Protein AF-0000000072886012 (afdb_homodimer)

Sequence (606 aa):
MGNLKLMLSQSFFQVDLLTILRQNGITTFVDLIVKAGLEETFSENRPLIVLAPTNEAFAAIDPAILATITNDVDLLRDILTYHLVLFRQPFSIVSAILHELVLPTAQRGLVRFNVYRQKGSSFATKEIATANGALLLKAIPAGEKIVYVIDRVLNPKALLPNNDLINFLKNNKDFSIFLRIYETLNITQNPLSVFPKTIFAPTNAAFKALPPGVLDSLFANPRELVVLLNTHISSGTFYAAGLTDGPLTVFSGATVDVDVSPSGITVGKAKIIRSDITVFEGVIHVVASLVQAGPTYIKRQFYMGNLKLMLSQSFFQVDLLTILRQNGITTFVDLIVKAGLEETFSENRPLIVLAPTNEAFAAIDPAILATITNDVDLLRDILTYHLVLFRQPFSIVSAILHELVLPTAQRGLVRFNVYRQKGSSFATKEIATANGALLLKAIPAGEKIVYVIDRVLNPKALLPNNDLINFLKNNKDFSIFLRIYETLNITQNPLSVFPKTIFAPTNAAFKALPPGVLDSLFANPRELVVLLNTHISSGTFYAAGLTDGPLTVFSGATVDVDVSPSGITVGKAKIIRSDITVFEGVIHVVASLVQAGPTYIKRQFY

Foldseek 3Di:
DDPPPPPPPPPVPLPFPLNVCVVVQLPVLSVLCVLLVCSCVRRDQAEKEAAGEHPQQLVPDDPVVSVVCSVDSVSSVLQRQQRIWPDQDQDDCQVVDAAFDWTATSSRAIKTKGWAFPDDPDNDTDIWMDILLWTQPDWDRRNSYIYGYTHHRDDSCQQPLCQFDLNVQVVDVQQVLVNVLCVLLVNSVCRSPAAQKEFAGETPQQLVPDPPPVSVVCSVDNVSSVLQRQLRMAHGAAFQRNFDADWGATRSRFTWGWDQDPVAIDTQNWGFPATSRGGNRHTYTYTHHRRHGDDRPPPPPPD/DDPPPPPPPPPVPLPFPLNVCVVVQLPVLSVLCVLLVCSCVRRDQAEKEAEGEHPQQLVPDDPVVSCVCSVDSVSSVLQRQQRIWPDQDQDDCQVVDAAFDWTATSSRAIKTKGWAFPDDPDNDTDIWMDILLWTQPDWDDRNSYIYGYTHHRDDSCQQPPCQFDLNVQVVDVQQVLVNVLCVLLVVSVQRVPAAQKEFAGETPQQLVPDPPPVSVVCSVDNVSSVLQRQLRMAHGAAFQRNFDADWGATRSRFTWGWDQDPVAIDTQNWGFPATSRRGNRHTYTYTHHRRHGDDRPPPPPPD

InterPro domains:
  IPR000782 FAS1 domain [PF02469] (25-156)
  IPR000782 FAS1 domain [PF02469] (174-290)
  IPR000782 FAS1 domain [PS50213] (13-154)
  IPR000782 FAS1 domain [PS50213] (162-291)
  IPR000782 FAS1 domain [SM00554] (50-157)
  IPR000782 FAS1 domain [SM00554] (198-294)
  IPR036378 FAS1 domain superfamily [G3DSA:2.30.180.10] (16-157)
  IPR036378 FAS1 domain superfamily [G3DSA:2.30.180.10] (159-292)
  IPR036378 FAS1 domain superfamily [SSF82153] (14-156)
  IPR036378 FAS1 domain superfamily [SSF82153] (160-290)
  IPR050904 Cell adhesion and biosynthesis-related protein [PTHR10900] (17-287)

Secondary structure (DSSP, 8-state):
----------------HHHHHHHTT-HHHHHHHHHTT-HHHHH-SS--EEEEE-HHHHHTS-HHHHHHHHH-HHHHHHHHHHTEE----SS-STTT--TTEEEEBTTS-EEEEEEEEEE-SSSSEEEEEEETTEEEEEEEEETTEEEEEESSPPPTTTT-TTSSHHHHHHT-GGGHHHHHHHHHTT-SSSGGGSBSEEEEEE-HHHHHTSPTTHHHHHHT-HHHHHHHHHHTEEES---GGG--SEEEE-TTS-EEEEEEETTEEEETTEEEEEEEEEETTEEEEEESS--------------/----------------HHHHHHHTT-HHHHHHHHHTT-HHHHH-SS--EEEEE-HHHHHTS-HHHHHHHHH-HHHHHHHHHHTEE----SS-STTT--TTEEEEBTTS-EEEEEEEEEE-SSSSEEEEEEETTEEEEEEEEETTEEEEEESSPPPTTTT-TTSSHHHHHHT-GGGHHHHHHHHHTT-SS-GGGSBSEEEEEE-HHHHHTSPTTHHHHHHT-HHHHHHHHHHTEEES---GGG--SEEEE-TTS-EEEEEEETTEEEETTEEEEEEEEEETTEEEEEESS--------------

Structure (mmCIF, N/CA/C/O backbone):
data_AF-0000000072886012-model_v1
#
loop_
_entity.id
_entity.type
_entity.pdbx_description
1 polymer 'FAS1 domain-containing protein'
#
loop_
_atom_site.group_PDB
_atom_site.id
_atom_site.type_symbol
_atom_site.label_atom_id
_atom_site.label_alt_id
_atom_site.label_comp_id
_atom_site.label_asym_id
_atom_site.label_entity_id
_atom_site.label_seq_id
_atom_site.pdbx_PDB_ins_code
_atom_site.Cartn_x
_atom_site.Cartn_y
_atom_site.Cartn_z
_atom_site.occupancy
_atom_site.B_iso_or_equiv
_atom_site.auth_seq_id
_atom_site.auth_comp_id
_atom_site.auth_asym_id
_atom_site.auth_atom_id
_atom_site.pdbx_PDB_model_num
ATOM 1 N N . MET A 1 1 ? 60.719 -27.594 -15.43 1 26.5 1 MET A N 1
ATOM 2 C CA . MET A 1 1 ? 59.531 -28.438 -15.328 1 26.5 1 MET A CA 1
ATOM 3 C C . MET A 1 1 ? 58.344 -27.609 -14.883 1 26.5 1 MET A C 1
ATOM 5 O O . MET A 1 1 ? 58.344 -27.031 -13.797 1 26.5 1 MET A O 1
ATOM 9 N N . GLY A 1 2 ? 57.688 -26.812 -15.805 1 28.94 2 GLY A N 1
ATOM 10 C CA . GLY A 1 2 ? 56.75 -25.703 -15.844 1 28.94 2 GLY A CA 1
ATOM 11 C C . GLY A 1 2 ? 55.375 -26.078 -15.305 1 28.94 2 GLY A C 1
ATOM 12 O O . GLY A 1 2 ? 54.781 -27.062 -15.734 1 28.94 2 GLY A O 1
ATOM 13 N N . ASN A 1 3 ? 55.094 -25.922 -13.984 1 29.66 3 ASN A N 1
ATOM 14 C CA . ASN A 1 3 ? 53.875 -26.297 -13.281 1 29.66 3 ASN A CA 1
ATOM 15 C C . ASN A 1 3 ? 52.656 -25.719 -13.961 1 29.66 3 ASN A C 1
ATOM 17 O O . ASN A 1 3 ? 52.5 -24.5 -14.055 1 29.66 3 ASN A O 1
ATOM 21 N N . LEU A 1 4 ? 52.125 -26.391 -14.992 1 23.86 4 LEU A N 1
ATOM 22 C CA . LEU A 1 4 ? 50.875 -26.109 -15.688 1 23.86 4 LEU A CA 1
ATOM 23 C C . LEU A 1 4 ? 49.719 -25.969 -14.703 1 23.86 4 LEU A C 1
ATOM 25 O O . LEU A 1 4 ? 49.312 -26.938 -14.062 1 23.86 4 LEU A O 1
ATOM 29 N N . LYS A 1 5 ? 49.688 -24.859 -13.984 1 30.31 5 LYS A N 1
ATOM 30 C CA . LYS A 1 5 ? 48.5 -24.516 -13.234 1 30.31 5 LYS A CA 1
ATOM 31 C C . LYS A 1 5 ? 47.25 -24.797 -14.062 1 30.31 5 LYS A C 1
ATOM 33 O O . LYS A 1 5 ? 47 -24.109 -15.055 1 30.31 5 LYS A O 1
ATOM 38 N N . LEU A 1 6 ? 46.875 -26.109 -14.242 1 27.48 6 LEU A N 1
ATOM 39 C CA . LEU A 1 6 ? 45.562 -26.469 -14.797 1 27.48 6 LEU A CA 1
ATOM 40 C C . LEU A 1 6 ? 44.469 -25.609 -14.203 1 27.48 6 LEU A C 1
ATOM 42 O O . LEU A 1 6 ? 44.25 -25.594 -12.984 1 27.48 6 LEU A O 1
ATOM 46 N N . MET A 1 7 ? 44.312 -24.438 -14.664 1 32.56 7 MET A N 1
ATOM 47 C CA . MET A 1 7 ? 43.156 -23.594 -14.383 1 32.56 7 MET A CA 1
ATOM 48 C C . MET A 1 7 ? 41.844 -24.375 -14.57 1 32.56 7 MET A C 1
ATOM 50 O O . MET A 1 7 ? 41.5 -24.75 -15.695 1 32.56 7 MET A O 1
ATOM 54 N N . LEU A 1 8 ? 41.625 -25.469 -13.781 1 30.23 8 LEU A N 1
ATOM 55 C CA . LEU A 1 8 ? 40.281 -26.062 -13.797 1 30.23 8 LEU A CA 1
ATOM 56 C C . LEU A 1 8 ? 39.219 -24.969 -13.828 1 30.23 8 LEU A C 1
ATOM 58 O O . LEU A 1 8 ? 39.125 -24.141 -12.914 1 30.23 8 LEU A O 1
ATOM 62 N N . SER A 1 9 ? 39 -24.422 -14.961 1 34.12 9 SER A N 1
ATOM 63 C CA . SER A 1 9 ? 37.75 -23.703 -15.211 1 34.12 9 SER A CA 1
ATOM 64 C C . SER A 1 9 ? 36.562 -24.438 -14.586 1 34.12 9 SER A C 1
ATOM 66 O O . SER A 1 9 ? 36.188 -25.516 -15.039 1 34.12 9 SER A O 1
ATOM 68 N N . GLN A 1 10 ? 36.531 -24.844 -13.359 1 32.16 10 GLN A N 1
ATOM 69 C CA . GLN A 1 10 ? 35.344 -25.359 -12.742 1 32.16 10 GLN A CA 1
ATOM 70 C C . GLN A 1 10 ? 34.094 -24.656 -13.289 1 32.16 10 GLN A C 1
ATOM 72 O O . GLN A 1 10 ? 33.906 -23.453 -13.078 1 32.16 10 GLN A O 1
ATOM 77 N N . SER A 1 11 ? 33.75 -24.781 -14.516 1 36.09 11 SER A N 1
ATOM 78 C CA . SER A 1 11 ? 32.406 -24.516 -14.984 1 36.09 11 SER A CA 1
ATOM 79 C C . SER A 1 11 ? 31.359 -24.906 -13.93 1 36.09 11 SER A C 1
ATOM 81 O O . SER A 1 11 ? 31.125 -26.109 -13.703 1 36.09 11 SER A O 1
ATOM 83 N N . PHE A 1 12 ? 31.312 -24.469 -12.75 1 37.88 12 PHE A N 1
ATOM 84 C CA . PHE A 1 12 ? 30.125 -24.656 -11.93 1 37.88 12 PHE A CA 1
ATOM 85 C C . PHE A 1 12 ? 28.875 -24.75 -12.797 1 37.88 12 PHE A C 1
ATOM 87 O O . PHE A 1 12 ? 28.578 -23.828 -13.57 1 37.88 12 PHE A O 1
ATOM 94 N N . PHE A 1 13 ? 28.562 -25.828 -13.398 1 41.16 13 PHE A N 1
ATOM 95 C CA . PHE A 1 13 ? 27.328 -26.219 -14.07 1 41.16 13 PHE A CA 1
ATOM 96 C C . PHE A 1 13 ? 26.125 -25.562 -13.422 1 41.16 13 PHE A C 1
ATOM 98 O O . PHE A 1 13 ? 25.672 -26 -12.367 1 41.16 13 PHE A O 1
ATOM 105 N N . GLN A 1 14 ? 26 -24.25 -13.266 1 53.72 14 GLN A N 1
ATOM 106 C CA . GLN A 1 14 ? 24.781 -23.578 -12.828 1 53.72 14 GLN A CA 1
ATOM 107 C C . GLN A 1 14 ? 23.531 -24.25 -13.406 1 53.72 14 GLN A C 1
ATOM 109 O O . GLN A 1 14 ? 23.391 -24.375 -14.625 1 53.72 14 GLN A O 1
ATOM 114 N N . VAL A 1 15 ? 23.016 -25.359 -12.766 1 62.97 15 VAL A N 1
ATOM 115 C CA . VAL A 1 15 ? 21.766 -26.016 -13.148 1 62.97 15 VAL A CA 1
ATOM 116 C C . VAL A 1 15 ? 20.766 -24.984 -13.664 1 62.97 15 VAL A C 1
ATOM 118 O O . VAL A 1 15 ? 20.484 -23.984 -12.984 1 62.97 15 VAL A O 1
ATOM 121 N N . ASP A 1 16 ? 20.391 -25.141 -14.953 1 86.75 16 ASP A N 1
ATOM 122 C CA . ASP A 1 16 ? 19.438 -24.344 -15.711 1 86.75 16 ASP A CA 1
ATOM 123 C C . ASP A 1 16 ? 18.094 -24.266 -14.984 1 86.75 16 ASP A C 1
ATOM 125 O O . ASP A 1 16 ? 17.688 -25.219 -14.32 1 86.75 16 ASP A O 1
ATOM 129 N N . LEU A 1 17 ? 17.578 -23.125 -14.828 1 92.69 17 LEU A N 1
ATOM 130 C CA . LEU A 1 17 ? 16.312 -22.859 -14.172 1 92.69 17 LEU A CA 1
ATOM 131 C C . LEU A 1 17 ? 15.266 -23.891 -14.578 1 92.69 17 LEU A C 1
ATOM 133 O O . LEU A 1 17 ? 14.547 -24.422 -13.727 1 92.69 17 LEU A O 1
ATOM 137 N N . LEU A 1 18 ? 15.188 -24.234 -15.805 1 95.38 18 LEU A N 1
ATOM 138 C CA . LEU A 1 18 ? 14.148 -25.141 -16.297 1 95.38 18 LEU A CA 1
ATOM 139 C C . LEU A 1 18 ? 14.359 -26.547 -15.758 1 95.38 18 LEU A C 1
ATOM 141 O O . LEU A 1 18 ? 13.391 -27.25 -15.453 1 95.38 18 LEU A O 1
ATOM 145 N N . THR A 1 19 ? 15.617 -26.969 -15.672 1 95.06 19 THR A N 1
ATOM 146 C CA . THR A 1 19 ? 15.93 -28.266 -15.086 1 95.06 19 THR A CA 1
ATOM 147 C C . THR A 1 19 ? 15.516 -28.312 -13.617 1 95.06 19 THR A C 1
ATOM 149 O O . THR A 1 19 ? 14.906 -29.281 -13.164 1 95.06 19 THR A O 1
ATOM 152 N N . ILE A 1 20 ? 15.812 -27.234 -12.922 1 95.06 20 ILE A N 1
ATOM 153 C CA . ILE A 1 20 ? 15.445 -27.125 -11.516 1 95.06 20 ILE A CA 1
ATOM 154 C C . ILE A 1 20 ? 13.93 -27.219 -11.367 1 95.06 20 ILE A C 1
ATOM 156 O O . ILE A 1 20 ? 13.422 -27.938 -10.5 1 95.06 20 ILE A O 1
ATOM 160 N N . LEU A 1 21 ? 13.188 -26.531 -12.18 1 96.88 21 LEU A N 1
ATOM 161 C CA . LEU A 1 21 ? 11.727 -26.531 -12.141 1 96.88 21 LEU A CA 1
ATOM 162 C C . LEU A 1 21 ? 11.18 -27.938 -12.414 1 96.88 21 LEU A C 1
ATOM 164 O O . LEU A 1 21 ? 10.289 -28.406 -11.703 1 96.88 21 LEU A O 1
ATOM 168 N N . ARG A 1 22 ? 11.766 -28.625 -13.391 1 96.69 22 ARG A N 1
ATOM 169 C CA . ARG A 1 22 ? 11.312 -29.969 -13.734 1 96.69 22 ARG A CA 1
ATOM 170 C C . ARG A 1 22 ? 11.562 -30.938 -12.586 1 96.69 22 ARG A C 1
ATOM 172 O O . ARG A 1 22 ? 10.703 -31.766 -12.266 1 96.69 22 ARG A O 1
ATOM 179 N N . GLN A 1 23 ? 12.703 -30.797 -11.984 1 96.19 23 GLN A N 1
ATOM 180 C CA . GLN A 1 23 ? 13.078 -31.672 -10.883 1 96.19 23 GLN A CA 1
ATOM 181 C C . GLN A 1 23 ? 12.164 -31.469 -9.672 1 96.19 23 GLN A C 1
ATOM 183 O O . GLN A 1 23 ? 12.047 -32.344 -8.82 1 96.19 23 GLN A O 1
ATOM 188 N N . ASN A 1 24 ? 11.57 -30.328 -9.68 1 96.94 24 ASN A N 1
ATOM 189 C CA . ASN A 1 24 ? 10.68 -30.031 -8.562 1 96.94 24 ASN A CA 1
ATOM 190 C C . ASN A 1 24 ? 9.219 -30.203 -8.953 1 96.94 24 ASN A C 1
ATOM 192 O O . ASN A 1 24 ? 8.328 -29.672 -8.281 1 96.94 24 ASN A O 1
ATOM 196 N N . GLY A 1 25 ? 8.945 -30.844 -10.047 1 97.38 25 GLY A N 1
ATOM 197 C CA . GLY A 1 25 ? 7.598 -31.234 -10.438 1 97.38 25 GLY A CA 1
ATOM 198 C C . GLY A 1 25 ? 6.84 -30.141 -11.156 1 97.38 25 GLY A C 1
ATOM 199 O O . GLY A 1 25 ? 5.633 -30.25 -11.367 1 97.38 25 GLY A O 1
ATOM 200 N N . ILE A 1 26 ? 7.453 -29.047 -11.43 1 98.12 26 ILE A N 1
ATOM 201 C CA . ILE A 1 26 ? 6.832 -27.922 -12.125 1 98.12 26 ILE A CA 1
ATOM 202 C C . ILE A 1 26 ? 6.957 -28.125 -13.633 1 98.12 26 ILE A C 1
ATOM 204 O O . ILE A 1 26 ? 7.613 -27.328 -14.32 1 98.12 26 ILE A O 1
ATOM 208 N N . THR A 1 27 ? 6.293 -29.109 -14.188 1 98.38 27 THR A N 1
ATOM 209 C CA . THR A 1 27 ? 6.543 -29.562 -15.562 1 98.38 27 THR A CA 1
ATOM 210 C C . THR A 1 27 ? 5.645 -28.812 -16.547 1 98.38 27 THR A C 1
ATOM 212 O O . THR A 1 27 ? 6.09 -28.406 -17.609 1 98.38 27 THR A O 1
ATOM 215 N N . THR A 1 28 ? 4.352 -28.609 -16.188 1 98.12 28 THR A N 1
ATOM 216 C CA . THR A 1 28 ? 3.445 -27.906 -17.078 1 98.12 28 THR A CA 1
ATOM 217 C C . THR A 1 28 ? 3.961 -26.5 -17.375 1 98.12 28 THR A C 1
ATOM 219 O O . THR A 1 28 ? 3.969 -26.062 -18.516 1 98.12 28 THR A O 1
ATOM 222 N N . PHE A 1 29 ? 4.371 -25.812 -16.359 1 98.5 29 PHE A N 1
ATOM 223 C CA . PHE A 1 29 ? 4.926 -24.484 -16.5 1 98.5 29 PHE A CA 1
ATOM 224 C C . PHE A 1 29 ? 6.113 -24.484 -17.453 1 98.5 29 PHE A C 1
ATOM 226 O O . PHE A 1 29 ? 6.188 -23.656 -18.359 1 98.5 29 PHE A O 1
ATOM 233 N N . VAL A 1 30 ? 7.039 -25.406 -17.281 1 97.94 30 VAL A N 1
ATOM 234 C CA . VAL A 1 30 ? 8.227 -25.516 -18.125 1 97.94 30 VAL A CA 1
ATOM 235 C C . VAL A 1 30 ? 7.82 -25.812 -19.562 1 97.94 30 VAL A C 1
ATOM 237 O O . VAL A 1 30 ? 8.344 -25.203 -20.5 1 97.94 30 VAL A O 1
ATOM 240 N N . ASP A 1 31 ? 6.918 -26.75 -19.734 1 97.81 31 ASP A N 1
ATOM 241 C CA . ASP A 1 31 ? 6.465 -27.094 -21.078 1 97.81 31 ASP A CA 1
ATOM 242 C C . ASP A 1 31 ? 5.898 -25.875 -21.797 1 97.81 31 ASP A C 1
ATOM 244 O O . ASP A 1 31 ? 6.129 -25.688 -23 1 97.81 31 ASP A O 1
ATOM 248 N N . LEU A 1 32 ? 5.188 -25.047 -21.078 1 97.94 32 LEU A N 1
ATOM 249 C CA . LEU A 1 32 ? 4.582 -23.859 -21.656 1 97.94 32 LEU A CA 1
ATOM 250 C C . LEU A 1 32 ? 5.645 -22.812 -21.969 1 97.94 32 LEU A C 1
ATOM 252 O O . LEU A 1 32 ? 5.523 -22.062 -22.938 1 97.94 32 LEU A O 1
ATOM 256 N N . ILE A 1 33 ? 6.648 -22.688 -21.125 1 97.75 33 ILE A N 1
ATOM 257 C CA . ILE A 1 33 ? 7.766 -21.781 -21.391 1 97.75 33 ILE A CA 1
ATOM 258 C C . ILE A 1 33 ? 8.438 -22.156 -22.703 1 97.75 33 ILE A C 1
ATOM 260 O O . ILE A 1 33 ? 8.711 -21.297 -23.547 1 97.75 33 ILE A O 1
ATOM 264 N N . VAL A 1 34 ? 8.656 -23.453 -22.891 1 96.88 34 VAL A N 1
ATOM 265 C CA . VAL A 1 34 ? 9.281 -23.953 -24.094 1 96.88 34 VAL A CA 1
ATOM 266 C C . VAL A 1 34 ? 8.367 -23.703 -25.297 1 96.88 34 VAL A C 1
ATOM 268 O O . VAL A 1 34 ? 8.82 -23.203 -26.328 1 96.88 34 VAL A O 1
ATOM 271 N N . LYS A 1 35 ? 7.121 -24 -25.141 1 97.06 35 LYS A N 1
ATOM 272 C CA . LYS A 1 35 ? 6.152 -23.781 -26.203 1 97.06 35 LYS A CA 1
ATOM 273 C C . LYS A 1 35 ? 6.145 -22.328 -26.641 1 97.06 35 LYS A C 1
ATOM 275 O O . LYS A 1 35 ? 6 -22.031 -27.844 1 97.06 35 LYS A O 1
ATOM 280 N N . ALA A 1 36 ? 6.297 -21.438 -25.703 1 97.38 36 ALA A N 1
ATOM 281 C CA . ALA A 1 36 ? 6.215 -20 -25.969 1 97.38 36 ALA A CA 1
ATOM 282 C C . ALA A 1 36 ? 7.555 -19.453 -26.469 1 97.38 36 ALA A C 1
ATOM 284 O O . ALA A 1 36 ? 7.664 -18.281 -26.828 1 97.38 36 ALA A O 1
ATOM 285 N N . GLY A 1 37 ? 8.602 -20.25 -26.453 1 96.38 37 GLY A N 1
ATOM 286 C CA . GLY A 1 37 ? 9.914 -19.812 -26.891 1 96.38 37 GLY A CA 1
ATOM 287 C C . GLY A 1 37 ? 10.594 -18.891 -25.906 1 96.38 37 GLY A C 1
ATOM 288 O O . GLY A 1 37 ? 11.305 -17.969 -26.312 1 96.38 37 GLY A O 1
ATOM 289 N N . LEU A 1 38 ? 10.312 -19.047 -24.641 1 96.44 38 LEU A N 1
ATOM 290 C CA . LEU A 1 38 ? 10.812 -18.125 -23.641 1 96.44 38 LEU A CA 1
ATOM 291 C C . LEU A 1 38 ? 11.969 -18.734 -22.844 1 96.44 38 LEU A C 1
ATOM 293 O O . LEU A 1 38 ? 12.312 -18.266 -21.766 1 96.44 38 LEU A O 1
ATOM 297 N N . GLU A 1 39 ? 12.633 -19.781 -23.297 1 94.69 39 GLU A N 1
ATOM 298 C CA . GLU A 1 39 ? 13.703 -20.469 -22.578 1 94.69 39 GLU A CA 1
ATOM 299 C C . GLU A 1 39 ? 14.844 -19.5 -22.234 1 94.69 39 GLU A C 1
ATOM 301 O O . GLU A 1 39 ? 15.344 -19.5 -21.109 1 94.69 39 GLU A O 1
ATOM 306 N N . GLU A 1 40 ? 15.227 -18.688 -23.156 1 91.88 40 GLU A N 1
ATOM 307 C CA . GLU A 1 40 ? 16.328 -17.75 -22.938 1 91.88 40 GLU A CA 1
ATOM 308 C C . GLU A 1 40 ? 15.93 -16.672 -21.922 1 91.88 40 GLU A C 1
ATOM 310 O O . GLU A 1 40 ? 16.719 -16.297 -21.062 1 91.88 40 GLU A O 1
ATOM 315 N N . THR A 1 41 ? 14.68 -16.203 -22.094 1 91.88 41 THR A N 1
ATOM 316 C CA . THR A 1 41 ? 14.18 -15.172 -21.203 1 91.88 41 THR A CA 1
ATOM 317 C C . THR A 1 41 ? 14.242 -15.641 -19.75 1 91.88 41 THR A C 1
ATOM 319 O O . THR A 1 41 ? 14.695 -14.906 -18.875 1 91.88 41 THR A O 1
ATOM 322 N N . PHE A 1 42 ? 13.844 -16.828 -19.516 1 92.94 42 PHE A N 1
ATOM 323 C CA . PHE A 1 42 ? 13.789 -17.375 -18.156 1 92.94 42 PHE A CA 1
ATOM 324 C C . PHE A 1 42 ? 15.18 -17.812 -17.703 1 92.94 42 PHE A C 1
ATOM 326 O O . PHE A 1 42 ? 15.414 -17.969 -16.5 1 92.94 42 PHE A O 1
ATOM 333 N N . SER A 1 43 ? 16.125 -18 -18.531 1 86.69 43 SER A N 1
ATOM 334 C CA . SER A 1 43 ? 17.453 -18.516 -18.156 1 86.69 43 SER A CA 1
ATOM 335 C C . SER A 1 43 ? 18.484 -17.391 -18.094 1 86.69 43 SER A C 1
ATOM 337 O O . SER A 1 43 ? 19.656 -17.656 -17.859 1 86.69 43 SER A O 1
ATOM 339 N N . GLU A 1 44 ? 18.016 -16.156 -18.328 1 83.25 44 GLU A N 1
ATOM 340 C CA . GLU A 1 44 ? 18.953 -15.047 -18.188 1 83.25 44 GLU A CA 1
ATOM 341 C C . GLU A 1 44 ? 19.578 -15.016 -16.797 1 83.25 44 GLU A C 1
ATOM 343 O O . GLU A 1 44 ? 18.891 -15.273 -15.805 1 83.25 44 GLU A O 1
ATOM 348 N N . ASN A 1 45 ? 20.891 -14.719 -16.781 1 78.19 45 ASN A N 1
ATOM 349 C CA . ASN A 1 45 ? 21.609 -14.703 -15.516 1 78.19 45 ASN A CA 1
ATOM 350 C C . ASN A 1 45 ? 21.453 -13.359 -14.805 1 78.19 45 ASN A C 1
ATOM 352 O O . ASN A 1 45 ? 22.391 -12.562 -14.781 1 78.19 45 ASN A O 1
ATOM 356 N N . ARG A 1 46 ? 20.422 -13.102 -14.305 1 77.19 46 ARG A N 1
ATOM 357 C CA . ARG A 1 46 ? 20.141 -11.922 -13.5 1 77.19 46 ARG A CA 1
ATOM 358 C C . ARG A 1 46 ? 19.219 -12.25 -12.328 1 77.19 46 ARG A C 1
ATOM 360 O O . ARG A 1 46 ? 18.453 -13.211 -12.398 1 77.19 46 ARG A O 1
ATOM 367 N N . PRO A 1 47 ? 19.406 -11.539 -11.289 1 79.44 47 PRO A N 1
ATOM 368 C CA . PRO A 1 47 ? 18.547 -11.789 -10.117 1 79.44 47 PRO A CA 1
ATOM 369 C C . PRO A 1 47 ? 17.078 -11.5 -10.391 1 79.44 47 PRO A C 1
ATOM 371 O O . PRO A 1 47 ? 16.734 -10.391 -10.812 1 79.44 47 PRO A O 1
ATOM 374 N N . LEU A 1 48 ? 16.281 -12.594 -10.25 1 85.62 48 LEU A N 1
ATOM 375 C CA . LEU A 1 48 ? 14.844 -12.484 -10.438 1 85.62 48 LEU A CA 1
ATOM 376 C C . LEU A 1 48 ? 14.094 -13.391 -9.469 1 85.62 48 LEU A C 1
ATOM 378 O O . LEU A 1 48 ? 14.68 -14.312 -8.898 1 85.62 48 LEU A O 1
ATOM 382 N N . ILE A 1 49 ? 12.883 -13.031 -9.273 1 90.56 49 ILE A N 1
ATOM 383 C CA . ILE A 1 49 ? 11.945 -13.938 -8.617 1 90.56 49 ILE A CA 1
ATOM 384 C C . ILE A 1 49 ? 11.07 -14.617 -9.656 1 90.56 49 ILE A C 1
ATOM 386 O O . ILE A 1 49 ? 10.5 -13.961 -10.531 1 90.56 49 ILE A O 1
ATOM 390 N N . VAL A 1 50 ? 11.047 -15.891 -9.578 1 94.19 50 VAL A N 1
ATOM 391 C CA . VAL A 1 50 ? 10.172 -16.656 -10.453 1 94.19 50 VAL A CA 1
ATOM 392 C C . VAL A 1 50 ? 8.977 -17.172 -9.664 1 94.19 50 VAL A C 1
ATOM 394 O O . VAL A 1 50 ? 9.141 -17.891 -8.664 1 94.19 50 VAL A O 1
ATOM 397 N N . LEU A 1 51 ? 7.809 -16.781 -10.047 1 96.56 51 LEU A N 1
ATOM 398 C CA . LEU A 1 51 ? 6.586 -17.359 -9.5 1 96.56 51 LEU A CA 1
ATOM 399 C C . LEU A 1 51 ? 6.098 -18.516 -10.352 1 96.56 51 LEU A C 1
ATOM 401 O O . LEU A 1 51 ? 5.508 -18.297 -11.414 1 96.56 51 LEU A O 1
ATOM 405 N N . ALA A 1 52 ? 6.305 -19.703 -9.836 1 98.38 52 ALA A N 1
ATOM 406 C CA . ALA A 1 52 ? 6.082 -20.891 -10.656 1 98.38 52 ALA A CA 1
ATOM 407 C C . ALA A 1 52 ? 4.82 -21.641 -10.211 1 98.38 52 ALA A C 1
ATOM 409 O O . ALA A 1 52 ? 4.805 -22.281 -9.164 1 98.38 52 ALA A O 1
ATOM 410 N N . PRO A 1 53 ? 3.785 -21.625 -11.078 1 98.75 53 PRO A N 1
ATOM 411 C CA . PRO A 1 53 ? 2.564 -22.344 -10.703 1 98.75 53 PRO A CA 1
ATOM 412 C C . PRO A 1 53 ? 2.725 -23.859 -10.766 1 98.75 53 PRO A C 1
ATOM 414 O O . PRO A 1 53 ? 3.43 -24.359 -11.641 1 98.75 53 PRO A O 1
ATOM 417 N N . THR A 1 54 ? 2.082 -24.5 -9.898 1 98.62 54 THR A N 1
ATOM 418 C CA . THR A 1 54 ? 2.068 -25.953 -9.906 1 98.62 54 THR A CA 1
ATOM 419 C C . THR A 1 54 ? 1.277 -26.484 -11.094 1 98.62 54 THR A C 1
ATOM 421 O O . THR A 1 54 ? 0.539 -25.734 -11.742 1 98.62 54 THR A O 1
ATOM 424 N N . ASN A 1 55 ? 1.49 -27.828 -11.328 1 98.62 55 ASN A N 1
ATOM 425 C CA . ASN A 1 55 ? 0.667 -28.484 -12.344 1 98.62 55 ASN A CA 1
ATOM 426 C C . ASN A 1 55 ? -0.816 -28.406 -11.992 1 98.62 55 ASN A C 1
ATOM 428 O O . ASN A 1 55 ? -1.655 -28.188 -12.867 1 98.62 55 ASN A O 1
ATOM 432 N N . GLU A 1 56 ? -1.118 -28.547 -10.758 1 98.06 56 GLU A N 1
ATOM 433 C CA . GLU A 1 56 ? -2.496 -28.484 -10.273 1 98.06 56 GLU A CA 1
ATOM 434 C C . GLU A 1 56 ? -3.094 -27.094 -10.531 1 98.06 56 GLU A C 1
ATOM 436 O O . GLU A 1 56 ? -4.293 -26.969 -10.789 1 98.06 56 GLU A O 1
ATOM 441 N N . ALA A 1 57 ? -2.287 -26.062 -10.422 1 98.31 57 ALA A N 1
ATOM 442 C CA . ALA A 1 57 ? -2.748 -24.703 -10.68 1 98.31 57 ALA A CA 1
ATOM 443 C C . ALA A 1 57 ? -3.24 -24.562 -12.117 1 98.31 57 ALA A C 1
ATOM 445 O O . ALA A 1 57 ? -4.277 -23.938 -12.367 1 98.31 57 ALA A O 1
ATOM 446 N N . PHE A 1 58 ? -2.523 -25.109 -13.055 1 97.88 58 PHE A N 1
ATOM 447 C CA . PHE A 1 58 ? -2.928 -25.062 -14.461 1 97.88 58 PHE A CA 1
ATOM 448 C C . PHE A 1 58 ? -4.176 -25.891 -14.688 1 97.88 58 PHE A C 1
ATOM 450 O O . PHE A 1 58 ? -5.078 -25.484 -15.43 1 97.88 58 PHE A O 1
ATOM 457 N N . ALA A 1 59 ? -4.207 -27.047 -14.023 1 97.06 59 ALA A N 1
ATOM 458 C CA . ALA A 1 59 ? -5.332 -27.969 -14.195 1 97.06 59 ALA A CA 1
ATOM 459 C C . ALA A 1 59 ? -6.621 -27.375 -13.641 1 97.06 59 ALA A C 1
ATOM 461 O O . ALA A 1 59 ? -7.719 -27.781 -14.023 1 97.06 59 ALA A O 1
ATOM 462 N N . ALA A 1 60 ? -6.465 -26.438 -12.719 1 96.06 60 ALA A N 1
ATOM 463 C CA . ALA A 1 60 ? -7.625 -25.812 -12.078 1 96.06 60 ALA A CA 1
ATOM 464 C C . ALA A 1 60 ? -8.266 -24.781 -12.992 1 96.06 60 ALA A C 1
ATOM 466 O O . ALA A 1 60 ? -9.398 -24.344 -12.75 1 96.06 60 ALA A O 1
ATOM 467 N N . ILE A 1 61 ? -7.582 -24.328 -13.977 1 96.25 61 ILE A N 1
ATOM 468 C CA . ILE A 1 61 ? -8.117 -23.359 -14.93 1 96.25 61 ILE A CA 1
ATOM 469 C C . ILE A 1 61 ? -9.148 -24.047 -15.828 1 96.25 61 ILE A C 1
ATOM 471 O O . ILE A 1 61 ? -8.961 -25.203 -16.234 1 96.25 61 ILE A O 1
ATOM 475 N N . ASP A 1 62 ? -10.227 -23.344 -16.141 1 95.38 62 ASP A N 1
ATOM 476 C CA . ASP A 1 62 ? -11.188 -23.844 -17.125 1 95.38 62 ASP A CA 1
ATOM 477 C C . ASP A 1 62 ? -10.492 -24.312 -18.391 1 95.38 62 ASP A C 1
ATOM 479 O O . ASP A 1 62 ? -9.695 -23.562 -18.984 1 95.38 62 ASP A O 1
ATOM 483 N N . PRO A 1 63 ? -10.805 -25.5 -18.797 1 95.81 63 PRO A N 1
ATOM 484 C CA . PRO A 1 63 ? -10.086 -26.047 -19.953 1 95.81 63 PRO A CA 1
ATOM 485 C C . PRO A 1 63 ? -10.211 -25.172 -21.203 1 95.81 63 PRO A C 1
ATOM 487 O O . PRO A 1 63 ? -9.25 -25.047 -21.969 1 95.81 63 PRO A O 1
ATOM 490 N N . ALA A 1 64 ? -11.352 -24.578 -21.422 1 95.94 64 ALA A N 1
ATOM 491 C CA . ALA A 1 64 ? -11.547 -23.703 -22.594 1 95.94 64 ALA A CA 1
ATOM 492 C C . ALA A 1 64 ? -10.656 -22.469 -22.5 1 95.94 64 ALA A C 1
ATOM 494 O O . ALA A 1 64 ? -10.086 -22.031 -23.5 1 95.94 64 ALA A O 1
ATOM 495 N N . ILE A 1 65 ? -10.539 -21.984 -21.297 1 94.44 65 ILE A N 1
ATOM 496 C CA . ILE A 1 65 ? -9.695 -20.812 -21.078 1 94.44 65 ILE A CA 1
ATOM 497 C C . ILE A 1 65 ? -8.227 -21.188 -21.266 1 94.44 65 ILE A C 1
ATOM 499 O O . ILE A 1 65 ? -7.484 -20.469 -21.938 1 94.44 65 ILE A O 1
ATOM 503 N N . LEU A 1 66 ? -7.844 -22.281 -20.688 1 95.19 66 LEU A N 1
ATOM 504 C CA . LEU A 1 66 ? -6.461 -22.734 -20.828 1 95.19 66 LEU A CA 1
ATOM 505 C C . LEU A 1 66 ? -6.094 -22.953 -22.281 1 95.19 66 LEU A C 1
ATOM 507 O O . LEU A 1 66 ? -5.004 -22.578 -22.719 1 95.19 66 LEU A O 1
ATOM 511 N N . ALA A 1 67 ? -7.008 -23.531 -23.031 1 95.5 67 ALA A N 1
ATOM 512 C CA . ALA A 1 67 ? -6.785 -23.75 -24.453 1 95.5 67 ALA A CA 1
ATOM 513 C C . ALA A 1 67 ? -6.594 -22.422 -25.188 1 95.5 67 ALA A C 1
ATOM 515 O O . ALA A 1 67 ? -5.723 -22.297 -26.062 1 95.5 67 ALA A O 1
ATOM 516 N N . THR A 1 68 ? -7.41 -21.484 -24.844 1 95.81 68 THR A N 1
ATOM 517 C CA . THR A 1 68 ? -7.285 -20.172 -25.453 1 95.81 68 THR A CA 1
ATOM 518 C C . THR A 1 68 ? -5.914 -19.562 -25.156 1 95.81 68 THR A C 1
ATOM 520 O O . THR A 1 68 ? -5.262 -19.031 -26.062 1 95.81 68 THR A O 1
ATOM 523 N N . ILE A 1 69 ? -5.508 -19.672 -23.938 1 94.69 69 ILE A N 1
ATOM 524 C CA . ILE A 1 69 ? -4.227 -19.125 -23.5 1 94.69 69 ILE A CA 1
ATOM 525 C C . ILE A 1 69 ? -3.088 -19.828 -24.25 1 94.69 69 ILE A C 1
ATOM 527 O O . ILE A 1 69 ? -2.203 -19.172 -24.797 1 94.69 69 ILE A O 1
ATOM 531 N N . THR A 1 70 ? -3.139 -21.141 -24.328 1 95.31 70 THR A N 1
ATOM 532 C CA . THR A 1 70 ? -2.021 -21.922 -24.859 1 95.31 70 THR A CA 1
ATOM 533 C C . THR A 1 70 ? -1.964 -21.828 -26.375 1 95.31 70 THR A C 1
ATOM 535 O O . THR A 1 70 ? -0.91 -22.047 -26.969 1 95.31 70 THR A O 1
ATOM 538 N N . ASN A 1 71 ? -3.105 -21.469 -26.969 1 95.75 71 ASN A N 1
ATOM 539 C CA . ASN A 1 71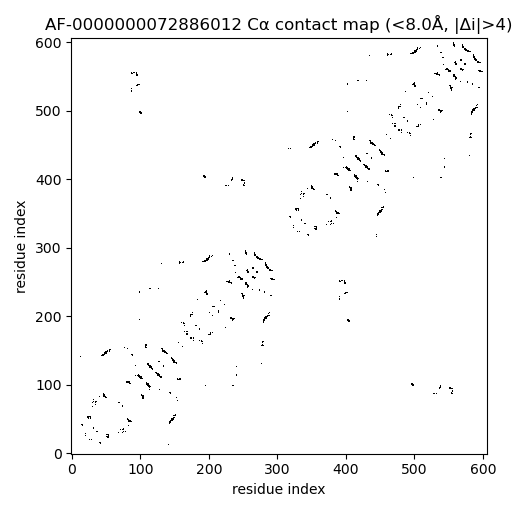 ? -3.141 -21.391 -28.422 1 95.75 71 ASN A CA 1
ATOM 540 C C . ASN A 1 71 ? -2.863 -19.969 -28.906 1 95.75 71 ASN A C 1
ATOM 542 O O . ASN A 1 71 ? -2.717 -19.734 -30.109 1 95.75 71 ASN A O 1
ATOM 546 N N . ASP A 1 72 ? -2.812 -19.047 -28.062 1 96.75 72 ASP A N 1
ATOM 547 C CA . ASP A 1 72 ? -2.422 -17.672 -28.344 1 96.75 72 ASP A CA 1
ATOM 548 C C . ASP A 1 72 ? -1.022 -17.375 -27.812 1 96.75 72 ASP A C 1
ATOM 550 O O . ASP A 1 72 ? -0.861 -17.031 -26.641 1 96.75 72 ASP A O 1
ATOM 554 N N . VAL A 1 73 ? -0.111 -17.422 -28.719 1 95.56 73 VAL A N 1
ATOM 555 C CA . VAL A 1 73 ? 1.291 -17.375 -28.312 1 95.56 73 VAL A CA 1
ATOM 556 C C . VAL A 1 73 ? 1.575 -16.047 -27.594 1 95.56 73 VAL A C 1
ATOM 558 O O . VAL A 1 73 ? 2.309 -16.031 -26.594 1 95.56 73 VAL A O 1
ATOM 561 N N . ASP A 1 74 ? 1.008 -14.969 -28.094 1 96.69 74 ASP A N 1
ATOM 562 C CA . ASP A 1 74 ? 1.231 -13.664 -27.469 1 96.69 74 ASP A CA 1
ATOM 563 C C . ASP A 1 74 ? 0.647 -13.625 -26.062 1 96.69 74 ASP A C 1
ATOM 565 O O . ASP A 1 74 ? 1.288 -13.125 -25.125 1 96.69 74 ASP A O 1
ATOM 569 N N . LEU A 1 75 ? -0.566 -14.109 -25.953 1 96.5 75 LEU A N 1
ATOM 570 C CA . LEU A 1 75 ? -1.213 -14.172 -24.641 1 96.5 75 LEU A CA 1
ATOM 571 C C . LEU A 1 75 ? -0.432 -15.07 -23.703 1 96.5 75 LEU A C 1
ATOM 573 O O . LEU A 1 75 ? -0.252 -14.742 -22.516 1 96.5 75 LEU A O 1
ATOM 577 N N . LEU A 1 76 ? 0.008 -16.203 -24.188 1 97.62 76 LEU A N 1
ATOM 578 C CA . LEU A 1 76 ? 0.8 -17.125 -23.391 1 97.62 76 LEU A CA 1
ATOM 579 C C . LEU A 1 76 ? 2.086 -16.469 -22.906 1 97.62 76 LEU A C 1
ATOM 581 O O . LEU A 1 76 ? 2.436 -16.578 -21.719 1 97.62 76 LEU A O 1
ATOM 585 N N . ARG A 1 77 ? 2.766 -15.758 -23.781 1 97.75 77 ARG A N 1
ATOM 586 C CA . ARG A 1 77 ? 3.99 -15.055 -23.422 1 97.75 77 ARG A CA 1
ATOM 587 C C . ARG A 1 77 ? 3.721 -14 -22.344 1 97.75 77 ARG A C 1
ATOM 589 O O . ARG A 1 77 ? 4.516 -13.828 -21.422 1 97.75 77 ARG A O 1
ATOM 596 N N . ASP A 1 78 ? 2.619 -13.32 -22.5 1 97.44 78 ASP A N 1
ATOM 597 C CA . ASP A 1 78 ? 2.217 -12.297 -21.531 1 97.44 78 ASP A CA 1
ATOM 598 C C . ASP A 1 78 ? 2.029 -12.906 -20.141 1 97.44 78 ASP A C 1
ATOM 600 O O . ASP A 1 78 ? 2.557 -12.383 -19.156 1 97.44 78 ASP A O 1
ATOM 604 N N . ILE A 1 79 ? 1.349 -13.984 -20.109 1 98.06 79 ILE A N 1
ATOM 605 C CA . ILE A 1 79 ? 1.049 -14.641 -18.828 1 98.06 79 ILE A CA 1
ATOM 606 C C . ILE A 1 79 ? 2.336 -15.18 -18.219 1 98.06 79 ILE A C 1
ATOM 608 O O . ILE A 1 79 ? 2.592 -14.977 -17.031 1 98.06 79 ILE A O 1
ATOM 612 N N . LEU A 1 80 ? 3.168 -15.82 -18.984 1 98.31 80 LEU A N 1
ATOM 613 C CA . LEU A 1 80 ? 4.375 -16.453 -18.469 1 98.31 80 LEU A CA 1
ATOM 614 C C . LEU A 1 80 ? 5.375 -15.414 -18 1 98.31 80 LEU A C 1
ATOM 616 O O . LEU A 1 80 ? 5.977 -15.562 -16.922 1 98.31 80 LEU A O 1
ATOM 620 N N . THR A 1 81 ? 5.586 -14.289 -18.734 1 96.94 81 THR A N 1
ATOM 621 C CA . THR A 1 81 ? 6.543 -13.258 -18.344 1 96.94 81 THR A CA 1
ATOM 622 C C . THR A 1 81 ? 6.039 -12.484 -17.125 1 96.94 81 THR A C 1
ATOM 624 O O . THR A 1 81 ? 6.828 -11.875 -16.391 1 96.94 81 THR A O 1
ATOM 627 N N . TYR A 1 82 ? 4.707 -12.531 -16.891 1 97.19 82 TYR A N 1
ATOM 628 C CA . TYR A 1 82 ? 4.137 -11.938 -15.695 1 97.19 82 TYR A CA 1
ATOM 629 C C . TYR A 1 82 ? 4.57 -12.711 -14.453 1 97.19 82 TYR A C 1
ATOM 631 O O . TYR A 1 82 ? 4.555 -12.172 -13.344 1 97.19 82 TYR A O 1
ATOM 639 N N . HIS A 1 83 ? 5.008 -13.875 -14.633 1 97.81 83 HIS A N 1
ATOM 640 C CA . HIS A 1 83 ? 5.434 -14.711 -13.523 1 97.81 83 HIS A CA 1
ATOM 641 C C . HIS A 1 83 ? 6.926 -14.547 -13.242 1 97.81 83 HIS A C 1
ATOM 643 O O . HIS A 1 83 ? 7.492 -15.258 -12.414 1 97.81 83 HIS A O 1
ATOM 649 N N . LEU A 1 84 ? 7.543 -13.609 -13.953 1 94.25 84 LEU A N 1
ATOM 650 C CA . LEU A 1 84 ? 8.914 -13.18 -13.695 1 94.25 84 LEU A CA 1
ATOM 651 C C . LEU A 1 84 ? 8.93 -11.805 -13.031 1 94.25 84 LEU A C 1
ATOM 653 O O . LEU A 1 84 ? 8.664 -10.797 -13.688 1 94.25 84 LEU A O 1
ATOM 657 N N . VAL A 1 85 ? 9.25 -11.789 -11.75 1 91.06 85 VAL A N 1
ATOM 658 C CA . VAL A 1 85 ? 9.227 -10.547 -10.984 1 91.06 85 VAL A CA 1
ATOM 659 C C . VAL A 1 85 ? 10.625 -9.922 -10.969 1 91.06 85 VAL A C 1
ATOM 661 O O . VAL A 1 85 ? 11.609 -10.602 -10.672 1 91.06 85 VAL A O 1
ATOM 664 N N . LEU A 1 86 ? 10.609 -8.625 -11.312 1 85.88 86 LEU A N 1
ATOM 665 C CA . LEU A 1 86 ? 11.867 -7.895 -11.406 1 85.88 86 LEU A CA 1
ATOM 666 C C . LEU A 1 86 ? 12.281 -7.344 -10.047 1 85.88 86 LEU A C 1
ATOM 668 O O . LEU A 1 86 ? 12.023 -6.176 -9.742 1 85.88 86 LEU A O 1
ATOM 672 N N . PHE A 1 87 ? 12.797 -8.109 -9.242 1 78.88 87 PHE A N 1
ATOM 673 C CA . PHE A 1 87 ? 13.344 -7.715 -7.949 1 78.88 87 PHE A CA 1
ATOM 674 C C . PHE A 1 87 ? 14.727 -8.336 -7.738 1 78.88 87 PHE A C 1
ATOM 676 O O . PHE A 1 87 ? 14.867 -9.555 -7.758 1 78.88 87 PHE A O 1
ATOM 683 N N . ARG A 1 88 ? 15.656 -7.496 -7.691 1 67.56 88 ARG A N 1
ATOM 684 C CA . ARG A 1 88 ? 17.047 -7.934 -7.66 1 67.56 88 ARG A CA 1
ATOM 685 C C . ARG A 1 88 ? 17.484 -8.273 -6.238 1 67.56 88 ARG A C 1
ATOM 687 O O . ARG A 1 88 ? 18.031 -7.426 -5.531 1 67.56 88 ARG A O 1
ATOM 694 N N . GLN A 1 89 ? 17 -9.492 -5.68 1 66.62 89 GLN A N 1
ATOM 695 C CA . GLN A 1 89 ? 17.531 -9.859 -4.371 1 66.62 89 GLN A CA 1
ATOM 696 C C . GLN A 1 89 ? 17.906 -11.344 -4.332 1 66.62 89 GLN A C 1
ATOM 698 O O . GLN A 1 89 ? 17.188 -12.188 -4.871 1 66.62 89 GLN A O 1
ATOM 703 N N . PRO A 1 90 ? 19.062 -11.469 -3.77 1 55.84 90 PRO A N 1
ATOM 704 C CA . PRO A 1 90 ? 19.562 -12.844 -3.748 1 55.84 90 PRO A CA 1
ATOM 705 C C . PRO A 1 90 ? 18.859 -13.719 -2.721 1 55.84 90 PRO A C 1
ATOM 707 O O . PRO A 1 90 ? 19.203 -14.898 -2.568 1 55.84 90 PRO A O 1
ATOM 710 N N . PHE A 1 91 ? 17.891 -13.18 -1.892 1 59.88 91 PHE A N 1
ATOM 711 C CA . PHE A 1 91 ? 17.344 -14.016 -0.832 1 59.88 91 PHE A CA 1
ATOM 712 C C . PHE A 1 91 ? 15.82 -13.938 -0.821 1 59.88 91 PHE A C 1
ATOM 714 O O . PHE A 1 91 ? 15.219 -13.234 -1.64 1 59.88 91 PHE A O 1
ATOM 721 N N . SER A 1 92 ? 15.344 -14.797 0.134 1 63.78 92 SER A N 1
ATOM 722 C CA . SER A 1 92 ? 13.898 -14.844 0.313 1 63.78 92 SER A CA 1
ATOM 723 C C . SER A 1 92 ? 13.344 -13.469 0.693 1 63.78 92 SER A C 1
ATOM 725 O O . SER A 1 92 ? 13.758 -12.883 1.693 1 63.78 92 SER A O 1
ATOM 727 N N . ILE A 1 93 ? 12.586 -12.945 -0.186 1 64.75 93 ILE A N 1
ATOM 728 C CA . ILE A 1 93 ? 11.969 -11.633 -0.048 1 64.75 93 ILE A CA 1
ATOM 729 C C . ILE A 1 93 ? 10.961 -11.656 1.104 1 64.75 93 ILE A C 1
ATOM 731 O O . ILE A 1 93 ? 10.695 -10.617 1.718 1 64.75 93 ILE A O 1
ATOM 735 N N . VAL A 1 94 ? 10.477 -12.844 1.435 1 70.62 94 VAL A N 1
ATOM 736 C CA . VAL A 1 94 ? 9.367 -12.961 2.371 1 70.62 94 VAL A CA 1
ATOM 737 C C . VAL A 1 94 ? 9.781 -12.422 3.738 1 70.62 94 VAL A C 1
ATOM 739 O O . VAL A 1 94 ? 9.008 -11.742 4.41 1 70.62 94 VAL A O 1
ATOM 742 N N . SER A 1 95 ? 11 -12.703 4.023 1 66.25 95 SER A N 1
ATOM 743 C CA . SER A 1 95 ? 11.461 -12.242 5.328 1 66.25 95 SER A CA 1
ATOM 744 C C . SER A 1 95 ? 11.727 -10.742 5.324 1 66.25 95 SER A C 1
ATOM 746 O O . SER A 1 95 ? 11.727 -10.102 6.379 1 66.25 95 SER A O 1
ATOM 748 N N . ALA A 1 96 ? 11.875 -10.242 4.109 1 65.69 96 ALA A N 1
ATOM 749 C CA . ALA A 1 96 ? 12.297 -8.844 4.023 1 65.69 96 ALA A CA 1
ATOM 750 C C . ALA A 1 96 ? 11.109 -7.93 3.75 1 65.69 96 ALA A C 1
ATOM 752 O O . ALA A 1 96 ? 11.242 -6.703 3.785 1 65.69 96 ALA A O 1
ATOM 753 N N . ILE A 1 97 ? 10.023 -8.523 3.484 1 70.12 97 ILE A N 1
ATOM 754 C CA . ILE A 1 97 ? 8.945 -7.652 3.025 1 70.12 97 ILE A CA 1
ATOM 755 C C . ILE A 1 97 ? 7.855 -7.574 4.094 1 70.12 97 ILE A C 1
ATOM 757 O O . ILE A 1 97 ? 7.629 -8.539 4.828 1 70.12 97 ILE A O 1
ATOM 761 N N . LEU A 1 98 ? 7.461 -6.273 4.191 1 67.94 98 LEU A N 1
ATOM 762 C CA . LEU A 1 98 ? 6.246 -6.059 4.977 1 67.94 98 LEU A CA 1
ATOM 763 C C . LEU A 1 98 ? 5.004 -6.324 4.133 1 67.94 98 LEU A C 1
ATOM 765 O O . LEU A 1 98 ? 5.109 -6.648 2.947 1 67.94 98 LEU A O 1
ATOM 769 N N . HIS A 1 99 ? 3.92 -6.219 4.719 1 77.31 99 HIS A N 1
ATOM 770 C CA . HIS A 1 99 ? 2.609 -6.367 4.098 1 77.31 99 HIS A CA 1
ATOM 771 C C . HIS A 1 99 ? 2.389 -5.309 3.021 1 77.31 99 HIS A C 1
ATOM 773 O O . HIS A 1 99 ? 2.885 -4.188 3.137 1 77.31 99 HIS A O 1
ATOM 779 N N . GLU A 1 100 ? 1.883 -5.785 1.722 1 88.5 100 GLU A N 1
ATOM 780 C CA . GLU A 1 100 ? 1.379 -4.895 0.683 1 88.5 100 GLU A CA 1
ATOM 781 C C . GLU A 1 100 ? 2.494 -4.465 -0.267 1 88.5 100 GLU A C 1
ATOM 783 O O . GLU A 1 100 ? 2.414 -3.406 -0.891 1 88.5 100 GLU A O 1
ATOM 788 N N . LEU A 1 101 ? 3.59 -5.246 -0.361 1 89.81 101 LEU A N 1
ATOM 789 C CA . LEU A 1 101 ? 4.648 -4.855 -1.285 1 89.81 101 LEU A CA 1
ATOM 790 C C . LEU A 1 101 ? 4.227 -5.102 -2.73 1 89.81 101 LEU A C 1
ATOM 792 O O . LEU A 1 101 ? 3.732 -6.18 -3.062 1 89.81 101 LEU A O 1
ATOM 796 N N . VAL A 1 102 ? 4.355 -4.145 -3.561 1 91 102 VAL A N 1
ATOM 797 C CA . VAL A 1 102 ? 4.039 -4.242 -4.98 1 91 102 VAL A CA 1
ATOM 798 C C . VAL A 1 102 ? 5.324 -4.172 -5.805 1 91 102 VAL A C 1
ATOM 800 O O . VAL A 1 102 ? 6.156 -3.287 -5.594 1 91 102 VAL A O 1
ATOM 803 N N . LEU A 1 103 ? 5.535 -5.152 -6.691 1 90.5 103 LEU A N 1
ATOM 804 C CA . LEU A 1 103 ? 6.738 -5.27 -7.512 1 90.5 103 LEU A CA 1
ATOM 805 C C . LEU A 1 103 ? 6.379 -5.336 -8.992 1 90.5 103 LEU A C 1
ATOM 807 O O . LEU A 1 103 ? 5.348 -5.898 -9.359 1 90.5 103 LEU A O 1
ATOM 811 N N . PRO A 1 104 ? 7.301 -4.836 -9.812 1 89.31 104 PRO A N 1
ATOM 812 C CA . PRO A 1 104 ? 7.086 -4.973 -11.258 1 89.31 104 PRO A CA 1
ATOM 813 C C . PRO A 1 104 ? 7.523 -6.336 -11.789 1 89.31 104 PRO A C 1
ATOM 815 O O . PRO A 1 104 ? 8.367 -7 -11.188 1 89.31 104 PRO A O 1
ATOM 818 N N . THR A 1 105 ? 6.914 -6.738 -12.906 1 91.88 105 THR A N 1
ATOM 819 C CA . THR A 1 105 ? 7.277 -7.984 -13.57 1 91.88 105 THR A CA 1
ATOM 820 C C . THR A 1 105 ? 7.941 -7.707 -14.914 1 91.88 105 THR A C 1
ATOM 822 O O . THR A 1 105 ? 8 -6.559 -15.359 1 91.88 105 THR A O 1
ATOM 825 N N . ALA A 1 106 ? 8.422 -8.742 -15.461 1 90.06 106 ALA A N 1
ATOM 826 C CA . ALA A 1 106 ? 9.023 -8.648 -16.781 1 90.06 106 ALA A CA 1
ATOM 827 C C . ALA A 1 106 ? 7.98 -8.281 -17.844 1 90.06 106 ALA A C 1
ATOM 829 O O . ALA A 1 106 ? 8.312 -7.723 -18.891 1 90.06 106 ALA A O 1
ATOM 830 N N . GLN A 1 107 ? 6.715 -8.68 -17.609 1 89.88 107 GLN A N 1
ATOM 831 C CA . GLN A 1 107 ? 5.602 -8.297 -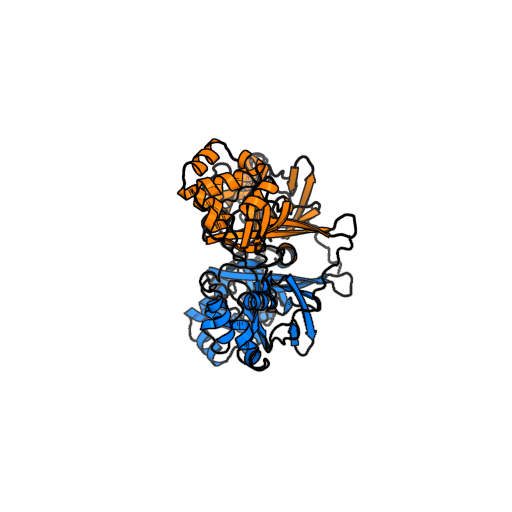18.469 1 89.88 107 GLN A CA 1
ATOM 832 C C . GLN A 1 107 ? 5.246 -6.82 -18.297 1 89.88 107 GLN A C 1
ATOM 834 O O . GLN A 1 107 ? 4.582 -6.23 -19.141 1 89.88 107 GLN A O 1
ATOM 839 N N . ARG A 1 108 ? 5.707 -6.129 -17.234 1 87.94 108 ARG A N 1
ATOM 840 C CA . ARG A 1 108 ? 5.512 -4.723 -16.891 1 87.94 108 ARG A CA 1
ATOM 841 C C . ARG A 1 108 ? 4.312 -4.543 -15.969 1 87.94 108 ARG A C 1
ATOM 843 O O . ARG A 1 108 ? 4.137 -3.482 -15.367 1 87.94 108 ARG A O 1
ATOM 850 N N . GLY A 1 109 ? 3.508 -5.562 -15.898 1 91.69 109 GLY A N 1
ATOM 851 C CA . GLY A 1 109 ? 2.461 -5.523 -14.883 1 91.69 109 GLY A CA 1
ATOM 852 C C . GLY A 1 109 ? 2.994 -5.609 -13.469 1 91.69 109 GLY A C 1
ATOM 853 O O . GLY A 1 109 ? 4.164 -5.938 -13.258 1 91.69 109 GLY A O 1
ATOM 854 N N . LEU A 1 110 ? 2.125 -5.312 -12.469 1 92.94 110 LEU A N 1
ATOM 855 C CA . LEU A 1 110 ? 2.516 -5.297 -11.062 1 92.94 110 LEU A CA 1
ATOM 856 C C . LEU A 1 110 ? 1.973 -6.523 -10.336 1 92.94 110 LEU A C 1
ATOM 858 O O . LEU A 1 110 ? 0.941 -7.074 -10.727 1 92.94 110 LEU A O 1
ATOM 862 N N . VAL A 1 111 ? 2.723 -6.973 -9.352 1 93.81 111 VAL A N 1
ATOM 863 C CA . VAL A 1 111 ? 2.299 -8.055 -8.469 1 93.81 111 VAL A CA 1
ATOM 864 C C . VAL A 1 111 ? 2.398 -7.605 -7.016 1 93.81 111 VAL A C 1
ATOM 866 O O . VAL A 1 111 ? 3.375 -6.957 -6.625 1 93.81 111 VAL A O 1
ATOM 869 N N . ARG A 1 112 ? 1.351 -7.875 -6.285 1 94.31 112 ARG A N 1
ATOM 870 C CA . ARG A 1 112 ? 1.314 -7.52 -4.871 1 94.31 112 ARG A CA 1
ATOM 871 C C . ARG A 1 112 ? 1.684 -8.711 -3.994 1 94.31 112 ARG A C 1
ATOM 873 O O . ARG A 1 112 ? 1.097 -9.789 -4.125 1 94.31 112 ARG A O 1
ATOM 880 N N . PHE A 1 113 ? 2.654 -8.492 -3.146 1 92.75 113 PHE A N 1
ATOM 881 C CA . PHE A 1 113 ? 3.047 -9.5 -2.166 1 92.75 113 PHE A CA 1
ATOM 882 C C . PHE A 1 113 ? 2.479 -9.164 -0.791 1 92.75 113 PHE A C 1
ATOM 884 O O . PHE A 1 113 ? 2.504 -8.008 -0.367 1 92.75 113 PHE A O 1
ATOM 891 N N . ASN A 1 114 ? 1.885 -10.086 -0.171 1 92.5 114 ASN A N 1
ATOM 892 C CA . ASN A 1 114 ? 1.379 -9.961 1.191 1 92.5 114 ASN A CA 1
ATOM 893 C C . ASN A 1 114 ? 1.967 -11.031 2.107 1 92.5 114 ASN A C 1
ATOM 895 O O . ASN A 1 114 ? 2.113 -12.188 1.706 1 92.5 114 ASN A O 1
ATOM 899 N N . VAL A 1 115 ? 2.352 -10.664 3.273 1 90.12 115 VAL A N 1
ATOM 900 C CA . VAL A 1 115 ? 2.855 -11.57 4.293 1 90.12 115 VAL A CA 1
ATOM 901 C C . VAL A 1 115 ? 2.02 -11.438 5.566 1 90.12 115 VAL A C 1
ATOM 903 O O . VAL A 1 115 ? 1.853 -10.336 6.09 1 90.12 115 VAL A O 1
ATOM 906 N N . TYR A 1 116 ? 1.42 -12.516 5.957 1 86.94 116 TYR A N 1
ATOM 907 C CA . TYR A 1 116 ? 0.603 -12.586 7.164 1 86.94 116 TYR A CA 1
ATOM 908 C C . TYR A 1 116 ? 1.318 -13.359 8.266 1 86.94 116 TYR A C 1
ATOM 910 O O . TYR A 1 116 ? 1.803 -14.477 8.039 1 86.94 116 TYR A O 1
ATOM 918 N N . ARG A 1 117 ? 1.55 -12.711 9.359 1 77.94 117 ARG A N 1
ATOM 919 C CA . ARG A 1 117 ? 2.227 -13.359 10.484 1 77.94 117 ARG A CA 1
ATOM 920 C C . ARG A 1 117 ? 1.237 -13.727 11.578 1 77.94 117 ARG A C 1
ATOM 922 O O . ARG A 1 117 ? 0.481 -12.875 12.055 1 77.94 117 ARG A O 1
ATOM 929 N N . GLN A 1 118 ? 0.87 -14.992 11.68 1 68.5 118 GLN A N 1
ATOM 930 C CA . GLN A 1 118 ? -0.107 -15.516 12.625 1 68.5 118 GLN A CA 1
ATOM 931 C C . GLN A 1 118 ? 0.58 -16.094 13.859 1 68.5 118 GLN A C 1
ATOM 933 O O . GLN A 1 118 ? 1.654 -16.688 13.758 1 68.5 118 GLN A O 1
ATOM 938 N N . LYS A 1 119 ? 0.186 -15.531 15 1 58.91 119 LYS A N 1
ATOM 939 C CA . LYS A 1 119 ? 0.719 -16.094 16.234 1 58.91 119 LYS A CA 1
ATOM 940 C C . LYS A 1 119 ? 0.345 -17.562 16.375 1 58.91 119 LYS A C 1
ATOM 942 O O . LYS A 1 119 ? -0.828 -17.922 16.266 1 58.91 119 LYS A O 1
ATOM 947 N N . GLY A 1 120 ? 1.114 -18.5 16.062 1 48.38 120 GLY A N 1
ATOM 948 C CA . GLY A 1 120 ? 0.826 -19.906 16.297 1 48.38 120 GLY A CA 1
ATOM 949 C C . GLY A 1 120 ? 0.816 -20.266 17.766 1 48.38 120 GLY A C 1
ATOM 950 O O . GLY A 1 120 ? 1.081 -19.422 18.625 1 48.38 120 GLY A O 1
ATOM 951 N N . SER A 1 121 ? -0.037 -21.312 18.125 1 46.62 121 SER A N 1
ATOM 952 C CA . SER A 1 121 ? -0.053 -21.875 19.469 1 46.62 121 SER A CA 1
ATOM 953 C C . SER A 1 121 ? 1.354 -21.938 20.062 1 46.62 121 SER A C 1
ATOM 955 O O . SER A 1 121 ? 1.524 -21.922 21.281 1 46.62 121 SER A O 1
ATOM 957 N N . SER A 1 122 ? 2.352 -22.391 19.312 1 45.06 122 SER A N 1
ATOM 958 C CA . SER A 1 122 ? 3.738 -22.438 19.766 1 45.06 122 SER A CA 1
ATOM 959 C C . SER A 1 122 ? 4.477 -21.156 19.422 1 45.06 122 SER A C 1
ATOM 961 O O . SER A 1 122 ? 4.02 -20.359 18.594 1 45.06 122 SER A O 1
ATOM 963 N N . PHE A 1 123 ? 5.512 -20.672 20.188 1 47.5 123 PHE A N 1
ATOM 964 C CA . PHE A 1 123 ? 6.355 -19.484 20.203 1 47.5 123 PHE A CA 1
ATOM 965 C C . PHE A 1 123 ? 6.777 -19.109 18.781 1 47.5 123 PHE A C 1
ATOM 967 O O . PHE A 1 123 ? 7.48 -18.125 18.578 1 47.5 123 PHE A O 1
ATOM 974 N N . ALA A 1 124 ? 6.395 -19.953 17.844 1 49.16 124 ALA A N 1
ATOM 975 C CA . ALA A 1 124 ? 6.918 -19.594 16.516 1 49.16 124 ALA A CA 1
ATOM 976 C C . ALA A 1 124 ? 5.852 -18.906 15.672 1 49.16 124 ALA A C 1
ATOM 978 O O . ALA A 1 124 ? 4.707 -19.359 15.617 1 49.16 124 ALA A O 1
ATOM 979 N N . THR A 1 125 ? 5.98 -17.672 15.25 1 62 125 THR A N 1
ATOM 980 C CA . THR A 1 125 ? 5.113 -16.922 14.344 1 62 125 THR A CA 1
ATOM 981 C C . THR A 1 125 ? 5.094 -17.578 12.961 1 62 125 THR A C 1
ATOM 983 O O . THR A 1 125 ? 6.145 -17.828 12.375 1 62 125 THR A O 1
ATOM 986 N N . LYS A 1 126 ? 3.932 -18.328 12.578 1 74.19 126 LYS A N 1
ATOM 987 C CA . LYS A 1 126 ? 3.766 -18.859 11.227 1 74.19 126 LYS A CA 1
ATOM 988 C C . LYS A 1 126 ? 3.545 -17.734 10.219 1 74.19 126 LYS A C 1
ATOM 990 O O . LYS A 1 126 ? 2.711 -16.859 10.43 1 74.19 126 LYS A O 1
ATOM 995 N N . GLU A 1 127 ? 4.5 -17.719 9.211 1 83.88 127 GLU A N 1
ATOM 996 C CA . GLU A 1 127 ? 4.418 -16.719 8.148 1 83.88 127 GLU A CA 1
ATOM 997 C C . GLU A 1 127 ? 3.744 -17.297 6.906 1 83.88 127 GLU A C 1
ATOM 999 O O . GLU A 1 127 ? 4.121 -18.375 6.43 1 83.88 127 GLU A O 1
ATOM 1004 N N . ILE A 1 128 ? 2.635 -16.734 6.523 1 90.12 128 ILE A N 1
ATOM 1005 C CA . ILE A 1 128 ? 1.965 -17.078 5.27 1 90.12 128 ILE A CA 1
ATOM 1006 C C . ILE A 1 128 ? 2.125 -15.93 4.273 1 90.12 128 ILE A C 1
ATOM 1008 O O . ILE A 1 128 ? 1.845 -14.773 4.598 1 90.12 128 ILE A O 1
ATOM 1012 N N . ALA A 1 129 ? 2.664 -16.266 3.129 1 92.31 129 ALA A N 1
ATOM 1013 C CA . ALA A 1 129 ? 2.9 -15.227 2.125 1 92.31 129 ALA A CA 1
ATOM 1014 C C . ALA A 1 129 ? 2.137 -15.523 0.837 1 92.31 129 ALA A C 1
ATOM 1016 O O . ALA A 1 129 ? 1.918 -16.688 0.495 1 92.31 129 ALA A O 1
ATOM 1017 N N . THR A 1 130 ? 1.677 -14.516 0.164 1 94.94 130 THR A N 1
ATOM 1018 C CA . THR A 1 130 ? 0.961 -14.656 -1.1 1 94.94 130 THR A CA 1
ATOM 1019 C C . THR A 1 130 ? 1.488 -13.664 -2.133 1 94.94 130 THR A C 1
ATOM 1021 O O . THR A 1 130 ? 2.105 -12.664 -1.777 1 94.94 130 THR A O 1
ATOM 1024 N N . ALA A 1 131 ? 1.368 -13.984 -3.395 1 95.38 131 ALA A N 1
ATOM 1025 C CA . ALA A 1 131 ? 1.512 -13.086 -4.539 1 95.38 131 ALA A CA 1
ATOM 1026 C C . ALA A 1 131 ? 0.198 -12.961 -5.305 1 95.38 131 ALA A C 1
ATOM 1028 O O . ALA A 1 131 ? -0.237 -13.906 -5.969 1 95.38 131 ALA A O 1
ATOM 1029 N N . ASN A 1 132 ? -0.411 -11.797 -5.219 1 97 132 ASN A N 1
ATOM 1030 C CA . ASN A 1 132 ? -1.758 -11.609 -5.75 1 97 132 ASN A CA 1
ATOM 1031 C C . ASN A 1 132 ? -2.713 -12.688 -5.238 1 97 132 ASN A C 1
ATOM 1033 O O . ASN A 1 132 ? -3.48 -13.258 -6.012 1 97 132 ASN A O 1
ATOM 1037 N N . GLY A 1 133 ? -2.537 -13.031 -4.004 1 96.62 133 GLY A N 1
ATOM 1038 C CA . GLY A 1 133 ? -3.432 -14 -3.381 1 96.62 133 GLY A CA 1
ATOM 1039 C C . GLY A 1 133 ? -2.986 -15.438 -3.572 1 96.62 133 GLY A C 1
ATOM 1040 O O . GLY A 1 133 ? -3.471 -16.344 -2.887 1 96.62 133 GLY A O 1
ATOM 1041 N N . ALA A 1 134 ? -2.107 -15.742 -4.551 1 97.56 134 ALA A N 1
ATOM 1042 C CA . ALA A 1 134 ? -1.566 -17.094 -4.715 1 97.56 134 ALA A CA 1
ATOM 1043 C C . ALA A 1 134 ? -0.619 -17.438 -3.57 1 97.56 134 ALA A C 1
ATOM 1045 O O . ALA A 1 134 ? 0.307 -16.688 -3.27 1 97.56 134 ALA A O 1
ATOM 1046 N N . LEU A 1 135 ? -0.827 -18.531 -2.967 1 96 135 LEU A N 1
ATOM 1047 C CA . LEU A 1 135 ? 0.006 -18.969 -1.852 1 96 135 LEU A CA 1
ATOM 1048 C C . LEU A 1 135 ? 1.422 -19.281 -2.322 1 96 135 LEU A C 1
ATOM 1050 O O . LEU A 1 135 ? 1.608 -19.938 -3.355 1 96 135 LEU A O 1
ATOM 1054 N N . LEU A 1 136 ? 2.432 -18.719 -1.619 1 94.62 136 LEU A N 1
ATOM 1055 C CA . LEU A 1 136 ? 3.807 -19.156 -1.812 1 94.62 136 LEU A CA 1
ATOM 1056 C C . LEU A 1 136 ? 4.066 -20.453 -1.053 1 94.62 136 LEU A C 1
ATOM 1058 O O . LEU A 1 136 ? 4.254 -20.438 0.166 1 94.62 136 LEU A O 1
ATOM 1062 N N . LEU A 1 137 ? 4.137 -21.562 -1.755 1 95.06 137 LEU A N 1
ATOM 1063 C CA . LEU A 1 137 ? 4.148 -22.891 -1.146 1 95.06 137 LEU A CA 1
ATOM 1064 C C . LEU A 1 137 ? 5.551 -23.266 -0.696 1 95.06 137 LEU A C 1
ATOM 1066 O O . LEU A 1 137 ? 5.723 -23.906 0.348 1 95.06 137 LEU A O 1
ATOM 1070 N N . LYS A 1 138 ? 6.504 -22.922 -1.426 1 92.31 138 LYS A N 1
ATOM 1071 C CA . LYS A 1 138 ? 7.898 -23.234 -1.121 1 92.31 138 LYS A CA 1
ATOM 1072 C C . LYS A 1 138 ? 8.844 -22.344 -1.91 1 92.31 138 LYS A C 1
ATOM 1074 O O . LYS A 1 138 ? 8.492 -21.844 -2.982 1 92.31 138 LYS A O 1
ATOM 1079 N N . ALA A 1 139 ? 9.984 -22.125 -1.354 1 90.62 139 ALA A N 1
ATOM 1080 C CA . ALA A 1 139 ? 11.055 -21.375 -1.999 1 90.62 139 ALA A CA 1
ATOM 1081 C C . ALA A 1 139 ? 12.188 -22.297 -2.449 1 90.62 139 ALA A C 1
ATOM 1083 O O . ALA A 1 139 ? 12.609 -23.188 -1.702 1 90.62 139 ALA A O 1
ATOM 1084 N N . ILE A 1 140 ? 12.617 -22.125 -3.699 1 90.56 140 ILE A N 1
ATOM 1085 C CA . ILE A 1 140 ? 13.703 -22.906 -4.277 1 90.56 140 ILE A CA 1
ATOM 1086 C C . ILE A 1 140 ? 14.789 -21.984 -4.809 1 90.56 140 ILE A C 1
ATOM 1088 O O . ILE A 1 140 ? 14.57 -21.25 -5.781 1 90.56 140 ILE A O 1
ATOM 1092 N N . PRO A 1 141 ? 15.93 -22.031 -4.172 1 87.56 141 PRO A N 1
ATOM 1093 C CA . PRO A 1 141 ? 17.031 -21.266 -4.762 1 87.56 141 PRO A CA 1
ATOM 1094 C C . PRO A 1 141 ? 17.438 -21.781 -6.141 1 87.56 141 PRO A C 1
ATOM 1096 O O . PRO A 1 141 ? 17.484 -22.984 -6.363 1 87.56 141 PRO A O 1
ATOM 1099 N N . ALA A 1 142 ? 17.609 -20.906 -7.07 1 88.38 142 ALA A N 1
ATOM 1100 C CA . ALA A 1 142 ? 18.031 -21.25 -8.43 1 88.38 142 ALA A CA 1
ATOM 1101 C C . ALA A 1 142 ? 19.062 -20.25 -8.945 1 88.38 142 ALA A C 1
ATOM 1103 O O . ALA A 1 142 ? 18.75 -19.391 -9.773 1 88.38 142 ALA A O 1
ATOM 1104 N N . GLY A 1 143 ? 20.375 -20.5 -8.586 1 81.75 143 GLY A N 1
ATOM 1105 C CA . GLY A 1 143 ? 21.406 -19.531 -8.961 1 81.75 143 GLY A CA 1
ATOM 1106 C C . GLY A 1 143 ? 21.188 -18.156 -8.359 1 81.75 143 GLY A C 1
ATOM 1107 O O . GLY A 1 143 ? 21.125 -18.016 -7.137 1 81.75 143 GLY A O 1
ATOM 1108 N N . GLU A 1 144 ? 21.031 -17.172 -9.312 1 79.31 144 GLU A N 1
ATOM 1109 C CA . GLU A 1 144 ? 20.797 -15.805 -8.867 1 79.31 144 GLU A CA 1
ATOM 1110 C C . GLU A 1 144 ? 19.312 -15.539 -8.656 1 79.31 144 GLU A C 1
ATOM 1112 O O . GLU A 1 144 ? 18.922 -14.438 -8.258 1 79.31 144 GLU A O 1
ATOM 1117 N N . LYS A 1 145 ? 18.578 -16.578 -8.914 1 86.69 145 LYS A N 1
ATOM 1118 C CA . LYS A 1 145 ? 17.125 -16.438 -8.828 1 86.69 145 LYS A CA 1
ATOM 1119 C C . LYS A 1 145 ? 16.562 -17.172 -7.617 1 86.69 145 LYS A C 1
ATOM 1121 O O . LYS A 1 145 ? 17.25 -18.016 -7.031 1 86.69 145 LYS A O 1
ATOM 1126 N N . ILE A 1 146 ? 15.43 -16.734 -7.25 1 89.5 146 ILE A N 1
ATOM 1127 C CA . ILE A 1 146 ? 14.625 -17.484 -6.301 1 89.5 146 ILE A CA 1
ATOM 1128 C C . ILE A 1 146 ? 13.281 -17.859 -6.938 1 89.5 146 ILE A C 1
ATOM 1130 O O . ILE A 1 146 ? 12.633 -17.016 -7.566 1 89.5 146 ILE A O 1
ATOM 1134 N N . VAL A 1 147 ? 12.945 -19.125 -6.82 1 93 147 VAL A N 1
ATOM 1135 C CA . VAL A 1 147 ? 11.664 -19.625 -7.316 1 93 147 VAL A CA 1
ATOM 1136 C C . VAL A 1 147 ? 10.688 -19.781 -6.152 1 93 147 VAL A C 1
ATOM 1138 O O . VAL A 1 147 ? 11.008 -20.453 -5.16 1 93 147 VAL A O 1
ATOM 1141 N N . TYR A 1 148 ? 9.617 -19.125 -6.262 1 94.12 148 TYR A N 1
ATOM 1142 C CA . TYR A 1 148 ? 8.5 -19.453 -5.383 1 94.12 148 TYR A CA 1
ATOM 1143 C C . TYR A 1 148 ? 7.461 -20.297 -6.117 1 94.12 148 TYR A C 1
ATOM 1145 O O . TYR A 1 148 ? 6.922 -19.875 -7.141 1 94.12 148 TYR A O 1
ATOM 1153 N N . VAL A 1 149 ? 7.262 -21.484 -5.602 1 96.88 149 VAL A N 1
ATOM 1154 C CA . VAL A 1 149 ? 6.176 -22.297 -6.121 1 96.88 149 VAL A CA 1
ATOM 1155 C C . VAL A 1 149 ? 4.836 -21.781 -5.617 1 96.88 149 VAL A C 1
ATOM 1157 O O . VAL A 1 149 ? 4.668 -21.531 -4.422 1 96.88 149 VAL A O 1
ATOM 1160 N N . ILE A 1 150 ? 3.85 -21.594 -6.609 1 97.75 150 ILE A N 1
ATOM 1161 C CA . ILE A 1 150 ? 2.584 -20.984 -6.219 1 97.75 150 ILE A CA 1
ATOM 1162 C C . ILE A 1 150 ? 1.426 -21.891 -6.645 1 97.75 150 ILE A C 1
ATOM 1164 O O . ILE A 1 150 ? 1.586 -22.75 -7.516 1 97.75 150 ILE A O 1
ATOM 1168 N N . ASP A 1 151 ? 0.258 -21.672 -6.043 1 98.19 151 ASP A N 1
ATOM 1169 C CA . ASP A 1 151 ? -0.84 -22.625 -6.203 1 98.19 151 ASP A CA 1
ATOM 1170 C C . ASP A 1 151 ? -1.861 -22.109 -7.219 1 98.19 151 ASP A C 1
ATOM 1172 O O . ASP A 1 151 ? -2.945 -22.688 -7.359 1 98.19 151 ASP A O 1
ATOM 1176 N N . ARG A 1 152 ? -1.58 -21.016 -7.883 1 97.69 152 ARG A N 1
ATOM 1177 C CA . ARG A 1 152 ? -2.477 -20.438 -8.883 1 97.69 152 ARG A CA 1
ATOM 1178 C C . ARG A 1 152 ? -1.691 -19.766 -10.008 1 97.69 152 ARG A C 1
ATOM 1180 O O . ARG A 1 152 ? -0.588 -19.266 -9.789 1 97.69 152 ARG A O 1
ATOM 1187 N N . VAL A 1 153 ? -2.268 -19.828 -11.195 1 98.19 153 VAL A N 1
ATOM 1188 C CA . VAL A 1 153 ? -1.717 -19.031 -12.289 1 98.19 153 VAL A CA 1
ATOM 1189 C C . VAL A 1 153 ? -2.133 -17.578 -12.133 1 98.19 153 VAL A C 1
ATOM 1191 O O . VAL A 1 153 ? -3.295 -17.281 -11.844 1 98.19 153 VAL A O 1
ATOM 1194 N N . LEU A 1 154 ? -1.183 -16.703 -12.32 1 98.25 154 LEU A N 1
ATOM 1195 C CA . LEU A 1 154 ? -1.454 -15.281 -12.086 1 98.25 154 LEU A CA 1
ATOM 1196 C C . LEU A 1 154 ? -1.973 -14.609 -13.359 1 98.25 154 LEU A C 1
ATOM 1198 O O . LEU A 1 154 ? -1.564 -14.969 -14.461 1 98.25 154 LEU A O 1
ATOM 1202 N N . ASN A 1 155 ? -2.832 -13.656 -13.148 1 96.12 155 ASN A N 1
ATOM 1203 C CA . ASN A 1 155 ? -3.422 -12.859 -14.211 1 96.12 155 ASN A CA 1
ATOM 1204 C C . ASN A 1 155 ? -2.727 -11.508 -14.352 1 96.12 155 ASN A C 1
ATOM 1206 O O . ASN A 1 155 ? -2.811 -10.664 -13.453 1 96.12 155 ASN A O 1
ATOM 1210 N N . PRO A 1 156 ? -2.105 -11.234 -15.508 1 96.06 156 PRO A N 1
ATOM 1211 C CA . PRO A 1 156 ? -1.333 -10 -15.68 1 96.06 156 PRO A CA 1
ATOM 1212 C C . PRO A 1 156 ? -2.195 -8.742 -15.578 1 96.06 156 PRO A C 1
ATOM 1214 O O . PRO A 1 156 ? -1.668 -7.637 -15.453 1 96.06 156 PRO A O 1
ATOM 1217 N N . LYS A 1 157 ? -3.457 -8.852 -15.586 1 94.44 157 LYS A N 1
ATOM 1218 C CA . LYS A 1 157 ? -4.336 -7.688 -15.57 1 94.44 157 LYS A CA 1
ATOM 1219 C C . LYS A 1 157 ? -4.812 -7.367 -14.156 1 94.44 157 LYS A C 1
ATOM 1221 O O . LYS A 1 157 ? -5.559 -6.406 -13.953 1 94.44 157 LYS A O 1
ATOM 1226 N N . ALA A 1 158 ? -4.348 -8.117 -13.219 1 94.81 158 ALA A N 1
ATOM 1227 C CA . ALA A 1 158 ? -4.914 -8.094 -11.867 1 94.81 158 ALA A CA 1
ATOM 1228 C C . ALA A 1 158 ? -4.77 -6.707 -11.242 1 94.81 158 ALA A C 1
ATOM 1230 O O . ALA A 1 158 ? -5.695 -6.215 -10.594 1 94.81 158 ALA A O 1
ATOM 1231 N N . LEU A 1 159 ? -3.645 -6.039 -11.461 1 93.5 159 LEU A N 1
ATOM 1232 C CA . LEU A 1 159 ? -3.393 -4.789 -10.742 1 93.5 159 LEU A CA 1
ATOM 1233 C C . LEU A 1 159 ? -3.412 -3.604 -11.703 1 93.5 159 LEU A C 1
ATOM 1235 O O . LEU A 1 159 ? -2.854 -2.547 -11.398 1 93.5 159 LEU A O 1
ATOM 1239 N N . LEU A 1 160 ? -4.035 -3.779 -12.883 1 92.88 160 LEU A N 1
ATOM 1240 C CA . LEU A 1 160 ? -4.242 -2.641 -13.766 1 92.88 160 LEU A CA 1
ATOM 1241 C C . LEU A 1 160 ? -5.227 -1.647 -13.156 1 92.88 160 LEU A C 1
ATOM 1243 O O . LEU A 1 160 ? -6.184 -2.047 -12.492 1 92.88 160 LEU A O 1
ATOM 1247 N N . PRO A 1 161 ? -5.023 -0.373 -13.438 1 87.56 161 PRO A N 1
ATOM 1248 C CA . PRO A 1 161 ? -5.906 0.643 -12.867 1 87.56 161 PRO A CA 1
ATOM 1249 C C . PRO A 1 161 ? -7.371 0.435 -13.25 1 87.56 161 PRO A C 1
ATOM 1251 O O . PRO A 1 161 ? -8.273 0.789 -12.484 1 87.56 161 PRO A O 1
ATOM 1254 N N . ASN A 1 162 ? -7.648 -0.107 -14.359 1 90.38 162 ASN A N 1
ATOM 1255 C CA . ASN A 1 162 ? -9.023 -0.287 -14.805 1 90.38 162 ASN A CA 1
ATOM 1256 C C . ASN A 1 162 ? -9.633 -1.572 -14.242 1 90.38 162 ASN A C 1
ATOM 1258 O O . ASN A 1 162 ? -10.82 -1.834 -14.422 1 90.38 162 ASN A O 1
ATOM 1262 N N . ASN A 1 163 ? -8.812 -2.482 -13.656 1 93.81 163 ASN A N 1
ATOM 1263 C CA . ASN A 1 163 ? -9.328 -3.613 -12.891 1 93.81 163 ASN A CA 1
ATOM 1264 C C . ASN A 1 163 ? -9.586 -3.232 -11.438 1 93.81 163 ASN A C 1
ATOM 1266 O O . ASN A 1 163 ? -8.82 -3.6 -10.547 1 93.81 163 ASN A O 1
ATOM 1270 N N . ASP A 1 164 ? -10.672 -2.471 -11.273 1 92.62 164 ASP A N 1
ATOM 1271 C CA . ASP A 1 164 ? -11.023 -1.938 -9.961 1 92.62 164 ASP A CA 1
ATOM 1272 C C . ASP A 1 164 ? -12.406 -2.434 -9.523 1 92.62 164 ASP A C 1
ATOM 1274 O O . ASP A 1 164 ? -13.062 -3.182 -10.25 1 92.62 164 ASP A O 1
ATOM 1278 N N . LEU A 1 165 ? -12.812 -2.068 -8.305 1 94 165 LEU A N 1
ATOM 1279 C CA . LEU A 1 165 ? -14.062 -2.539 -7.719 1 94 165 LEU A CA 1
ATOM 1280 C C . LEU A 1 165 ? -15.25 -2.162 -8.602 1 94 165 LEU A C 1
ATOM 1282 O O . LEU A 1 165 ? -16.094 -3.006 -8.898 1 94 165 LEU A O 1
ATOM 1286 N N . ILE A 1 166 ? -15.352 -0.878 -9.039 1 93.94 166 ILE A N 1
ATOM 1287 C CA . ILE A 1 166 ? -16.516 -0.374 -9.766 1 93.94 166 ILE A CA 1
ATOM 1288 C C . ILE A 1 166 ? -16.641 -1.102 -11.102 1 93.94 166 ILE A C 1
ATOM 1290 O O . ILE A 1 166 ? -17.734 -1.538 -11.469 1 93.94 166 ILE A O 1
ATOM 1294 N N . ASN A 1 167 ? -15.516 -1.278 -11.789 1 93.62 167 ASN A N 1
ATOM 1295 C CA . ASN A 1 167 ? -15.555 -2.025 -13.039 1 93.62 167 ASN A CA 1
ATOM 1296 C C . ASN A 1 167 ? -15.906 -3.492 -12.812 1 93.62 167 ASN A C 1
ATOM 1298 O O . ASN A 1 167 ? -16.625 -4.094 -13.609 1 93.62 167 ASN A O 1
ATOM 1302 N N . PHE A 1 168 ? -15.398 -4.074 -11.75 1 95.81 168 PHE A N 1
ATOM 1303 C CA . PHE A 1 168 ? -15.781 -5.438 -11.398 1 95.81 168 PHE A CA 1
ATOM 1304 C C . PHE A 1 168 ? -17.297 -5.547 -11.219 1 95.81 168 PHE A C 1
ATOM 1306 O O . PHE A 1 168 ? -17.922 -6.461 -11.758 1 95.81 168 PHE A O 1
ATOM 1313 N N . LEU A 1 169 ? -17.859 -4.629 -10.469 1 96.25 169 LEU A N 1
ATOM 1314 C CA . LEU A 1 169 ? -19.297 -4.645 -10.211 1 96.25 169 LEU A CA 1
ATOM 1315 C C . LEU A 1 169 ? -20.078 -4.441 -11.508 1 96.25 169 LEU A C 1
ATOM 1317 O O . LEU A 1 169 ? -21.062 -5.141 -11.75 1 96.25 169 LEU A O 1
ATOM 1321 N N . LYS A 1 170 ? -19.672 -3.549 -12.336 1 95.5 170 LYS A N 1
ATOM 1322 C CA . LYS A 1 170 ? -20.359 -3.24 -13.586 1 95.5 170 LYS A CA 1
ATOM 1323 C C . LYS A 1 170 ? -20.344 -4.438 -14.531 1 95.5 170 LYS A C 1
ATOM 1325 O O . LYS A 1 170 ? -21.297 -4.656 -15.281 1 95.5 170 LYS A O 1
ATOM 1330 N N . ASN A 1 171 ? -19.297 -5.207 -14.43 1 96.5 171 ASN A N 1
ATOM 1331 C CA . ASN A 1 171 ? -19.125 -6.312 -15.359 1 96.5 171 ASN A CA 1
ATOM 1332 C C . ASN A 1 171 ? -19.75 -7.602 -14.828 1 96.5 171 ASN A C 1
ATOM 1334 O O . ASN A 1 171 ? -19.688 -8.641 -15.484 1 96.5 171 ASN A O 1
ATOM 1338 N N . ASN A 1 172 ? -20.312 -7.605 -13.656 1 97.25 172 ASN A N 1
ATOM 1339 C CA . ASN A 1 172 ? -20.969 -8.766 -13.055 1 97.25 172 ASN A CA 1
ATOM 1340 C C . ASN A 1 172 ? -22.391 -8.438 -12.602 1 97.25 172 ASN A C 1
ATOM 1342 O O . ASN A 1 172 ? -22.578 -7.797 -11.562 1 97.25 172 ASN A O 1
ATOM 1346 N N . LYS A 1 173 ? -23.359 -8.961 -13.289 1 97.12 173 LYS A N 1
ATOM 1347 C CA . LYS A 1 173 ? -24.75 -8.617 -13.086 1 97.12 173 LYS A CA 1
ATOM 1348 C C . LYS A 1 173 ? -25.234 -9.031 -11.703 1 97.12 173 LYS A C 1
ATOM 1350 O O . LYS A 1 173 ? -26.234 -8.508 -11.195 1 97.12 173 LYS A O 1
ATOM 1355 N N . ASP A 1 174 ? -24.531 -9.922 -11.07 1 97.88 174 ASP A N 1
ATOM 1356 C CA . ASP A 1 174 ? -24.922 -10.43 -9.758 1 97.88 174 ASP A CA 1
ATOM 1357 C C . ASP A 1 174 ? -24.656 -9.391 -8.672 1 97.88 174 ASP A C 1
ATOM 1359 O O . ASP A 1 174 ? -25 -9.602 -7.504 1 97.88 174 ASP A O 1
ATOM 1363 N N . PHE A 1 175 ? -24.125 -8.195 -9.078 1 98.38 175 PHE A N 1
ATOM 1364 C CA . PHE A 1 175 ? -23.75 -7.203 -8.07 1 98.38 175 PHE A CA 1
ATOM 1365 C C . PHE A 1 175 ? -24.406 -5.859 -8.359 1 98.38 175 PHE A C 1
ATOM 1367 O O . PHE A 1 175 ? -23.906 -4.816 -7.949 1 98.38 175 PHE A O 1
ATOM 1374 N N . SER A 1 176 ? -25.547 -5.848 -9.07 1 98 176 SER A N 1
ATOM 1375 C CA . SER A 1 176 ? -26.188 -4.605 -9.492 1 98 176 SER A CA 1
ATOM 1376 C C . SER A 1 176 ? -26.703 -3.82 -8.289 1 98 176 SER A C 1
ATOM 1378 O O . SER A 1 176 ? -26.688 -2.586 -8.297 1 98 176 SER A O 1
ATOM 1380 N N . ILE A 1 177 ? -27.188 -4.484 -7.219 1 97.81 177 ILE A N 1
ATOM 1381 C CA . ILE A 1 177 ? -27.672 -3.785 -6.035 1 97.81 177 ILE A CA 1
ATOM 1382 C C . ILE A 1 177 ? -26.5 -3.135 -5.301 1 97.81 177 ILE A C 1
ATOM 1384 O O . ILE A 1 177 ? -26.578 -1.971 -4.902 1 97.81 177 ILE A O 1
ATOM 1388 N N . PHE A 1 178 ? -25.406 -3.861 -5.133 1 97.12 178 PHE A N 1
ATOM 1389 C CA . PHE A 1 178 ? -24.219 -3.309 -4.496 1 97.12 178 PHE A CA 1
ATOM 1390 C C . PHE A 1 178 ? -23.688 -2.113 -5.277 1 97.12 178 PHE A C 1
ATOM 1392 O O . PHE A 1 178 ? -23.328 -1.092 -4.691 1 97.12 178 PHE A O 1
ATOM 1399 N N . LEU A 1 179 ? -23.625 -2.193 -6.605 1 96 179 LEU A N 1
ATOM 1400 C CA . LEU A 1 179 ? -23.219 -1.091 -7.469 1 96 179 LEU A CA 1
ATOM 1401 C C . LEU A 1 179 ? -24.125 0.121 -7.27 1 96 179 LEU A C 1
ATOM 1403 O O . LEU A 1 179 ? -23.641 1.257 -7.219 1 96 179 LEU A O 1
ATOM 1407 N N . ARG A 1 180 ? -25.422 -0.106 -7.137 1 95.81 180 ARG A N 1
ATOM 1408 C CA . ARG A 1 180 ? -26.391 0.971 -6.957 1 95.81 180 ARG A CA 1
ATOM 1409 C C . ARG A 1 180 ? -26.109 1.756 -5.68 1 95.81 180 ARG A C 1
ATOM 1411 O O . ARG A 1 180 ? -26.328 2.967 -5.629 1 95.81 180 ARG A O 1
ATOM 1418 N N . ILE A 1 181 ? -25.562 1.119 -4.648 1 93.44 181 ILE A N 1
ATOM 1419 C CA . ILE A 1 181 ? -25.188 1.807 -3.414 1 93.44 181 ILE A CA 1
ATOM 1420 C C . ILE A 1 181 ? -24.094 2.832 -3.699 1 93.44 181 ILE A C 1
ATOM 1422 O O . ILE A 1 181 ? -24.203 3.988 -3.287 1 93.44 181 ILE A O 1
ATOM 1426 N N . TYR A 1 182 ? -23.062 2.434 -4.418 1 90.88 182 TYR A N 1
ATOM 1427 C CA . TYR A 1 182 ? -21.969 3.34 -4.777 1 90.88 182 TYR A CA 1
ATOM 1428 C C . TYR A 1 182 ? -22.484 4.508 -5.609 1 90.88 182 TYR A C 1
ATOM 1430 O O . TYR A 1 182 ? -22.078 5.652 -5.414 1 90.88 182 TYR A O 1
ATOM 1438 N N . GLU A 1 183 ? -23.391 4.176 -6.48 1 90.25 183 GLU A N 1
ATOM 1439 C CA . GLU A 1 183 ? -23.953 5.207 -7.344 1 90.25 183 GLU A CA 1
ATOM 1440 C C . GLU A 1 183 ? -24.812 6.191 -6.543 1 90.25 183 GLU A C 1
ATOM 1442 O O . GLU A 1 183 ? -24.734 7.402 -6.766 1 90.25 183 GLU A O 1
ATOM 1447 N N . THR A 1 184 ? -25.609 5.633 -5.633 1 89.62 184 THR A N 1
ATOM 1448 C CA . THR A 1 184 ? -26.469 6.453 -4.797 1 89.62 184 THR A CA 1
ATOM 1449 C C . THR A 1 184 ? -25.641 7.402 -3.928 1 89.62 184 THR A C 1
ATOM 1451 O O . THR A 1 184 ? -26.031 8.547 -3.711 1 89.62 184 THR A O 1
ATOM 1454 N N . LEU A 1 185 ? -24.547 6.953 -3.449 1 84.5 185 LEU A N 1
ATOM 1455 C CA . LEU A 1 185 ? -23.688 7.746 -2.582 1 84.5 185 LEU A CA 1
ATOM 1456 C C . LEU A 1 185 ? -22.734 8.617 -3.404 1 84.5 185 LEU A C 1
ATOM 1458 O O . LEU A 1 185 ? -21.969 9.406 -2.846 1 84.5 185 LEU A O 1
ATOM 1462 N N . ASN A 1 186 ? -22.734 8.562 -4.711 1 79.94 186 ASN A N 1
ATOM 1463 C CA . ASN A 1 186 ? -21.938 9.344 -5.645 1 79.94 186 ASN A CA 1
ATOM 1464 C C . ASN A 1 186 ? -20.438 9.133 -5.418 1 79.94 186 ASN A C 1
ATOM 1466 O O . ASN A 1 186 ? -19.672 10.094 -5.371 1 79.94 186 ASN A O 1
ATOM 1470 N N . ILE A 1 187 ? -20.062 7.914 -5.129 1 75.31 187 ILE A N 1
ATOM 1471 C CA . ILE A 1 187 ? -18.641 7.637 -4.887 1 75.31 187 ILE A CA 1
ATOM 1472 C C . ILE A 1 187 ? -18.094 6.738 -5.996 1 75.31 187 ILE A C 1
ATOM 1474 O O . ILE A 1 187 ? -17.062 6.105 -5.828 1 75.31 187 ILE A O 1
ATOM 1478 N N . THR A 1 188 ? -18.75 6.676 -7.156 1 67.12 188 THR A N 1
ATOM 1479 C CA . THR A 1 188 ? -18.297 5.867 -8.273 1 67.12 188 THR A CA 1
ATOM 1480 C C . THR A 1 188 ? -17.141 6.555 -9.008 1 67.12 188 THR A C 1
ATOM 1482 O O . THR A 1 188 ? -16.359 5.898 -9.688 1 67.12 188 THR A O 1
ATOM 1485 N N . GLN A 1 189 ? -17.094 7.789 -9.016 1 59.12 189 GLN A N 1
ATOM 1486 C CA . GLN A 1 189 ? -16.109 8.523 -9.805 1 59.12 189 GLN A CA 1
ATOM 1487 C C . GLN A 1 189 ? -14.734 8.477 -9.141 1 59.12 189 GLN A C 1
ATOM 1489 O O . GLN A 1 189 ? -13.711 8.719 -9.789 1 59.12 189 GLN A O 1
ATOM 1494 N N . ASN A 1 190 ? -14.656 8.25 -7.828 1 53 190 ASN A N 1
ATOM 1495 C CA . ASN A 1 190 ? -13.352 8.242 -7.168 1 53 190 ASN A CA 1
ATOM 1496 C C . ASN A 1 190 ? -13.078 6.906 -6.484 1 53 190 ASN A C 1
ATOM 1498 O O . ASN A 1 190 ? -12.836 6.859 -5.277 1 53 190 ASN A O 1
ATOM 1502 N N . PRO A 1 191 ? -13.555 5.824 -7.145 1 49.84 191 PRO A N 1
ATOM 1503 C CA . PRO A 1 191 ? -13.391 4.531 -6.477 1 49.84 191 PRO A CA 1
ATOM 1504 C C . PRO A 1 191 ? -11.938 4.246 -6.086 1 49.84 191 PRO A C 1
ATOM 1506 O O . PRO A 1 191 ? -11.688 3.592 -5.074 1 49.84 191 PRO A O 1
ATOM 1509 N N . LEU A 1 192 ? -11.023 4.629 -7.168 1 51.66 192 LEU A N 1
ATOM 1510 C CA . LEU A 1 192 ? -9.594 4.32 -7.125 1 51.66 192 LEU A CA 1
ATOM 1511 C C . LEU A 1 192 ? -8.938 4.953 -5.902 1 51.66 192 LEU A C 1
ATOM 1513 O O . LEU A 1 192 ? -7.742 4.77 -5.672 1 51.66 192 LEU A O 1
ATOM 1517 N N . SER A 1 193 ? -9.875 5.336 -4.984 1 72.06 193 SER A N 1
ATOM 1518 C CA . SER A 1 193 ? -9.242 6.398 -4.211 1 72.06 193 SER A CA 1
ATOM 1519 C C . SER A 1 193 ? -8.875 5.922 -2.812 1 72.06 193 SER A C 1
ATOM 1521 O O . SER A 1 193 ? -7.941 6.445 -2.199 1 72.06 193 SER A O 1
ATOM 1523 N N . VAL A 1 194 ? -9.516 4.699 -2.492 1 80.19 194 VAL A N 1
ATOM 1524 C CA . VAL A 1 194 ? -9.148 4.207 -1.167 1 80.19 194 VAL A CA 1
ATOM 1525 C C . VAL A 1 194 ? -8.406 2.881 -1.294 1 80.19 194 VAL A C 1
ATOM 1527 O O . VAL A 1 194 ? -8.961 1.896 -1.789 1 80.19 194 VAL A O 1
ATOM 1530 N N . PHE A 1 195 ? -7.148 2.863 -0.943 1 86.62 195 PHE A N 1
ATOM 1531 C CA . PHE A 1 195 ? -6.383 1.626 -1.021 1 86.62 195 PHE A CA 1
ATOM 1532 C C . PHE A 1 195 ? -5.223 1.646 -0.033 1 86.62 195 PHE A C 1
ATOM 1534 O O . PHE A 1 195 ? -4.797 2.715 0.413 1 86.62 195 PHE A O 1
ATOM 1541 N N . PRO A 1 196 ? -4.801 0.417 0.285 1 91.56 196 PRO A N 1
ATOM 1542 C CA . PRO A 1 196 ? -5.324 -0.917 -0.015 1 91.56 196 PRO A CA 1
ATOM 1543 C C . PRO A 1 196 ? -6.527 -1.288 0.851 1 91.56 196 PRO A C 1
ATOM 1545 O O . PRO A 1 196 ? -6.668 -0.782 1.966 1 91.56 196 PRO A O 1
ATOM 1548 N N . LYS A 1 197 ? -7.379 -2.148 0.301 1 93.12 197 LYS A N 1
ATOM 1549 C CA . LYS A 1 197 ? -8.57 -2.504 1.07 1 93.12 197 LYS A CA 1
ATOM 1550 C C . LYS A 1 197 ? -9.055 -3.908 0.717 1 93.12 197 LYS A C 1
ATOM 1552 O O . LYS A 1 197 ? -8.68 -4.457 -0.322 1 93.12 197 LYS A O 1
ATOM 1557 N N . THR A 1 198 ? -9.766 -4.52 1.606 1 96.44 198 THR A N 1
ATOM 1558 C CA . THR A 1 198 ? -10.523 -5.754 1.412 1 96.44 198 THR A CA 1
ATOM 1559 C C . THR A 1 198 ? -12.016 -5.469 1.338 1 96.44 198 THR A C 1
ATOM 1561 O O . THR A 1 198 ? -12.57 -4.809 2.219 1 96.44 198 THR A O 1
ATOM 1564 N N . ILE A 1 199 ? -12.578 -5.918 0.293 1 97 199 ILE A N 1
ATOM 1565 C CA . ILE A 1 199 ? -14 -5.664 0.066 1 97 199 ILE A CA 1
ATOM 1566 C C . ILE A 1 199 ? -14.781 -6.973 0.164 1 97 199 ILE A C 1
ATOM 1568 O O . ILE A 1 199 ? -14.477 -7.938 -0.542 1 97 199 ILE A O 1
ATOM 1572 N N . PHE A 1 200 ? -15.68 -7.031 1.066 1 98.44 200 PHE A N 1
ATOM 1573 C CA . PHE A 1 200 ? -16.641 -8.125 1.128 1 98.44 200 PHE A CA 1
ATOM 1574 C C . PHE A 1 200 ? -17.906 -7.773 0.357 1 98.44 200 PHE A C 1
ATOM 1576 O O . PHE A 1 200 ? -18.812 -7.133 0.896 1 98.44 200 PHE A O 1
ATOM 1583 N N . ALA A 1 201 ? -17.984 -8.266 -0.872 1 98.56 201 ALA A N 1
ATOM 1584 C CA . ALA A 1 201 ? -19.031 -7.836 -1.801 1 98.56 201 ALA A CA 1
ATOM 1585 C C . ALA A 1 201 ? -20.234 -8.766 -1.739 1 98.56 201 ALA A C 1
ATOM 1587 O O . ALA A 1 201 ? -20.156 -9.922 -2.156 1 98.56 201 ALA A O 1
ATOM 1588 N N . PRO A 1 202 ? -21.359 -8.258 -1.312 1 98.75 202 PRO A N 1
ATOM 1589 C CA . PRO A 1 202 ? -22.547 -9.094 -1.296 1 98.75 202 PRO A CA 1
ATOM 1590 C C . PRO A 1 202 ? -23.188 -9.234 -2.674 1 98.75 202 PRO A C 1
ATOM 1592 O O . PRO A 1 202 ? -23.188 -8.289 -3.459 1 98.75 202 PRO A O 1
ATOM 1595 N N . THR A 1 203 ? -23.734 -10.367 -2.928 1 98.56 203 THR A N 1
ATOM 1596 C CA . THR A 1 203 ? -24.484 -10.602 -4.156 1 98.56 203 THR A CA 1
ATOM 1597 C C . THR A 1 203 ? -25.875 -9.984 -4.07 1 98.56 203 THR A C 1
ATOM 1599 O O . THR A 1 203 ? -26.312 -9.586 -2.99 1 98.56 203 THR A O 1
ATOM 1602 N N . ASN A 1 204 ? -26.547 -9.953 -5.32 1 98.56 204 ASN A N 1
ATOM 1603 C CA . ASN A 1 204 ? -27.938 -9.547 -5.332 1 98.56 204 ASN A CA 1
ATOM 1604 C C . ASN A 1 204 ? -28.797 -10.422 -4.422 1 98.56 204 ASN A C 1
ATOM 1606 O O . ASN A 1 204 ? -29.688 -9.93 -3.729 1 98.56 204 ASN A O 1
ATOM 1610 N N . ALA A 1 205 ? -28.531 -11.711 -4.406 1 98.12 205 ALA A N 1
ATOM 1611 C CA . ALA A 1 205 ? -29.266 -12.656 -3.572 1 98.12 205 ALA A CA 1
ATOM 1612 C C . ALA A 1 205 ? -29.141 -12.305 -2.094 1 98.12 205 ALA A C 1
ATOM 1614 O O . ALA A 1 205 ? -30.094 -12.445 -1.329 1 98.12 205 ALA A O 1
ATOM 1615 N N . ALA A 1 206 ? -27.969 -11.867 -1.669 1 97.94 206 ALA A N 1
ATOM 1616 C CA . ALA A 1 206 ? -27.734 -11.453 -0.285 1 97.94 206 ALA A CA 1
ATOM 1617 C C . ALA A 1 206 ? -28.672 -10.312 0.107 1 97.94 206 ALA A C 1
ATOM 1619 O O . ALA A 1 206 ? -29.234 -10.312 1.207 1 97.94 206 ALA A O 1
ATOM 1620 N N . PHE A 1 207 ? -28.875 -9.352 -0.75 1 97.56 207 PHE A N 1
ATOM 1621 C CA . PHE A 1 207 ? -29.75 -8.203 -0.494 1 97.56 207 PHE A CA 1
ATOM 1622 C C . PHE A 1 207 ? -31.219 -8.617 -0.523 1 97.56 207 PHE A C 1
ATOM 1624 O O . PHE A 1 207 ? -32 -8.141 0.287 1 97.56 207 PHE A O 1
ATOM 1631 N N . LYS A 1 208 ? -31.547 -9.469 -1.442 1 96.44 208 LYS A N 1
ATOM 1632 C CA . LYS A 1 208 ? -32.938 -9.898 -1.613 1 96.44 208 LYS A CA 1
ATOM 1633 C C . LYS A 1 208 ? -33.406 -10.766 -0.443 1 96.44 208 LYS A C 1
ATOM 1635 O O . LYS A 1 208 ? -34.594 -10.945 -0.226 1 96.44 208 LYS A O 1
ATOM 1640 N N . ALA A 1 209 ? -32.406 -11.297 0.248 1 95.88 209 ALA A N 1
ATOM 1641 C CA . ALA A 1 209 ? -32.719 -12.133 1.405 1 95.88 209 ALA A CA 1
ATOM 1642 C C . ALA A 1 209 ? -33.156 -11.273 2.598 1 95.88 209 ALA A C 1
ATOM 1644 O O . ALA A 1 209 ? -33.625 -11.797 3.604 1 95.88 209 ALA A O 1
ATOM 1645 N N . LEU A 1 210 ? -32.969 -10.008 2.518 1 95.38 210 LEU A N 1
ATOM 1646 C CA . LEU A 1 210 ? -33.406 -9.109 3.586 1 95.38 210 LEU A CA 1
ATOM 1647 C C . LEU A 1 210 ? -34.906 -9.094 3.717 1 95.38 210 LEU A C 1
ATOM 1649 O O . LEU A 1 210 ? -35.625 -9.336 2.74 1 95.38 210 LEU A O 1
ATOM 1653 N N . PRO A 1 211 ? -35.375 -8.781 4.969 1 94.31 211 PRO A N 1
ATOM 1654 C CA . PRO A 1 211 ? -36.812 -8.648 5.121 1 94.31 211 PRO A CA 1
ATOM 1655 C C . PRO A 1 211 ? -37.438 -7.602 4.18 1 94.31 211 PRO A C 1
ATOM 1657 O O . PRO A 1 211 ? -36.75 -6.645 3.805 1 94.31 211 PRO A O 1
ATOM 1660 N N . PRO A 1 212 ? -38.688 -7.863 3.84 1 93.56 212 PRO A N 1
ATOM 1661 C CA . PRO A 1 212 ? -39.344 -6.914 2.932 1 93.56 212 PRO A CA 1
ATOM 1662 C C . PRO A 1 212 ? -39.281 -5.477 3.439 1 93.56 212 PRO A C 1
ATOM 1664 O O . PRO A 1 212 ? -39.438 -5.23 4.637 1 93.56 212 PRO A O 1
ATOM 1667 N N . GLY A 1 213 ? -38.875 -4.57 2.582 1 94.31 213 GLY A N 1
ATOM 1668 C CA . GLY A 1 213 ? -38.875 -3.156 2.914 1 94.31 213 GLY A CA 1
ATOM 1669 C C . GLY A 1 213 ? -37.562 -2.656 3.422 1 94.31 213 GLY A C 1
ATOM 1670 O O . GLY A 1 213 ? -37.281 -1.453 3.404 1 94.31 213 GLY A O 1
ATOM 1671 N N . VAL A 1 214 ? -36.688 -3.555 3.928 1 93.38 214 VAL A N 1
ATOM 1672 C CA . VAL A 1 214 ? -35.438 -3.15 4.531 1 93.38 214 VAL A CA 1
ATOM 1673 C C . VAL A 1 214 ? -34.531 -2.523 3.473 1 93.38 214 VAL A C 1
ATOM 1675 O O . VAL A 1 214 ? -33.906 -1.484 3.713 1 93.38 214 VAL A O 1
ATOM 1678 N N . LEU A 1 215 ? -34.5 -3.148 2.318 1 94 215 LEU A N 1
ATOM 1679 C CA . LEU A 1 215 ? -33.656 -2.639 1.247 1 94 215 LEU A CA 1
ATOM 1680 C C . LEU A 1 215 ? -34.094 -1.241 0.822 1 94 215 LEU A C 1
ATOM 1682 O O . LEU A 1 215 ? -33.281 -0.344 0.664 1 94 215 LEU A O 1
ATOM 1686 N N . ASP A 1 216 ? -35.344 -1.036 0.706 1 94.56 216 ASP A N 1
ATOM 1687 C CA . ASP A 1 216 ? -35.875 0.271 0.346 1 94.56 216 ASP A CA 1
ATOM 1688 C C . ASP A 1 216 ? -35.562 1.312 1.416 1 94.56 216 ASP A C 1
ATOM 1690 O O . ASP A 1 216 ? -35.219 2.453 1.096 1 94.56 216 ASP A O 1
ATOM 1694 N N . SER A 1 217 ? -35.719 0.862 2.625 1 94.38 217 SER A N 1
ATOM 1695 C CA . SER A 1 217 ? -35.406 1.758 3.734 1 94.38 217 SER A CA 1
ATOM 1696 C C . SER A 1 217 ? -33.938 2.164 3.727 1 94.38 217 SER A C 1
ATOM 1698 O O . SER A 1 217 ? -33.594 3.314 4.016 1 94.38 217 SER A O 1
ATOM 1700 N N . LEU A 1 218 ? -33.094 1.226 3.438 1 92.94 218 LEU A N 1
ATOM 1701 C CA . LEU A 1 218 ? -31.672 1.5 3.361 1 92.94 218 LEU A CA 1
ATOM 1702 C C . LEU A 1 218 ? -31.375 2.539 2.285 1 92.94 218 LEU A C 1
ATOM 1704 O O . LEU A 1 218 ? -30.656 3.51 2.535 1 92.94 218 LEU A O 1
ATOM 1708 N N . PHE A 1 219 ? -31.984 2.467 1.128 1 94 219 PHE A N 1
ATOM 1709 C CA . PHE A 1 219 ? -31.719 3.373 0.016 1 94 219 PHE A CA 1
ATOM 1710 C C . PHE A 1 219 ? -32.344 4.746 0.279 1 94 219 PHE A C 1
ATOM 1712 O O . PHE A 1 219 ? -31.938 5.734 -0.338 1 94 219 PHE A O 1
ATOM 1719 N N . ALA A 1 220 ? -33.25 4.805 1.25 1 94.12 220 ALA A N 1
ATOM 1720 C CA . ALA A 1 220 ? -33.875 6.078 1.609 1 94.12 220 ALA A CA 1
ATOM 1721 C C . ALA A 1 220 ? -33.062 6.812 2.666 1 94.12 220 ALA A C 1
ATOM 1723 O O . ALA A 1 220 ? -33.344 7.969 2.988 1 94.12 220 ALA A O 1
ATOM 1724 N N . ASN A 1 221 ? -32.062 6.148 3.186 1 91.25 221 ASN A N 1
ATOM 1725 C CA . ASN A 1 221 ? -31.234 6.711 4.25 1 91.25 221 ASN A CA 1
ATOM 1726 C C . ASN A 1 221 ? -29.75 6.668 3.889 1 91.25 221 ASN A C 1
ATOM 1728 O O . ASN A 1 221 ? -29.062 5.699 4.211 1 91.25 221 ASN A O 1
ATOM 1732 N N . PRO A 1 222 ? -29.219 7.73 3.32 1 85.44 222 PRO A N 1
ATOM 1733 C CA . PRO A 1 222 ? -27.828 7.746 2.875 1 85.44 222 PRO A CA 1
ATOM 1734 C C . PRO A 1 222 ? -26.844 7.445 4.004 1 85.44 222 PRO A C 1
ATOM 1736 O O . PRO A 1 222 ? -25.812 6.812 3.775 1 85.44 222 PRO A O 1
ATOM 1739 N N . ARG A 1 223 ? -27.125 7.859 5.188 1 83.56 223 ARG A N 1
ATOM 1740 C CA . ARG A 1 223 ? -26.25 7.602 6.324 1 83.56 223 ARG A CA 1
ATOM 1741 C C . ARG A 1 223 ? -26.125 6.105 6.602 1 83.56 223 ARG A C 1
ATOM 1743 O O . ARG A 1 223 ? -25.031 5.594 6.836 1 83.56 223 ARG A O 1
ATOM 1750 N N . GLU A 1 224 ? -27.234 5.461 6.543 1 87.31 224 GLU A N 1
ATOM 1751 C CA . GLU A 1 224 ? -27.234 4.02 6.773 1 87.31 224 GLU A CA 1
ATOM 1752 C C . GLU A 1 224 ? -26.547 3.275 5.637 1 87.31 224 GLU A C 1
ATOM 1754 O O . GLU A 1 224 ? -25.906 2.248 5.859 1 87.31 224 GLU A O 1
ATOM 1759 N N . LEU A 1 225 ? -26.656 3.801 4.426 1 89.88 225 LEU A N 1
ATOM 1760 C CA . LEU A 1 225 ? -26 3.197 3.279 1 89.88 225 LEU A CA 1
ATOM 1761 C C . LEU A 1 225 ? -24.484 3.279 3.426 1 89.88 225 LEU A C 1
ATOM 1763 O O . LEU A 1 225 ? -23.766 2.32 3.113 1 89.88 225 LEU A O 1
ATOM 1767 N N . VAL A 1 226 ? -24.016 4.398 3.949 1 86.31 226 VAL A N 1
ATOM 1768 C CA . VAL A 1 226 ? -22.578 4.598 4.164 1 86.31 226 VAL A CA 1
ATOM 1769 C C . VAL A 1 226 ? -22.078 3.619 5.223 1 86.31 226 VAL A C 1
ATOM 1771 O O . VAL A 1 226 ? -21.016 3.012 5.062 1 86.31 226 VAL A O 1
ATOM 1774 N N . VAL A 1 227 ? -22.844 3.469 6.242 1 86.19 227 VAL A N 1
ATOM 1775 C CA . VAL A 1 227 ? -22.453 2.551 7.312 1 86.19 227 VAL A CA 1
ATOM 1776 C C . VAL A 1 227 ? -22.422 1.121 6.777 1 86.19 227 VAL A C 1
ATOM 1778 O O . VAL A 1 227 ? -21.484 0.366 7.07 1 86.19 227 VAL A O 1
ATOM 1781 N N . LEU A 1 228 ? -23.422 0.795 6.02 1 91.12 228 LEU A N 1
ATOM 1782 C CA . LEU A 1 228 ? -23.484 -0.538 5.43 1 91.12 228 LEU A CA 1
ATOM 1783 C C . LEU A 1 228 ? -22.266 -0.788 4.543 1 91.12 228 LEU A C 1
ATOM 1785 O O . LEU A 1 228 ? -21.594 -1.813 4.68 1 91.12 228 LEU A O 1
ATOM 1789 N N . LEU A 1 229 ? -22 0.149 3.672 1 91.06 229 LEU A N 1
ATOM 1790 C CA . LEU A 1 229 ? -20.875 0.034 2.76 1 91.06 229 LEU A CA 1
ATOM 1791 C C . LEU A 1 229 ? -19.562 -0.119 3.531 1 91.06 229 LEU A C 1
ATOM 1793 O O . LEU A 1 229 ? -18.797 -1.041 3.27 1 91.06 229 LEU A O 1
ATOM 1797 N N . ASN A 1 230 ? -19.328 0.709 4.5 1 88.62 230 ASN A N 1
ATOM 1798 C CA . ASN A 1 230 ? -18.078 0.744 5.262 1 88.62 230 ASN A CA 1
ATOM 1799 C C . ASN A 1 230 ? -17.953 -0.479 6.164 1 88.62 230 ASN A C 1
ATOM 1801 O O . ASN A 1 230 ? -16.844 -0.832 6.574 1 88.62 230 ASN A O 1
ATOM 1805 N N . THR A 1 231 ? -19.062 -1.12 6.473 1 91.38 231 THR A N 1
ATOM 1806 C CA . THR A 1 231 ? -19.031 -2.367 7.227 1 91.38 231 THR A CA 1
ATOM 1807 C C . THR A 1 231 ? -18.516 -3.512 6.352 1 91.38 231 THR A C 1
ATOM 1809 O O . THR A 1 231 ? -18.031 -4.523 6.863 1 91.38 231 THR A O 1
ATOM 1812 N N . HIS A 1 232 ? -18.547 -3.334 5.051 1 95.56 232 HIS A N 1
ATOM 1813 C CA . HIS A 1 232 ? -18.141 -4.383 4.121 1 95.56 232 HIS A CA 1
ATOM 1814 C C . HIS A 1 232 ? -16.734 -4.141 3.598 1 95.56 232 HIS A C 1
ATOM 1816 O O . HIS A 1 232 ? -16.312 -4.766 2.623 1 95.56 232 HIS A O 1
ATOM 1822 N N . ILE A 1 233 ? -16.062 -3.188 4.172 1 92.31 233 ILE A N 1
ATOM 1823 C CA . ILE A 1 233 ? -14.727 -2.859 3.695 1 92.31 233 ILE A CA 1
ATOM 1824 C C . ILE A 1 233 ? -13.766 -2.766 4.879 1 92.31 233 ILE A C 1
ATOM 1826 O O . ILE A 1 233 ? -14.102 -2.188 5.914 1 92.31 233 ILE A O 1
ATOM 1830 N N . SER A 1 234 ? -12.695 -3.436 4.777 1 92.06 234 SER A N 1
ATOM 1831 C CA . SER A 1 234 ? -11.625 -3.35 5.766 1 92.06 234 SER A CA 1
ATOM 1832 C C . SER A 1 234 ? -10.352 -2.771 5.156 1 92.06 234 SER A C 1
ATOM 1834 O O . SER A 1 234 ? -10.094 -2.951 3.965 1 92.06 234 SER A O 1
ATOM 1836 N N . SER A 1 235 ? -9.562 -2.061 6.016 1 89.38 235 SER A N 1
ATOM 1837 C CA . SER A 1 235 ? -8.273 -1.54 5.586 1 89.38 235 SER A CA 1
ATOM 1838 C C . SER A 1 235 ? -7.262 -2.664 5.371 1 89.38 235 SER A C 1
ATOM 1840 O O . SER A 1 235 ? -7.199 -3.607 6.16 1 89.38 235 SER A O 1
ATOM 1842 N N . GLY A 1 236 ? -6.449 -2.514 4.242 1 91.06 236 GLY A N 1
ATOM 1843 C CA . GLY A 1 236 ? -5.438 -3.514 3.938 1 91.06 236 GLY A CA 1
ATOM 1844 C C . GLY A 1 236 ? -5.941 -4.613 3.021 1 91.06 236 GLY A C 1
ATOM 1845 O O . GLY A 1 236 ? -7.148 -4.75 2.812 1 91.06 236 GLY A O 1
ATOM 1846 N N . THR A 1 237 ? -4.98 -5.328 2.502 1 94.38 237 THR A N 1
ATOM 1847 C CA . THR A 1 237 ? -5.328 -6.438 1.619 1 94.38 237 THR A CA 1
ATOM 1848 C C . THR A 1 237 ? -5.227 -7.77 2.357 1 94.38 237 THR A C 1
ATOM 1850 O O . THR A 1 237 ? -4.125 -8.266 2.604 1 94.38 237 THR A O 1
ATOM 1853 N N . PHE A 1 238 ? -6.359 -8.344 2.674 1 95.12 238 PHE A N 1
ATOM 1854 C CA . PHE A 1 238 ? -6.422 -9.648 3.311 1 95.12 238 PHE A CA 1
ATOM 1855 C C . PHE A 1 238 ? -7.031 -10.68 2.367 1 95.12 238 PHE A C 1
ATOM 1857 O O . PHE A 1 238 ? -8.258 -10.781 2.252 1 95.12 238 PHE A O 1
ATOM 1864 N N . TYR A 1 239 ? -6.113 -11.391 1.735 1 96.88 239 TYR A N 1
ATOM 1865 C CA . TYR A 1 239 ? -6.582 -12.555 0.996 1 96.88 239 TYR A CA 1
ATOM 1866 C C . TYR A 1 239 ? -7.082 -13.641 1.944 1 96.88 239 TYR A C 1
ATOM 1868 O O . TYR A 1 239 ? -6.926 -13.523 3.162 1 96.88 239 TYR A O 1
ATOM 1876 N N . ALA A 1 240 ? -7.758 -14.68 1.364 1 96.62 240 ALA A N 1
ATOM 1877 C CA . ALA A 1 240 ? -8.281 -15.758 2.201 1 96.62 240 ALA A CA 1
ATOM 1878 C C . ALA A 1 240 ? -7.215 -16.281 3.156 1 96.62 240 ALA A C 1
ATOM 1880 O O . ALA A 1 240 ? -7.492 -16.531 4.332 1 96.62 240 ALA A O 1
ATOM 1881 N N . ALA A 1 241 ? -6.004 -16.391 2.709 1 92.94 241 ALA A N 1
ATOM 1882 C CA . ALA A 1 241 ? -4.887 -16.922 3.482 1 92.94 241 ALA A CA 1
ATOM 1883 C C . ALA A 1 241 ? -4.559 -16.016 4.668 1 92.94 241 ALA A C 1
ATOM 1885 O O . ALA A 1 241 ? -3.938 -16.469 5.641 1 92.94 241 ALA A O 1
ATOM 1886 N N . GLY A 1 242 ? -4.922 -14.781 4.594 1 92.56 242 GLY A N 1
ATOM 1887 C CA . GLY A 1 242 ? -4.621 -13.82 5.645 1 92.56 242 GLY A CA 1
ATOM 1888 C C . GLY A 1 242 ? -5.777 -13.594 6.602 1 92.56 242 GLY A C 1
ATOM 1889 O O . GLY A 1 242 ? -5.637 -12.883 7.598 1 92.56 242 GLY A O 1
ATOM 1890 N N . LEU A 1 243 ? -6.922 -14.133 6.258 1 94.44 243 LEU A N 1
ATOM 1891 C CA . LEU A 1 243 ? -8.055 -14.062 7.172 1 94.44 243 LEU A CA 1
ATOM 1892 C C . LEU A 1 243 ? -7.953 -15.125 8.258 1 94.44 243 LEU A C 1
ATOM 1894 O O . LEU A 1 243 ? -7.859 -16.312 7.953 1 94.44 243 LEU A O 1
ATOM 1898 N N . THR A 1 244 ? -7.879 -14.695 9.5 1 91.81 244 THR A N 1
ATOM 1899 C CA . THR A 1 244 ? -7.758 -15.609 10.633 1 91.81 244 THR A CA 1
ATOM 1900 C C . THR A 1 244 ? -8.914 -15.422 11.609 1 91.81 244 THR A C 1
ATOM 1902 O O . THR A 1 244 ? -9.578 -14.383 11.602 1 91.81 244 THR A O 1
ATOM 1905 N N . ASP A 1 245 ? -9.055 -16.375 12.445 1 92.25 245 ASP A N 1
ATOM 1906 C CA . ASP A 1 245 ? -10.117 -16.312 13.445 1 92.25 245 ASP A CA 1
ATOM 1907 C C . ASP A 1 245 ? -9.93 -15.094 14.352 1 92.25 245 ASP A C 1
ATOM 1909 O O . ASP A 1 245 ? -8.82 -14.828 14.828 1 92.25 245 ASP A O 1
ATOM 1913 N N . GLY A 1 246 ? -11.047 -14.391 14.555 1 91.44 246 GLY A N 1
ATOM 1914 C CA . GLY A 1 246 ? -11 -13.242 15.453 1 91.44 246 GLY A CA 1
ATOM 1915 C C . GLY A 1 246 ? -11.625 -11.992 14.859 1 91.44 246 GLY A C 1
ATOM 1916 O O . GLY A 1 246 ? -12.258 -12.055 13.805 1 91.44 246 GLY A O 1
ATOM 1917 N N . PRO A 1 247 ? -11.508 -10.898 15.609 1 89.81 247 PRO A N 1
ATOM 1918 C CA . PRO A 1 247 ? -12.117 -9.641 15.164 1 89.81 247 PRO A CA 1
ATOM 1919 C C . PRO A 1 247 ? -11.344 -8.992 14.016 1 89.81 247 PRO A C 1
ATOM 1921 O O . PRO A 1 247 ? -10.117 -9.047 13.984 1 89.81 247 PRO A O 1
ATOM 1924 N N . LEU A 1 248 ? -12.031 -8.516 13.094 1 89.81 248 LEU A N 1
ATOM 1925 C CA . LEU A 1 248 ? -11.531 -7.688 12 1 89.81 248 LEU A CA 1
ATOM 1926 C C . LEU A 1 248 ? -12.188 -6.312 12.008 1 89.81 248 LEU A C 1
ATOM 1928 O O . LEU A 1 248 ? -13.422 -6.211 11.977 1 89.81 248 LEU A O 1
ATOM 1932 N N . THR A 1 249 ? -11.398 -5.289 12.133 1 88.06 249 THR A N 1
ATOM 1933 C CA . THR A 1 249 ? -11.945 -3.939 12.094 1 88.06 249 THR A CA 1
ATOM 1934 C C . THR A 1 249 ? -12.312 -3.541 10.664 1 88.06 249 THR A C 1
ATOM 1936 O O . THR A 1 249 ? -11.578 -3.844 9.727 1 88.06 249 THR A O 1
ATOM 1939 N N . VAL A 1 250 ? -13.438 -2.904 10.555 1 89.44 250 VAL A N 1
ATOM 1940 C CA . VAL A 1 250 ? -13.906 -2.451 9.242 1 89.44 250 VAL A CA 1
ATOM 1941 C C . VAL A 1 250 ? -14.023 -0.928 9.242 1 89.44 250 VAL A C 1
ATOM 1943 O O . VAL A 1 250 ? -13.844 -0.281 10.273 1 89.44 250 VAL A O 1
ATOM 1946 N N . PHE A 1 251 ? -14.297 -0.332 8.078 1 85.94 251 PHE A N 1
ATOM 1947 C CA . PHE A 1 251 ? -14.242 1.113 7.891 1 85.94 251 PHE A CA 1
ATOM 1948 C C . PHE A 1 251 ? -15.352 1.806 8.664 1 85.94 251 PHE A C 1
ATOM 1950 O O . PHE A 1 251 ? -15.266 3.004 8.945 1 85.94 251 PHE A O 1
ATOM 1957 N N . SER A 1 252 ? -16.438 1.07 8.969 1 82.81 252 SER A N 1
ATOM 1958 C CA . SER A 1 252 ? -17.5 1.683 9.758 1 82.81 252 SER A CA 1
ATOM 1959 C C . SER A 1 252 ? -17.047 1.964 11.188 1 82.81 252 SER A C 1
ATOM 1961 O O . SER A 1 252 ? -17.703 2.689 11.93 1 82.81 252 SER A O 1
ATOM 1963 N N . GLY A 1 253 ? -15.875 1.418 11.508 1 80 253 GLY A N 1
ATOM 1964 C CA . GLY A 1 253 ? -15.391 1.533 12.875 1 80 253 GLY A CA 1
ATOM 1965 C C . GLY A 1 253 ? -15.766 0.348 13.742 1 80 253 GLY A C 1
ATOM 1966 O O . GLY A 1 253 ? -15.211 0.163 14.828 1 80 253 GLY A O 1
ATOM 1967 N N . ALA A 1 254 ? -16.625 -0.458 13.289 1 84.06 254 ALA A N 1
ATOM 1968 C CA . ALA A 1 254 ? -17.031 -1.656 14.008 1 84.06 254 ALA A CA 1
ATOM 1969 C C . ALA A 1 254 ? -16.031 -2.793 13.812 1 84.06 254 ALA A C 1
ATOM 1971 O O . ALA A 1 254 ? -15.078 -2.656 13.055 1 84.06 254 ALA A O 1
ATOM 1972 N N . THR A 1 255 ? -16.25 -3.797 14.633 1 87.94 255 THR A N 1
ATOM 1973 C CA . THR A 1 255 ? -15.516 -5.043 14.43 1 87.94 255 THR A CA 1
ATOM 1974 C C . THR A 1 255 ? -16.453 -6.141 13.93 1 87.94 255 THR A C 1
ATOM 1976 O O . THR A 1 255 ? -17.609 -6.203 14.328 1 87.94 255 THR A O 1
ATOM 1979 N N . VAL A 1 256 ? -15.922 -6.887 13.031 1 93.62 256 VAL A N 1
ATOM 1980 C CA . VAL A 1 256 ? -16.656 -8.055 12.555 1 93.62 256 VAL A CA 1
ATOM 1981 C C . VAL A 1 256 ? -15.852 -9.32 12.867 1 93.62 256 VAL A C 1
ATOM 1983 O O . VAL A 1 256 ? -14.625 -9.32 12.812 1 93.62 256 VAL A O 1
ATOM 1986 N N . ASP A 1 257 ? -16.578 -10.391 13.141 1 94.56 257 ASP A N 1
ATOM 1987 C CA . ASP A 1 257 ? -15.906 -11.633 13.492 1 94.56 257 ASP A CA 1
ATOM 1988 C C . ASP A 1 257 ? -15.57 -12.445 12.242 1 94.56 257 ASP A C 1
ATOM 1990 O O . ASP A 1 257 ? -16.422 -12.641 11.375 1 94.56 257 ASP A O 1
ATOM 1994 N N . VAL A 1 258 ? -14.367 -12.883 12.164 1 95.56 258 VAL A N 1
ATOM 1995 C CA . VAL A 1 258 ? -13.938 -13.812 11.125 1 95.56 258 VAL A CA 1
ATOM 1996 C C . VAL A 1 258 ? -13.859 -15.227 11.695 1 95.56 258 VAL A C 1
ATOM 1998 O O . VAL A 1 258 ? -13.281 -15.438 12.766 1 95.56 258 VAL A O 1
ATOM 2001 N N . ASP A 1 259 ? -14.469 -16.125 11.031 1 95.94 259 ASP A N 1
ATOM 2002 C CA . ASP A 1 259 ? -14.422 -17.531 11.383 1 95.94 259 ASP A CA 1
ATOM 2003 C C . ASP A 1 259 ? -13.875 -18.375 10.227 1 95.94 259 ASP A C 1
ATOM 2005 O O . ASP A 1 259 ? -14.445 -18.375 9.133 1 95.94 259 ASP A O 1
ATOM 2009 N N . VAL A 1 260 ? -12.781 -19.031 10.484 1 94.25 260 VAL A N 1
ATOM 2010 C CA . VAL A 1 260 ? -12.164 -19.891 9.477 1 94.25 260 VAL A CA 1
ATOM 2011 C C . VAL A 1 260 ? -12.359 -21.359 9.859 1 94.25 260 VAL A C 1
ATOM 2013 O O . VAL A 1 260 ? -11.992 -21.781 10.961 1 94.25 260 VAL A O 1
ATOM 2016 N N . SER A 1 261 ? -12.969 -22.078 8.961 1 93.62 261 SER A N 1
ATOM 2017 C CA . SER A 1 261 ? -13.227 -23.5 9.188 1 93.62 261 SER A CA 1
ATOM 2018 C C . SER A 1 261 ? -13.008 -24.312 7.91 1 93.62 261 SER A C 1
ATOM 2020 O O . SER A 1 261 ? -12.812 -23.75 6.832 1 93.62 261 SER A O 1
ATOM 2022 N N . PRO A 1 262 ? -12.977 -25.594 8.023 1 90.56 262 PRO A N 1
ATOM 2023 C CA . PRO A 1 262 ? -12.852 -26.422 6.82 1 90.56 262 PRO A CA 1
ATOM 2024 C C . PRO A 1 262 ? -13.984 -26.188 5.824 1 90.56 262 PRO A C 1
ATOM 2026 O O . PRO A 1 262 ? -13.82 -26.422 4.625 1 90.56 262 PRO A O 1
ATOM 2029 N N . SER A 1 263 ? -15.094 -25.719 6.312 1 92.88 263 SER A N 1
ATOM 2030 C CA . SER A 1 263 ? -16.25 -25.469 5.453 1 92.88 263 SER A CA 1
ATOM 2031 C C . SER A 1 263 ? -16.156 -24.125 4.758 1 92.88 263 SER A C 1
ATOM 2033 O O . SER A 1 263 ? -16.969 -23.797 3.885 1 92.88 263 SER A O 1
ATOM 2035 N N . GLY A 1 264 ? -15.227 -23.406 5.176 1 95.75 264 GLY A N 1
ATOM 2036 C CA . GLY A 1 264 ? -15.023 -22.109 4.547 1 95.75 264 GLY A CA 1
ATOM 2037 C C . GLY A 1 264 ? -14.836 -20.984 5.547 1 95.75 264 GLY A C 1
ATOM 2038 O O . GLY A 1 264 ? -14.672 -21.234 6.742 1 95.75 264 GLY A O 1
ATOM 2039 N N . ILE A 1 265 ? -14.766 -19.797 5.039 1 97.69 265 ILE A N 1
ATOM 2040 C CA . ILE A 1 265 ? -14.547 -18.625 5.859 1 97.69 265 ILE A CA 1
ATOM 2041 C C . ILE A 1 265 ? -15.836 -17.812 5.949 1 97.69 265 ILE A C 1
ATOM 2043 O O . ILE A 1 265 ? -16.516 -17.594 4.941 1 97.69 265 ILE A O 1
ATOM 2047 N N . THR A 1 266 ? -16.172 -17.438 7.16 1 98 266 THR A N 1
ATOM 2048 C CA . THR A 1 266 ? -17.281 -16.5 7.375 1 98 266 THR A CA 1
ATOM 2049 C C . THR A 1 266 ? -16.781 -15.195 7.984 1 98 266 THR A C 1
ATOM 2051 O O . THR A 1 266 ? -15.898 -15.211 8.852 1 98 266 THR A O 1
ATOM 2054 N N . VAL A 1 267 ? -17.297 -14.102 7.516 1 97.94 267 VAL A N 1
ATOM 2055 C CA . VAL A 1 267 ? -17 -12.773 8.031 1 97.94 267 VAL A CA 1
ATOM 2056 C C . VAL A 1 267 ? -18.297 -12.078 8.445 1 97.94 267 VAL A C 1
ATOM 2058 O O . VAL A 1 267 ? -19.172 -11.844 7.617 1 97.94 267 VAL A O 1
ATOM 2061 N N . GLY A 1 268 ? -18.375 -11.711 9.734 1 97.25 268 GLY A N 1
ATOM 2062 C CA . GLY A 1 268 ? -19.625 -11.133 10.195 1 97.25 268 GLY A CA 1
ATOM 2063 C C . GLY A 1 268 ? -20.844 -11.977 9.844 1 97.25 268 GLY A C 1
ATOM 2064 O O . GLY A 1 268 ? -21.812 -11.461 9.305 1 97.25 268 GLY A O 1
ATOM 2065 N N . LYS A 1 269 ? -20.672 -13.219 9.922 1 95.19 269 LYS A N 1
ATOM 2066 C CA . LYS A 1 269 ? -21.7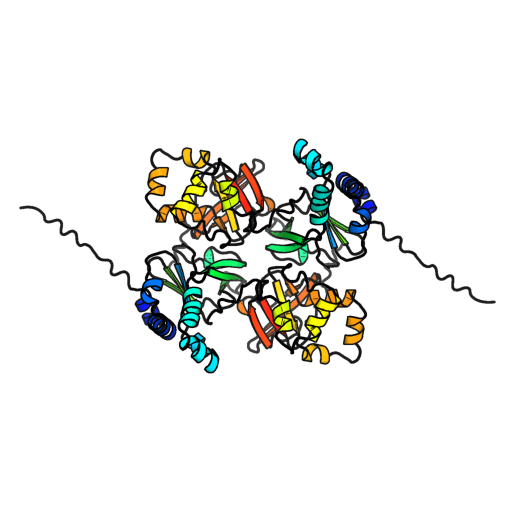34 -14.203 9.688 1 95.19 269 LYS A CA 1
ATOM 2067 C C . LYS A 1 269 ? -21.984 -14.383 8.195 1 95.19 269 LYS A C 1
ATOM 2069 O O . LYS A 1 269 ? -22.797 -15.219 7.801 1 95.19 269 LYS A O 1
ATOM 2074 N N . ALA A 1 270 ? -21.359 -13.664 7.344 1 98 270 ALA A N 1
ATOM 2075 C CA . ALA A 1 270 ? -21.484 -13.82 5.898 1 98 270 ALA A CA 1
ATOM 2076 C C . ALA A 1 270 ? -20.469 -14.82 5.359 1 98 270 ALA A C 1
ATOM 2078 O O . ALA A 1 270 ? -19.266 -14.633 5.527 1 98 270 ALA A O 1
ATOM 2079 N N . LYS A 1 271 ? -20.953 -15.844 4.703 1 98.06 271 LYS A N 1
ATOM 2080 C CA . LYS A 1 271 ? -20.047 -16.844 4.129 1 98.06 271 LYS A CA 1
ATOM 2081 C C . LYS A 1 271 ? -19.391 -16.328 2.857 1 98.06 271 LYS A C 1
ATOM 2083 O O . LYS A 1 271 ? -20.062 -15.789 1.977 1 98.06 271 LYS A O 1
ATOM 2088 N N . ILE A 1 272 ? -18.094 -16.453 2.762 1 98.62 272 ILE A N 1
ATOM 2089 C CA . ILE A 1 272 ? -17.391 -16.156 1.52 1 98.62 272 ILE A CA 1
ATOM 2090 C C . ILE A 1 272 ? -17.625 -17.281 0.509 1 98.62 272 ILE A C 1
ATOM 2092 O O . ILE A 1 272 ? -17.328 -18.438 0.783 1 98.62 272 ILE A O 1
ATOM 2096 N N . ILE A 1 273 ? -18.125 -16.906 -0.651 1 98.31 273 ILE A N 1
ATOM 2097 C CA . ILE A 1 273 ? -18.469 -17.953 -1.614 1 98.31 273 ILE A CA 1
ATOM 2098 C C . ILE A 1 273 ? -17.516 -17.875 -2.809 1 98.31 273 ILE A C 1
ATOM 2100 O O . ILE A 1 273 ? -17.422 -18.828 -3.596 1 98.31 273 ILE A O 1
ATOM 2104 N N . ARG A 1 274 ? -16.844 -16.859 -3.057 1 97.62 274 ARG A N 1
ATOM 2105 C CA . ARG A 1 274 ? -15.75 -16.688 -3.994 1 97.62 274 ARG A CA 1
ATOM 2106 C C . ARG A 1 274 ? -14.672 -15.773 -3.404 1 97.62 274 ARG A C 1
ATOM 2108 O O . ARG A 1 274 ? -14.945 -14.625 -3.049 1 97.62 274 ARG A O 1
ATOM 2115 N N . SER A 1 275 ? -13.516 -16.344 -3.236 1 97.81 275 SER A N 1
ATOM 2116 C CA . SER A 1 275 ? -12.477 -15.602 -2.537 1 97.81 275 SER A CA 1
ATOM 2117 C C . SER A 1 275 ? -11.383 -15.141 -3.498 1 97.81 275 SER A C 1
ATOM 2119 O O . SER A 1 275 ? -11.258 -15.672 -4.602 1 97.81 275 SER A O 1
ATOM 2121 N N . ASP A 1 276 ? -10.656 -14.078 -3.133 1 98.06 276 ASP A N 1
ATOM 2122 C CA . ASP A 1 276 ? -9.336 -13.727 -3.662 1 98.06 276 ASP A CA 1
ATOM 2123 C C . ASP A 1 276 ? -9.445 -13.188 -5.086 1 98.06 276 ASP A C 1
ATOM 2125 O O . ASP A 1 276 ? -8.695 -13.602 -5.973 1 98.06 276 ASP A O 1
ATOM 2129 N N . ILE A 1 277 ? -10.43 -12.344 -5.258 1 97.94 277 ILE A N 1
ATOM 2130 C CA . ILE A 1 277 ? -10.484 -11.594 -6.504 1 97.94 277 ILE A CA 1
ATOM 2131 C C . ILE A 1 277 ? -9.617 -10.336 -6.387 1 97.94 277 ILE A C 1
ATOM 2133 O O . ILE A 1 277 ? -10.039 -9.344 -5.793 1 97.94 277 ILE A O 1
ATOM 2137 N N . THR A 1 278 ? -8.414 -10.422 -6.992 1 97.5 278 THR A N 1
ATOM 2138 C CA . THR A 1 278 ? -7.473 -9.312 -6.906 1 97.5 278 THR A CA 1
ATOM 2139 C C . THR A 1 278 ? -7.918 -8.156 -7.797 1 97.5 278 THR A C 1
ATOM 2141 O O . THR A 1 278 ? -8.266 -8.359 -8.961 1 97.5 278 THR A O 1
ATOM 2144 N N . VAL A 1 279 ? -7.973 -6.977 -7.234 1 94.81 279 VAL A N 1
ATOM 2145 C CA . VAL A 1 279 ? -8.219 -5.738 -7.965 1 94.81 279 VAL A CA 1
ATOM 2146 C C . VAL A 1 279 ? -7.148 -4.707 -7.602 1 94.81 279 VAL A C 1
ATOM 2148 O O . VAL A 1 279 ? -6.344 -4.93 -6.695 1 94.81 279 VAL A O 1
ATOM 2151 N N . PHE A 1 280 ? -7.145 -3.676 -8.258 1 91.62 280 PHE A N 1
ATOM 2152 C CA . PHE A 1 280 ? -6.125 -2.648 -8.078 1 91.62 280 PHE A CA 1
ATOM 2153 C C . PHE A 1 280 ? -6.066 -2.199 -6.621 1 91.62 280 PHE A C 1
ATOM 2155 O O . PHE A 1 280 ? -4.984 -2.115 -6.035 1 91.62 280 PHE A O 1
ATOM 2162 N N . GLU A 1 281 ? -7.246 -1.993 -6 1 92.25 281 GLU A N 1
ATOM 2163 C CA . GLU A 1 281 ? -7.312 -1.382 -4.676 1 92.25 281 GLU A CA 1
ATOM 2164 C C . GLU A 1 281 ? -7.121 -2.422 -3.578 1 92.25 281 GLU A C 1
ATOM 2166 O O . GLU A 1 281 ? -7.039 -2.078 -2.396 1 92.25 281 GLU A O 1
ATOM 2171 N N . GLY A 1 282 ? -7.062 -3.645 -3.957 1 95.38 282 GLY A N 1
ATOM 2172 C CA . GLY A 1 282 ? -6.91 -4.68 -2.949 1 95.38 282 GLY A CA 1
ATOM 2173 C C . GLY A 1 282 ? -7.477 -6.02 -3.379 1 95.38 282 GLY A C 1
ATOM 2174 O O . GLY A 1 282 ? -7.035 -6.594 -4.379 1 95.38 282 GLY A O 1
ATOM 2175 N N . VAL A 1 283 ? -8.5 -6.461 -2.592 1 97.94 283 VAL A N 1
ATOM 2176 C CA . VAL A 1 283 ? -9.047 -7.785 -2.867 1 97.94 283 VAL A CA 1
ATOM 2177 C C . VAL A 1 283 ? -10.547 -7.789 -2.576 1 97.94 283 VAL A C 1
ATOM 2179 O O . VAL A 1 283 ? -11.008 -7.148 -1.627 1 97.94 283 VAL A O 1
ATOM 2182 N N . ILE A 1 284 ? -11.266 -8.469 -3.414 1 98.25 284 ILE A N 1
ATOM 2183 C CA . ILE A 1 284 ? -12.703 -8.664 -3.25 1 98.25 284 ILE A CA 1
ATOM 2184 C C . ILE A 1 284 ? -12.984 -10.102 -2.824 1 98.25 284 ILE A C 1
ATOM 2186 O O . ILE A 1 284 ? -12.414 -11.039 -3.385 1 98.25 284 ILE A O 1
ATOM 2190 N N . HIS A 1 285 ? -13.68 -10.312 -1.804 1 98.75 285 HIS A N 1
ATOM 2191 C CA . HIS A 1 285 ? -14.344 -11.562 -1.454 1 98.75 285 HIS A CA 1
ATOM 2192 C C . HIS A 1 285 ? -15.852 -11.461 -1.643 1 98.75 285 HIS A C 1
ATOM 2194 O O . HIS A 1 285 ? -16.484 -10.562 -1.087 1 98.75 285 HIS A O 1
ATOM 2200 N N . VAL A 1 286 ? -16.422 -12.383 -2.414 1 98.81 286 VAL A N 1
ATOM 2201 C CA . VAL A 1 286 ? -17.875 -12.398 -2.602 1 98.81 286 VAL A CA 1
ATOM 2202 C C . VAL A 1 286 ? -18.531 -13.102 -1.419 1 98.81 286 VAL A C 1
ATOM 2204 O O . VAL A 1 286 ? -18.109 -14.18 -1.01 1 98.81 286 VAL A O 1
ATOM 2207 N N . VAL A 1 287 ? -19.578 -12.5 -0.886 1 98.75 287 VAL A N 1
ATOM 2208 C CA . VAL A 1 287 ? -20.234 -13.07 0.285 1 98.75 287 VAL A CA 1
ATOM 2209 C C . VAL A 1 287 ? -21.703 -13.344 -0.026 1 98.75 287 VAL A C 1
ATOM 2211 O O . VAL A 1 287 ? -22.328 -12.625 -0.806 1 98.75 287 VAL A O 1
ATOM 2214 N N . ALA A 1 288 ? -22.234 -14.344 0.624 1 98.06 288 ALA A N 1
ATOM 2215 C CA . ALA A 1 288 ? -23.578 -14.852 0.345 1 98.06 288 ALA A CA 1
ATOM 2216 C C . ALA A 1 288 ? -24.625 -14.07 1.127 1 98.06 288 ALA A C 1
ATOM 2218 O O . ALA A 1 288 ? -25.828 -14.18 0.849 1 98.06 288 ALA A O 1
ATOM 2219 N N . SER A 1 289 ? -24.25 -13.359 2.131 1 97.75 289 SER A N 1
ATOM 2220 C CA . SER A 1 289 ? -25.109 -12.508 2.945 1 97.75 289 SER A CA 1
ATOM 2221 C C . SER A 1 289 ? -24.391 -11.227 3.355 1 97.75 289 SER A C 1
ATOM 2223 O O . SER A 1 289 ? -23.203 -11.07 3.115 1 97.75 289 SER A O 1
ATOM 2225 N N . LEU A 1 290 ? -25.203 -10.273 3.84 1 97.62 290 LEU A N 1
ATOM 2226 C CA . LEU A 1 290 ? -24.594 -9.031 4.309 1 97.62 290 LEU A CA 1
ATOM 2227 C C . LEU A 1 290 ? -23.719 -9.289 5.539 1 97.62 290 LEU A C 1
ATOM 2229 O O . LEU A 1 290 ? -24.094 -10.086 6.41 1 97.62 290 LEU A O 1
ATOM 2233 N N . VAL A 1 291 ? -22.562 -8.641 5.555 1 97.38 291 VAL A N 1
ATOM 2234 C CA . VAL A 1 291 ? -21.688 -8.703 6.719 1 97.38 291 VAL A CA 1
ATOM 2235 C C . VAL A 1 291 ? -22.344 -8.016 7.906 1 97.38 291 VAL A C 1
ATOM 2237 O O . VAL A 1 291 ? -22.859 -6.895 7.781 1 97.38 291 VAL A O 1
ATOM 2240 N N . GLN A 1 292 ? -22.359 -8.664 9.016 1 93.12 292 GLN A N 1
ATOM 2241 C CA . GLN A 1 292 ? -22.969 -8.125 10.227 1 93.12 292 GLN A CA 1
ATOM 2242 C C . GLN A 1 292 ? -21.922 -7.762 11.266 1 93.12 292 GLN A C 1
ATOM 2244 O O . GLN A 1 292 ? -21.047 -8.578 11.586 1 93.12 292 GLN A O 1
ATOM 2249 N N . ALA A 1 293 ? -21.969 -6.484 11.664 1 87.56 293 ALA A N 1
ATOM 2250 C CA . ALA A 1 293 ? -21.047 -6.031 12.711 1 87.56 293 ALA A CA 1
ATOM 2251 C C . ALA A 1 293 ? -21.375 -6.684 14.047 1 87.56 293 ALA A C 1
ATOM 2253 O O . ALA A 1 293 ? -22.531 -7.023 14.312 1 87.56 293 ALA A O 1
ATOM 2254 N N . GLY A 1 294 ? -20.266 -7.09 14.695 1 73.88 294 GLY A N 1
ATOM 2255 C CA . GLY A 1 294 ? -20.484 -7.562 16.062 1 73.88 294 GLY A CA 1
ATOM 2256 C C . GLY A 1 294 ? -20.953 -6.473 17 1 73.88 294 GLY A C 1
ATOM 2257 O O . GLY A 1 294 ? -21.094 -5.316 16.594 1 73.88 294 GLY A O 1
ATOM 2258 N N . PRO A 1 295 ? -21.406 -6.91 18.188 1 58.28 295 PRO A N 1
ATOM 2259 C CA . PRO A 1 295 ? -21.75 -5.879 19.172 1 58.28 295 PRO A CA 1
ATOM 2260 C C . PRO A 1 295 ? -20.641 -4.863 19.375 1 58.28 295 PRO A C 1
ATOM 2262 O O . PRO A 1 295 ? -19.453 -5.207 19.266 1 58.28 295 PRO A O 1
ATOM 2265 N N . THR A 1 296 ? -20.75 -3.631 18.828 1 48.75 296 THR A N 1
ATOM 2266 C CA . THR A 1 296 ? -19.734 -2.592 19.016 1 48.75 296 THR A CA 1
ATOM 2267 C C . THR A 1 296 ? -19.109 -2.701 20.406 1 48.75 296 THR A C 1
ATOM 2269 O O . THR A 1 296 ? -19.812 -2.715 21.422 1 48.75 296 THR A O 1
ATOM 2272 N N . TYR A 1 297 ? -18 -3.283 20.484 1 37.97 297 TYR A N 1
ATOM 2273 C CA . TYR A 1 297 ? -17.328 -3.133 21.766 1 37.97 297 TYR A CA 1
ATOM 2274 C C . TYR A 1 297 ? -16.984 -1.672 22.031 1 37.97 297 TYR A C 1
ATOM 2276 O O . TYR A 1 297 ? -16.125 -1.093 21.359 1 37.97 297 TYR A O 1
ATOM 2284 N N . ILE A 1 298 ? -17.938 -0.86 22.078 1 34.47 298 ILE A N 1
ATOM 2285 C CA . ILE A 1 298 ? -17.547 0.439 22.625 1 34.47 298 ILE A CA 1
ATOM 2286 C C . ILE A 1 298 ? -16.594 0.245 23.797 1 34.47 298 ILE A C 1
ATOM 2288 O O . ILE A 1 298 ? -16.938 -0.422 24.781 1 34.47 298 ILE A O 1
ATOM 2292 N N . LYS A 1 299 ? -15.328 0.279 23.656 1 32.09 299 LYS A N 1
ATOM 2293 C CA . LYS A 1 299 ? -14.523 0.473 24.859 1 32.09 299 LYS A CA 1
ATOM 2294 C C . LYS A 1 299 ? -15.094 1.581 25.734 1 32.09 299 LYS A C 1
ATOM 2296 O O . LYS A 1 299 ? -15.234 2.723 25.297 1 32.09 299 LYS A O 1
ATOM 2301 N N . ARG A 1 300 ? -15.984 1.34 26.672 1 27.03 300 ARG A N 1
ATOM 2302 C CA . ARG A 1 300 ? -16.203 2.264 27.797 1 27.03 300 ARG A CA 1
ATOM 2303 C C . ARG A 1 300 ? -14.867 2.779 28.328 1 27.03 300 ARG A C 1
ATOM 2305 O O . ARG A 1 300 ? -14.047 2.002 28.828 1 27.03 300 ARG A O 1
ATOM 2312 N N . GLN A 1 301 ? -14.164 3.582 27.562 1 24.28 301 GLN A N 1
ATOM 2313 C CA . GLN A 1 301 ? -13.289 4.297 28.484 1 24.28 301 GLN A CA 1
ATOM 2314 C C . GLN A 1 301 ? -14.047 4.684 29.75 1 24.28 301 GLN A C 1
ATOM 2316 O O . GLN A 1 301 ? -15.055 5.391 29.688 1 24.28 301 GLN A O 1
ATOM 2321 N N . PHE A 1 302 ? -14.109 3.797 30.688 1 21.66 302 PHE A N 1
ATOM 2322 C CA . PHE A 1 302 ? -14.297 4.312 32.031 1 21.66 302 PHE A CA 1
ATOM 2323 C C . PHE A 1 302 ? -13.453 5.562 32.25 1 21.66 302 PHE A C 1
ATOM 2325 O O . PHE A 1 302 ? -12.242 5.539 32.062 1 21.66 302 PHE A O 1
ATOM 2332 N N . TYR A 1 303 ? -13.992 6.73 31.953 1 19.39 303 TYR A N 1
ATOM 2333 C CA . TYR A 1 303 ? -13.508 7.719 32.906 1 19.39 303 TYR A CA 1
ATOM 2334 C C . TYR A 1 303 ? -13.719 7.246 34.344 1 19.39 303 TYR A C 1
ATOM 2336 O O . TYR A 1 303 ? -14.695 6.555 34.656 1 19.39 303 TYR A O 1
ATOM 2344 N N . MET B 1 1 ? -59.812 24.484 24.703 1 27.45 1 MET B N 1
ATOM 2345 C CA . MET B 1 1 ? -58.5 25.031 25.109 1 27.45 1 MET B CA 1
ATOM 2346 C C . MET B 1 1 ? -57.344 24.266 24.469 1 27.45 1 MET B C 1
ATOM 2348 O O . MET B 1 1 ? -57.219 23.047 24.641 1 27.45 1 MET B O 1
ATOM 2352 N N . GLY B 1 2 ? -56.906 24.625 23.203 1 29.09 2 GLY B N 1
ATOM 2353 C CA . GLY B 1 2 ? -56.125 24.125 22.078 1 29.09 2 GLY B CA 1
ATOM 2354 C C . GLY B 1 2 ? -54.625 24 22.391 1 29.09 2 GLY B C 1
ATOM 2355 O O . GLY B 1 2 ? -54 24.969 22.812 1 29.09 2 GLY B O 1
ATOM 2356 N N . ASN B 1 3 ? -54.125 22.875 22.953 1 30.62 3 ASN B N 1
ATOM 2357 C CA . ASN B 1 3 ? -52.75 22.656 23.406 1 30.62 3 ASN B CA 1
ATOM 2358 C C . ASN B 1 3 ? -51.75 22.938 22.281 1 30.62 3 ASN B C 1
ATOM 2360 O O . ASN B 1 3 ? -51.75 22.266 21.25 1 30.62 3 ASN B O 1
ATOM 2364 N N . LEU B 1 4 ? -51.281 24.188 22.094 1 24.92 4 LEU B N 1
ATOM 2365 C CA . LEU B 1 4 ? -50.25 24.656 21.188 1 24.92 4 LEU B CA 1
ATOM 2366 C C . LEU B 1 4 ? -48.938 23.875 21.375 1 24.92 4 LEU B C 1
ATOM 2368 O O . LEU B 1 4 ? -48.281 23.984 22.406 1 24.92 4 LEU B O 1
ATOM 2372 N N . LYS B 1 5 ? -48.906 22.641 20.875 1 31.28 5 LYS B N 1
ATOM 2373 C CA . LYS B 1 5 ? -47.656 21.906 20.75 1 31.28 5 LYS B CA 1
ATOM 2374 C C . LYS B 1 5 ? -46.562 22.797 20.203 1 31.28 5 LYS B C 1
ATOM 2376 O O . LYS B 1 5 ? -46.594 23.203 19.031 1 31.28 5 LYS B O 1
ATOM 2381 N N . LEU B 1 6 ? -46.031 23.781 21.031 1 27.97 6 LEU B N 1
ATOM 2382 C CA . LEU B 1 6 ? -44.812 24.516 20.656 1 27.97 6 LEU B CA 1
ATOM 2383 C C . LEU B 1 6 ? -43.75 23.578 20.125 1 27.97 6 LEU B C 1
ATOM 2385 O O . LEU B 1 6 ? -43.312 22.672 20.828 1 27.97 6 LEU B O 1
ATOM 2389 N N . MET B 1 7 ? -43.812 23.203 18.906 1 32.69 7 MET B N 1
ATOM 2390 C CA . MET B 1 7 ? -42.719 22.516 18.188 1 32.69 7 MET B CA 1
ATOM 2391 C C . MET B 1 7 ? -41.406 23.25 18.359 1 32.69 7 MET B C 1
ATOM 2393 O O . MET B 1 7 ? -41.219 24.359 17.875 1 32.69 7 MET B O 1
ATOM 2397 N N . LEU B 1 8 ? -40.844 23.328 19.594 1 30.62 8 LEU B N 1
ATOM 2398 C CA . LEU B 1 8 ? -39.469 23.812 19.719 1 30.62 8 LEU B CA 1
ATOM 2399 C C . LEU B 1 8 ? -38.594 23.203 18.641 1 30.62 8 LEU B C 1
ATOM 2401 O O . LEU B 1 8 ? -38.438 21.984 18.578 1 30.62 8 LEU B O 1
ATOM 2405 N N . SER B 1 9 ? -38.656 23.703 17.469 1 34.34 9 SER B N 1
ATOM 2406 C CA . SER B 1 9 ? -37.625 23.5 16.484 1 34.34 9 SER B CA 1
ATOM 2407 C C . SER B 1 9 ? -36.219 23.578 17.109 1 34.34 9 SER B C 1
ATOM 2409 O O . SER B 1 9 ? -35.812 24.656 17.547 1 34.34 9 SER B O 1
ATOM 2411 N N . GLN B 1 10 ? -35.875 22.891 18.156 1 32.25 10 GLN B N 1
ATOM 2412 C CA . GLN B 1 10 ? -34.5 22.844 18.641 1 32.25 10 GLN B CA 1
ATOM 2413 C C . GLN B 1 10 ? -33.5 22.891 17.484 1 32.25 10 GLN B C 1
ATOM 2415 O O . GLN B 1 10 ? -33.438 21.953 16.688 1 32.25 10 GLN B O 1
ATOM 2420 N N . SER B 1 11 ? -33.438 23.938 16.734 1 36.31 11 SER B N 1
ATOM 2421 C CA . SER B 1 11 ? -32.25 24.219 15.914 1 36.31 11 SER B CA 1
ATOM 2422 C C . SER B 1 11 ? -30.969 23.781 16.625 1 36.31 11 SER B C 1
ATOM 2424 O O . SER B 1 11 ? -30.578 24.375 17.625 1 36.31 11 SER B O 1
ATOM 2426 N N . PHE B 1 12 ? -30.703 22.594 17 1 37.78 12 PHE B N 1
ATOM 2427 C CA . PHE B 1 12 ? -29.359 22.219 17.375 1 37.78 12 PHE B CA 1
ATOM 2428 C C . PHE B 1 12 ? -28.328 23.047 16.625 1 37.78 12 PHE B C 1
ATOM 2430 O O . PHE B 1 12 ? -28.297 23.047 15.391 1 37.78 12 PHE B O 1
ATOM 2437 N N . PHE B 1 13 ? -28.016 24.219 16.984 1 41.19 13 PHE B N 1
ATOM 2438 C CA . PHE B 1 13 ? -26.938 25.094 16.578 1 41.19 13 PHE B CA 1
ATOM 2439 C C . PHE B 1 13 ? -25.688 24.281 16.234 1 41.19 13 PHE B C 1
ATOM 2441 O O . PHE B 1 13 ? -24.969 23.844 17.141 1 41.19 13 PHE B O 1
ATOM 2448 N N . GLN B 1 14 ? -25.641 23.328 15.328 1 53.88 14 GLN B N 1
ATOM 2449 C CA . GLN B 1 14 ? -24.438 22.656 14.844 1 53.88 14 GLN B CA 1
ATOM 2450 C C . GLN B 1 14 ? -23.281 23.641 14.711 1 53.88 14 GLN B C 1
ATOM 2452 O O . GLN B 1 14 ? -23.391 24.641 14 1 53.88 14 GLN B O 1
ATOM 2457 N N . VAL B 1 15 ? -22.516 23.938 15.805 1 62.94 15 VAL B N 1
ATOM 2458 C CA . VAL B 1 15 ? -21.328 24.781 15.781 1 62.94 15 VAL B CA 1
ATOM 2459 C C . VAL B 1 15 ? -20.562 24.578 14.469 1 62.94 15 VAL B C 1
ATOM 2461 O O . VAL B 1 15 ? -20.25 23.453 14.102 1 62.94 15 VAL B O 1
ATOM 2464 N N . ASP B 1 16 ? -20.453 25.672 13.695 1 86.75 16 ASP B N 1
ATOM 2465 C CA . ASP B 1 16 ? -19.766 25.797 12.414 1 86.75 16 ASP B CA 1
ATOM 2466 C C . ASP B 1 16 ? -18.312 25.328 12.523 1 86.75 16 ASP B C 1
ATOM 2468 O O . ASP B 1 16 ? -17.688 25.5 13.562 1 86.75 16 ASP B O 1
ATOM 2472 N N . LEU B 1 17 ? -17.891 24.516 11.68 1 92.81 17 LEU B N 1
ATOM 2473 C CA . LEU B 1 17 ? -16.547 23.969 11.625 1 92.81 17 LEU B CA 1
ATOM 2474 C C . LEU B 1 17 ? -15.508 25.062 11.906 1 92.81 17 LEU B C 1
ATOM 2476 O O . LEU B 1 17 ? -14.586 24.844 12.695 1 92.81 17 LEU B O 1
ATOM 2480 N N . LEU B 1 18 ? -15.672 26.219 11.367 1 95.44 18 LEU B N 1
ATOM 2481 C CA . LEU B 1 18 ? -14.68 27.266 11.508 1 95.44 18 LEU B CA 1
ATOM 2482 C C . LEU B 1 18 ? -14.625 27.781 12.945 1 95.44 18 LEU B C 1
ATOM 2484 O O . LEU B 1 18 ? -13.555 28.109 13.453 1 95.44 18 LEU B O 1
ATOM 2488 N N . THR B 1 19 ? -15.781 27.875 13.594 1 95.12 19 THR B N 1
ATOM 2489 C CA . THR B 1 19 ? -15.828 28.266 15 1 95.12 19 THR B CA 1
ATOM 2490 C C . THR B 1 19 ? -15.109 27.234 15.867 1 95.12 19 THR B C 1
ATOM 2492 O O . THR B 1 19 ? -14.328 27.594 16.75 1 95.12 19 THR B O 1
ATOM 2495 N N . ILE B 1 20 ? -15.359 25.969 15.562 1 95.06 20 ILE B N 1
ATOM 2496 C CA . ILE B 1 20 ? -14.703 24.891 16.297 1 95.06 20 ILE B CA 1
ATOM 2497 C C . ILE B 1 20 ? -13.195 24.984 16.125 1 95.06 20 ILE B C 1
ATOM 2499 O O . ILE B 1 20 ? -12.445 24.859 17.094 1 95.06 20 ILE B O 1
ATOM 2503 N N . LEU B 1 21 ? -12.719 25.219 14.938 1 96.88 21 LEU B N 1
ATOM 2504 C CA . LEU B 1 21 ? -11.289 25.328 14.656 1 96.88 21 LEU B CA 1
ATOM 2505 C C . LEU B 1 21 ? -10.68 26.516 15.406 1 96.88 21 LEU B C 1
ATOM 2507 O O . LEU B 1 21 ? -9.617 26.375 16.016 1 96.88 21 LEU B O 1
ATOM 2511 N N . ARG B 1 22 ? -11.391 27.641 15.438 1 96.69 22 ARG B N 1
ATOM 2512 C CA . ARG B 1 22 ? -10.883 28.812 16.125 1 96.69 22 ARG B CA 1
ATOM 2513 C C . ARG B 1 22 ? -10.789 28.578 17.625 1 96.69 22 ARG B C 1
ATOM 2515 O O . ARG B 1 22 ? -9.805 28.969 18.266 1 96.69 22 ARG B O 1
ATOM 2522 N N . GLN B 1 23 ? -11.781 27.922 18.141 1 96.19 23 GLN B N 1
ATOM 2523 C CA . GLN B 1 23 ? -11.828 27.641 19.562 1 96.19 23 GLN B CA 1
ATOM 2524 C C . GLN B 1 23 ? -10.703 26.703 19.984 1 96.19 23 GLN B C 1
ATOM 2526 O O . GLN B 1 23 ? -10.32 26.656 21.156 1 96.19 23 GLN B O 1
ATOM 2531 N N . ASN B 1 24 ? -10.227 26.016 19 1 96.94 24 ASN B N 1
ATOM 2532 C CA . ASN B 1 24 ? -9.156 25.062 19.281 1 96.94 24 ASN B CA 1
ATOM 2533 C C . ASN B 1 24 ? -7.797 25.609 18.844 1 96.94 24 ASN B C 1
ATOM 2535 O O . ASN B 1 24 ? -6.84 24.844 18.688 1 96.94 24 ASN B O 1
ATOM 2539 N N . GLY B 1 25 ? -7.715 26.891 18.594 1 97.38 25 GLY B N 1
ATOM 2540 C CA . GLY B 1 25 ? -6.449 27.562 18.344 1 97.38 25 GLY B CA 1
ATOM 2541 C C . GLY B 1 25 ? -5.98 27.453 16.906 1 97.38 25 GLY B C 1
ATOM 2542 O O . GLY B 1 25 ? -4.844 27.812 16.594 1 97.38 25 GLY B O 1
ATOM 2543 N N . ILE B 1 26 ? -6.746 26.875 16.062 1 98.12 26 ILE B N 1
ATOM 2544 C CA . ILE B 1 26 ? -6.406 26.719 14.648 1 98.12 26 ILE B CA 1
ATOM 2545 C C . ILE B 1 26 ? -6.844 27.969 13.875 1 98.12 26 ILE B C 1
ATOM 2547 O O . ILE B 1 26 ? -7.727 27.891 13.016 1 98.12 26 ILE B O 1
ATOM 2551 N N . THR B 1 27 ? -6.207 29.094 14.102 1 98.38 27 THR B N 1
ATOM 2552 C CA . THR B 1 27 ? -6.699 30.391 13.625 1 98.38 27 THR B CA 1
ATOM 2553 C C . THR B 1 27 ? -6.113 30.719 12.25 1 98.38 27 THR B C 1
ATOM 2555 O O . THR B 1 27 ? -6.82 31.203 11.367 1 98.38 27 THR B O 1
ATOM 2558 N N . THR B 1 28 ? -4.805 30.453 12.055 1 98.06 28 THR B N 1
ATOM 2559 C CA . THR B 1 28 ? -4.188 30.734 10.766 1 98.06 28 THR B CA 1
ATOM 2560 C C . THR B 1 28 ? -4.887 29.969 9.648 1 98.06 28 THR B C 1
ATOM 2562 O O . THR B 1 28 ? -5.188 30.547 8.594 1 98.06 28 THR B O 1
ATOM 2565 N N . PHE B 1 29 ? -5.141 28.734 9.859 1 98.5 29 PHE B N 1
ATOM 2566 C CA . PHE B 1 29 ? -5.84 27.891 8.891 1 98.5 29 PHE B CA 1
ATOM 2567 C C . PHE B 1 29 ? -7.199 28.484 8.547 1 98.5 29 PHE B C 1
ATOM 2569 O O . PHE B 1 29 ? -7.551 28.609 7.371 1 98.5 29 PHE B O 1
ATOM 2576 N N . VAL B 1 30 ? -7.977 28.891 9.547 1 97.94 30 VAL B N 1
ATOM 2577 C CA . VAL B 1 30 ? -9.305 29.469 9.367 1 97.94 30 VAL B CA 1
ATOM 2578 C C . VAL B 1 30 ? -9.188 30.781 8.578 1 97.94 30 VAL B C 1
ATOM 2580 O O . VAL B 1 30 ? -9.961 31.016 7.648 1 97.94 30 VAL B O 1
ATOM 2583 N N . ASP B 1 31 ? -8.258 31.609 8.969 1 97.81 31 ASP B N 1
ATOM 2584 C CA . ASP B 1 31 ? -8.078 32.875 8.281 1 97.81 31 ASP B CA 1
ATOM 2585 C C . ASP B 1 31 ? -7.801 32.688 6.793 1 97.81 31 ASP B C 1
ATOM 2587 O O . ASP B 1 31 ? -8.305 33.406 5.949 1 97.81 31 ASP B O 1
ATOM 2591 N N . LEU B 1 32 ? -7.035 31.656 6.5 1 97.94 32 LEU B N 1
ATOM 2592 C CA . LEU B 1 32 ? -6.691 31.375 5.109 1 97.94 32 LEU B CA 1
ATOM 2593 C C . LEU B 1 32 ? -7.891 30.797 4.363 1 97.94 32 LEU B C 1
ATOM 2595 O O . LEU B 1 32 ? -8.062 31.047 3.168 1 97.94 32 LEU B O 1
ATOM 2599 N N . ILE B 1 33 ? -8.703 29.984 5.016 1 97.75 33 ILE B N 1
ATOM 2600 C CA . ILE B 1 33 ? -9.93 29.484 4.422 1 97.75 33 ILE B CA 1
ATOM 2601 C C . ILE B 1 33 ? -10.828 30.641 4.016 1 97.75 33 ILE B C 1
ATOM 2603 O O . ILE B 1 33 ? -11.359 30.672 2.902 1 97.75 33 ILE B O 1
ATOM 2607 N N . VAL B 1 34 ? -10.953 31.609 4.91 1 96.88 34 VAL B N 1
ATOM 2608 C CA . VAL B 1 34 ? -11.773 32.781 4.656 1 96.88 34 VAL B CA 1
ATOM 2609 C C . VAL B 1 34 ? -11.172 33.594 3.514 1 96.88 34 VAL B C 1
ATOM 2611 O O . VAL B 1 34 ? -11.883 34 2.584 1 96.88 34 VAL B O 1
ATOM 2614 N N . LYS B 1 35 ? -9.891 33.812 3.574 1 97.06 35 LYS B N 1
ATOM 2615 C CA . LYS B 1 35 ? -9.203 34.562 2.525 1 97.06 35 LYS B CA 1
ATOM 2616 C C . LYS B 1 35 ? -9.43 33.938 1.156 1 97.06 35 LYS B C 1
ATOM 2618 O O . LYS B 1 35 ? -9.578 34.625 0.155 1 97.06 35 LYS B O 1
ATOM 2623 N N . ALA B 1 36 ? -9.469 32.625 1.122 1 97.38 36 ALA B N 1
ATOM 2624 C CA . ALA B 1 36 ? -9.594 31.891 -0.134 1 97.38 36 ALA B CA 1
ATOM 2625 C C . ALA B 1 36 ? -11.055 31.766 -0.56 1 97.38 36 ALA B C 1
ATOM 2627 O O . ALA B 1 36 ? -11.352 31.25 -1.637 1 97.38 36 ALA B O 1
ATOM 2628 N N . GLY B 1 37 ? -11.984 32.188 0.266 1 96.38 37 GLY B N 1
ATOM 2629 C CA . GLY B 1 37 ? -13.398 32.094 -0.05 1 96.38 37 GLY B CA 1
ATOM 2630 C C . GLY B 1 37 ? -13.938 30.672 0.02 1 96.38 37 GLY B C 1
ATOM 2631 O O . GLY B 1 37 ? -14.812 30.297 -0.761 1 96.38 37 GLY B O 1
ATOM 2632 N N . LEU B 1 38 ? -13.375 29.859 0.878 1 96.44 38 LEU B N 1
ATOM 2633 C CA . LEU B 1 38 ? -13.727 28.453 0.931 1 96.44 38 LEU B CA 1
ATOM 2634 C C . LEU B 1 38 ? -14.617 28.156 2.137 1 96.44 38 LEU B C 1
ATOM 2636 O O . LEU B 1 38 ? -14.758 27 2.543 1 96.44 38 LEU B O 1
ATOM 2640 N N . GLU B 1 39 ? -15.258 29.109 2.781 1 94.69 39 GLU B N 1
ATOM 2641 C CA . GLU B 1 39 ? -16.078 28.906 3.975 1 94.69 39 GLU B CA 1
ATOM 2642 C C . GLU B 1 39 ? -17.203 27.906 3.717 1 94.69 39 GLU B C 1
ATOM 2644 O O . GLU B 1 39 ? -17.453 27.031 4.535 1 94.69 39 GLU B O 1
ATOM 2649 N N . GLU B 1 40 ? -17.844 28.016 2.607 1 91.88 40 GLU B N 1
ATOM 2650 C CA . GLU B 1 40 ? -18.953 27.125 2.283 1 91.88 40 GLU B CA 1
ATOM 2651 C C . GLU B 1 40 ? -18.453 25.703 2.027 1 91.88 40 GLU B C 1
ATOM 2653 O O . GLU B 1 40 ? -19.078 24.734 2.465 1 91.88 40 GLU B O 1
ATOM 2658 N N . THR B 1 41 ? -17.344 25.641 1.3 1 91.75 41 THR B N 1
ATOM 2659 C CA . THR B 1 41 ? -16.766 24.344 0.995 1 91.75 41 THR B CA 1
ATOM 2660 C C . THR B 1 41 ? -16.453 23.578 2.277 1 91.75 41 THR B C 1
ATOM 2662 O O . THR B 1 41 ? -16.781 22.391 2.385 1 91.75 41 THR B O 1
ATOM 2665 N N . PHE B 1 42 ? -15.906 24.219 3.227 1 92.94 42 PHE B N 1
ATOM 2666 C CA . PHE B 1 42 ? -15.508 23.578 4.473 1 92.94 42 PHE B CA 1
ATOM 2667 C C . PHE B 1 42 ? -16.703 23.375 5.395 1 92.94 42 PHE B C 1
ATOM 2669 O O . PHE B 1 42 ? -16.656 22.578 6.324 1 92.94 42 PHE B O 1
ATOM 2676 N N . SER B 1 43 ? -17.797 24.016 5.207 1 86.69 43 SER B N 1
ATOM 2677 C CA . SER B 1 43 ? -18.953 23.969 6.109 1 86.69 43 SER B CA 1
ATOM 2678 C C . SER B 1 43 ? -20.047 23.062 5.547 1 86.69 43 SER B C 1
ATOM 2680 O O . SER B 1 43 ? -21.125 22.938 6.137 1 86.69 43 SER B O 1
ATOM 2682 N N . GLU B 1 44 ? -19.781 22.469 4.379 1 83.25 44 GLU B N 1
ATOM 2683 C CA . GLU B 1 44 ? -20.766 21.547 3.83 1 83.25 44 GLU B CA 1
ATOM 2684 C C . GLU B 1 44 ? -21.062 20.422 4.816 1 83.25 44 GLU B C 1
ATOM 2686 O O . GLU B 1 44 ? -20.156 19.922 5.488 1 83.25 44 GLU B O 1
ATOM 2691 N N . ASN B 1 45 ? -22.344 20.078 4.891 1 78.12 45 ASN B N 1
ATOM 2692 C CA . ASN B 1 45 ? -22.781 19.047 5.832 1 78.12 45 ASN B CA 1
ATOM 2693 C C . ASN B 1 45 ? -22.609 17.656 5.246 1 78.12 45 ASN B C 1
ATOM 2695 O O . ASN B 1 45 ? -23.594 17.016 4.859 1 78.12 45 ASN B O 1
ATOM 2699 N N . ARG B 1 46 ? -21.5 17.219 5.141 1 77.44 46 ARG B N 1
ATOM 2700 C CA . ARG B 1 46 ? -21.172 15.867 4.699 1 77.44 46 ARG B CA 1
ATOM 2701 C C . ARG B 1 46 ? -20 15.305 5.488 1 77.44 46 ARG B C 1
ATOM 2703 O O . ARG B 1 46 ? -19.172 16.062 6.004 1 77.44 46 ARG B O 1
ATOM 2710 N N . PRO B 1 47 ? -20.031 14.047 5.664 1 79.69 47 PRO B N 1
ATOM 2711 C CA . PRO B 1 47 ? -18.938 13.43 6.406 1 79.69 47 PRO B CA 1
ATOM 2712 C C . PRO B 1 47 ? -17.594 13.57 5.699 1 79.69 47 PRO B C 1
ATOM 2714 O O . PRO B 1 47 ? -17.438 13.164 4.543 1 79.69 47 PRO B O 1
ATOM 2717 N N . LEU B 1 48 ? -16.688 14.281 6.414 1 85.81 48 LEU B N 1
ATOM 2718 C CA . LEU B 1 48 ? -15.336 14.484 5.902 1 85.81 48 LEU B CA 1
ATOM 2719 C C . LEU B 1 48 ? -14.312 14.445 7.031 1 85.81 48 LEU B C 1
ATOM 2721 O O . LEU B 1 48 ? -14.672 14.57 8.203 1 85.81 48 LEU B O 1
ATOM 2725 N N . ILE B 1 49 ? -13.125 14.18 6.633 1 90.75 49 ILE B N 1
ATOM 2726 C CA . ILE B 1 49 ? -11.992 14.375 7.527 1 90.75 49 ILE B CA 1
ATOM 2727 C C . ILE B 1 49 ? -11.297 15.695 7.188 1 90.75 49 ILE B C 1
ATOM 2729 O O . ILE B 1 49 ? -10.992 15.961 6.023 1 90.75 49 ILE B O 1
ATOM 2733 N N . VAL B 1 50 ? -11.133 16.484 8.172 1 94.38 50 VAL B N 1
ATOM 2734 C CA . VAL B 1 50 ? -10.398 17.734 8.008 1 94.38 50 VAL B CA 1
ATOM 2735 C C . VAL B 1 50 ? -9.008 17.594 8.633 1 94.38 50 VAL B C 1
ATOM 2737 O O . VAL B 1 50 ? -8.891 17.312 9.828 1 94.38 50 VAL B O 1
ATOM 2740 N N . LEU B 1 51 ? -8.008 17.734 7.852 1 96.75 51 LEU B N 1
ATOM 2741 C CA . LEU B 1 51 ? -6.641 17.828 8.359 1 96.75 51 LEU B CA 1
ATOM 2742 C C . LEU B 1 51 ? -6.238 19.281 8.578 1 96.75 51 LEU B C 1
ATOM 2744 O O . LEU B 1 51 ? -5.922 19.984 7.625 1 96.75 51 LEU B O 1
ATOM 2748 N N . ALA B 1 52 ? -6.199 19.656 9.836 1 98.38 52 ALA B N 1
ATOM 2749 C CA . ALA B 1 52 ? -6.039 21.062 10.164 1 98.38 52 ALA B CA 1
ATOM 2750 C C . ALA B 1 52 ? -4.645 21.344 10.719 1 98.38 52 ALA B C 1
ATOM 2752 O O . ALA B 1 52 ? -4.344 21 11.859 1 98.38 52 ALA B O 1
ATOM 2753 N N . PRO B 1 53 ? -3.828 22.094 9.945 1 98.75 53 PRO B N 1
ATOM 2754 C CA . PRO B 1 53 ? -2.49 22.406 10.453 1 98.75 53 PRO B CA 1
ATOM 2755 C C . PRO B 1 53 ? -2.514 23.438 11.578 1 98.75 53 PRO B C 1
ATOM 2757 O O . PRO B 1 53 ? -3.336 24.359 11.555 1 98.75 53 PRO B O 1
ATOM 2760 N N . THR B 1 54 ? -1.637 23.266 12.461 1 98.62 54 THR B N 1
ATOM 2761 C CA . THR B 1 54 ? -1.483 24.234 13.539 1 98.62 54 THR B CA 1
ATOM 2762 C C . THR B 1 54 ? -0.921 25.562 13.008 1 98.62 54 THR B C 1
ATOM 2764 O O . THR B 1 54 ? -0.415 25.609 11.891 1 98.62 54 THR B O 1
ATOM 2767 N N . ASN B 1 55 ? -1.061 26.594 13.922 1 98.62 55 ASN B N 1
ATOM 2768 C CA . ASN B 1 55 ? -0.417 27.859 13.594 1 98.62 55 ASN B CA 1
ATOM 2769 C C . ASN B 1 55 ? 1.093 27.703 13.438 1 98.62 55 ASN B C 1
ATOM 2771 O O . ASN B 1 55 ? 1.698 28.297 12.547 1 98.62 55 ASN B O 1
ATOM 2775 N N . GLU B 1 56 ? 1.677 26.891 14.258 1 98.06 56 GLU B N 1
ATOM 2776 C CA . GLU B 1 56 ? 3.111 26.625 14.203 1 98.06 56 GLU B CA 1
ATOM 2777 C C . GLU B 1 56 ? 3.504 25.969 12.891 1 98.06 56 GLU B C 1
ATOM 2779 O O . GLU B 1 56 ? 4.598 26.203 12.375 1 98.06 56 GLU B O 1
ATOM 2784 N N . ALA B 1 57 ? 2.641 25.125 12.359 1 98.31 57 ALA B N 1
ATOM 2785 C CA . ALA B 1 57 ? 2.902 24.469 11.078 1 98.31 57 ALA B CA 1
ATOM 2786 C C . ALA B 1 57 ? 3.057 25.484 9.961 1 98.31 57 ALA B C 1
ATOM 2788 O O . ALA B 1 57 ? 3.951 25.375 9.117 1 98.31 57 ALA B O 1
ATOM 2789 N N . PHE B 1 58 ? 2.209 26.484 9.93 1 97.88 58 PHE B N 1
ATOM 2790 C CA . PHE B 1 58 ? 2.295 27.531 8.922 1 97.88 58 PHE B CA 1
ATOM 2791 C C . PHE B 1 58 ? 3.541 28.391 9.133 1 97.88 58 PHE B C 1
ATOM 2793 O O . PHE B 1 58 ? 4.211 28.766 8.172 1 97.88 58 PHE B O 1
ATOM 2800 N N . ALA B 1 59 ? 3.826 28.656 10.414 1 97.06 59 ALA B N 1
ATOM 2801 C CA . ALA B 1 59 ? 4.969 29.5 10.75 1 97.06 59 ALA B CA 1
ATOM 2802 C C . ALA B 1 59 ? 6.281 28.828 10.367 1 97.06 59 ALA B C 1
ATOM 2804 O O . ALA B 1 59 ? 7.305 29.484 10.195 1 97.06 59 ALA B O 1
ATOM 2805 N N . ALA B 1 60 ? 6.246 27.5 10.289 1 96 60 ALA B N 1
ATOM 2806 C CA . ALA B 1 60 ? 7.449 26.734 9.984 1 96 60 ALA B CA 1
ATOM 2807 C C . ALA B 1 60 ? 7.773 26.797 8.492 1 96 60 ALA B C 1
ATOM 2809 O O . ALA B 1 60 ? 8.875 26.438 8.078 1 96 60 ALA B O 1
ATOM 2810 N N . ILE B 1 61 ? 6.848 27.172 7.691 1 96.19 61 ILE B N 1
ATOM 2811 C CA . ILE B 1 61 ? 7.066 27.297 6.254 1 96.19 61 ILE B CA 1
ATOM 2812 C C . ILE B 1 61 ? 7.938 28.516 5.973 1 96.19 61 ILE B C 1
ATOM 2814 O O . ILE B 1 61 ? 7.785 29.562 6.613 1 96.19 61 ILE B O 1
ATOM 2818 N N . ASP B 1 62 ? 8.836 28.406 5.02 1 95.31 62 ASP B N 1
ATOM 2819 C CA . ASP B 1 62 ? 9.602 29.562 4.57 1 95.31 62 ASP B CA 1
ATOM 2820 C C . ASP B 1 62 ? 8.688 30.734 4.262 1 95.31 62 ASP B C 1
ATOM 2822 O O . ASP B 1 62 ? 7.723 30.609 3.512 1 95.31 62 ASP B O 1
ATOM 2826 N N . PRO B 1 63 ? 9.031 31.859 4.832 1 95.75 63 PRO B N 1
ATOM 2827 C CA . PRO B 1 63 ? 8.133 33 4.672 1 95.75 63 PRO B CA 1
ATOM 2828 C C . PRO B 1 63 ? 7.898 33.375 3.207 1 95.75 63 PRO B C 1
ATOM 2830 O O . PRO B 1 63 ? 6.789 33.75 2.836 1 95.75 63 PRO B O 1
ATOM 2833 N N . ALA B 1 64 ? 8.906 33.25 2.383 1 95.94 64 ALA B N 1
ATOM 2834 C CA . ALA B 1 64 ? 8.758 33.562 0.964 1 95.94 64 ALA B CA 1
ATOM 2835 C C . ALA B 1 64 ? 7.797 32.594 0.284 1 95.94 64 ALA B C 1
ATOM 2837 O O . ALA B 1 64 ? 6.984 33 -0.551 1 95.94 64 ALA B O 1
ATOM 2838 N N . ILE B 1 65 ? 7.883 31.375 0.699 1 94.31 65 ILE B N 1
ATOM 2839 C CA . ILE B 1 65 ? 7.004 30.344 0.144 1 94.31 65 ILE B CA 1
ATOM 2840 C C . ILE B 1 65 ? 5.574 30.578 0.618 1 94.31 65 ILE B C 1
ATOM 2842 O O . ILE B 1 65 ? 4.633 30.531 -0.179 1 94.31 65 ILE B O 1
ATOM 2846 N N . LEU B 1 66 ? 5.426 30.844 1.878 1 95.19 66 LEU B N 1
ATOM 2847 C CA . LEU B 1 66 ? 4.102 31.109 2.43 1 95.19 66 LEU B CA 1
ATOM 2848 C C . LEU B 1 66 ? 3.449 32.312 1.751 1 95.19 66 LEU B C 1
ATOM 2850 O O . LEU B 1 66 ? 2.256 32.281 1.437 1 95.19 66 LEU B O 1
ATOM 2854 N N . ALA B 1 67 ? 4.23 33.312 1.506 1 95.44 67 ALA B N 1
ATOM 2855 C CA . ALA B 1 67 ? 3.725 34.5 0.817 1 95.44 67 ALA B CA 1
ATOM 2856 C C . ALA B 1 67 ? 3.25 34.156 -0.591 1 95.44 67 ALA B C 1
ATOM 2858 O O . ALA B 1 67 ? 2.209 34.656 -1.039 1 95.44 67 ALA B O 1
ATOM 2859 N N . THR B 1 68 ? 4.023 33.375 -1.236 1 95.75 68 THR B N 1
ATOM 2860 C CA . THR B 1 68 ? 3.641 32.938 -2.576 1 95.75 68 THR B CA 1
ATOM 2861 C C . THR B 1 68 ? 2.314 32.188 -2.545 1 95.75 68 THR B C 1
ATOM 2863 O O . THR B 1 68 ? 1.433 32.438 -3.367 1 95.75 68 THR B O 1
ATOM 2866 N N . ILE B 1 69 ? 2.199 31.312 -1.611 1 94.56 69 ILE B N 1
ATOM 2867 C CA . ILE B 1 69 ? 0.994 30.5 -1.471 1 94.56 69 ILE B CA 1
ATOM 2868 C C . ILE B 1 69 ? -0.201 31.406 -1.166 1 94.56 69 ILE B C 1
ATOM 2870 O O . ILE B 1 69 ? -1.247 31.297 -1.811 1 94.56 69 ILE B O 1
ATOM 2874 N N . THR B 1 70 ? -0.041 32.344 -0.249 1 95.25 70 THR B N 1
ATOM 2875 C CA . THR B 1 70 ? -1.159 33.125 0.246 1 95.25 70 THR B CA 1
ATOM 2876 C C . THR B 1 70 ? -1.555 34.219 -0.769 1 95.25 70 THR B C 1
ATOM 2878 O O . THR B 1 70 ? -2.688 34.688 -0.758 1 95.25 70 THR B O 1
ATOM 2881 N N . ASN B 1 71 ? -0.609 34.5 -1.669 1 95.69 71 ASN B N 1
ATOM 2882 C CA . ASN B 1 71 ? -0.897 35.562 -2.654 1 95.69 71 ASN B CA 1
ATOM 2883 C C . ASN B 1 71 ? -1.416 34.969 -3.961 1 95.69 71 ASN B C 1
ATOM 2885 O O . ASN B 1 71 ? -1.844 35.688 -4.855 1 95.69 71 ASN B O 1
ATOM 2889 N N . ASP B 1 72 ? -1.366 33.719 -4.09 1 96.69 72 ASP B N 1
ATOM 2890 C CA . ASP B 1 72 ? -1.947 32.969 -5.215 1 96.69 72 ASP B CA 1
ATOM 2891 C C . ASP B 1 72 ? -3.219 32.25 -4.797 1 96.69 72 ASP B C 1
ATOM 2893 O O . ASP B 1 72 ? -3.152 31.125 -4.281 1 96.69 72 ASP B O 1
ATOM 2897 N N . VAL B 1 73 ? -4.289 32.875 -5.133 1 95.5 73 VAL B N 1
ATOM 2898 C CA . VAL B 1 73 ? -5.566 32.375 -4.613 1 95.5 73 VAL B CA 1
ATOM 2899 C C . VAL B 1 73 ? -5.816 30.953 -5.086 1 95.5 73 VAL B C 1
ATOM 2901 O O . VAL B 1 73 ? -6.316 30.125 -4.324 1 95.5 73 VAL B O 1
ATOM 2904 N N . ASP B 1 74 ? -5.488 30.656 -6.336 1 96.69 74 ASP B N 1
ATOM 2905 C CA . ASP B 1 74 ? -5.699 29.312 -6.867 1 96.69 74 ASP B CA 1
ATOM 2906 C C . ASP B 1 74 ? -4.832 28.297 -6.137 1 96.69 74 ASP B C 1
ATOM 2908 O O . ASP B 1 74 ? -5.301 27.219 -5.785 1 96.69 74 ASP B O 1
ATOM 2912 N N . LEU B 1 75 ? -3.584 28.672 -5.973 1 96.5 75 LEU B N 1
ATOM 2913 C CA . LEU B 1 75 ? -2.668 27.797 -5.242 1 96.5 75 LEU B CA 1
ATOM 2914 C C . LEU B 1 75 ? -3.133 27.609 -3.805 1 96.5 75 LEU B C 1
ATOM 2916 O O . LEU B 1 75 ? -3.086 26.484 -3.275 1 96.5 75 LEU B O 1
ATOM 2920 N N . LEU B 1 76 ? -3.553 28.672 -3.174 1 97.62 76 LEU B N 1
ATOM 2921 C CA . LEU B 1 76 ? -4.059 28.609 -1.807 1 97.62 76 LEU B CA 1
ATOM 2922 C C . LEU B 1 76 ? -5.266 27.672 -1.715 1 97.62 76 LEU B C 1
ATOM 2924 O O . LEU B 1 76 ? -5.34 26.828 -0.818 1 97.62 76 LEU B O 1
ATOM 2928 N N . ARG B 1 77 ? -6.184 27.797 -2.646 1 97.75 77 ARG B N 1
ATOM 2929 C CA . ARG B 1 77 ? -7.363 26.938 -2.68 1 97.75 77 ARG B CA 1
ATOM 2930 C C . ARG B 1 77 ? -6.973 25.484 -2.852 1 97.75 77 ARG B C 1
ATOM 2932 O O . ARG B 1 77 ? -7.562 24.594 -2.225 1 97.75 77 ARG B O 1
ATOM 2939 N N . ASP B 1 78 ? -6.004 25.25 -3.699 1 97.44 78 ASP B N 1
ATOM 2940 C CA . ASP B 1 78 ? -5.504 23.906 -3.938 1 97.44 78 ASP B CA 1
ATOM 2941 C C . ASP B 1 78 ? -4.965 23.281 -2.652 1 97.44 78 ASP B C 1
ATOM 2943 O O . ASP B 1 78 ? -5.312 22.141 -2.307 1 97.44 78 ASP B O 1
ATOM 2947 N N . ILE B 1 79 ? -4.191 24.016 -1.961 1 98.06 79 ILE B N 1
ATOM 2948 C CA . ILE B 1 79 ? -3.561 23.531 -0.738 1 98.06 79 ILE B CA 1
ATOM 2949 C C . ILE B 1 79 ? -4.625 23.297 0.332 1 98.06 79 ILE B C 1
ATOM 2951 O O . ILE B 1 79 ? -4.633 22.25 0.986 1 98.06 79 ILE B O 1
ATOM 2955 N N . LEU B 1 80 ? -5.535 24.234 0.508 1 98.25 80 LEU B N 1
ATOM 2956 C CA . LEU B 1 80 ? -6.531 24.141 1.568 1 98.25 80 LEU B CA 1
ATOM 2957 C C . LEU B 1 80 ? -7.5 23 1.308 1 98.25 80 LEU B C 1
ATOM 2959 O O . LEU B 1 80 ? -7.832 22.234 2.223 1 98.25 80 LEU B O 1
ATOM 2963 N N . THR B 1 81 ? -7.969 22.781 0.055 1 96.88 81 THR B N 1
ATOM 2964 C CA . THR B 1 81 ? -8.914 21.719 -0.258 1 96.88 81 THR B CA 1
ATOM 2965 C C . THR B 1 81 ? -8.234 20.359 -0.182 1 96.88 81 THR B C 1
ATOM 2967 O O . THR B 1 81 ? -8.906 19.328 -0.003 1 96.88 81 THR B O 1
ATOM 2970 N N . TYR B 1 82 ? -6.898 20.344 -0.301 1 97.19 82 TYR B N 1
ATOM 2971 C CA . TYR B 1 82 ? -6.137 19.109 -0.106 1 97.19 82 TYR B CA 1
ATOM 2972 C C . TYR B 1 82 ? -6.215 18.656 1.344 1 97.19 82 TYR B C 1
ATOM 2974 O O . TYR B 1 82 ? -6.02 17.469 1.634 1 97.19 82 TYR B O 1
ATOM 2982 N N . HIS B 1 83 ? -6.555 19.516 2.197 1 97.81 83 HIS B N 1
ATOM 2983 C CA . HIS B 1 83 ? -6.645 19.188 3.615 1 97.81 83 HIS B CA 1
ATOM 2984 C C . HIS B 1 83 ? -8.047 18.719 3.986 1 97.81 83 HIS B C 1
ATOM 2986 O O . HIS B 1 83 ? -8.344 18.516 5.164 1 97.81 83 HIS B O 1
ATOM 2992 N N . LEU B 1 84 ? -8.898 18.578 2.973 1 94.25 84 LEU B N 1
ATOM 2993 C CA . LEU B 1 84 ? -10.211 17.969 3.111 1 94.25 84 LEU B CA 1
ATOM 2994 C C . LEU B 1 84 ? -10.219 16.562 2.51 1 94.25 84 LEU B C 1
ATOM 2996 O O . LEU B 1 84 ? -10.203 16.406 1.286 1 94.25 84 LEU B O 1
ATOM 3000 N N . VAL B 1 85 ? -10.258 15.562 3.369 1 91.19 85 VAL B N 1
ATOM 3001 C CA . VAL B 1 85 ? -10.195 14.18 2.916 1 91.19 85 VAL B CA 1
ATOM 3002 C C . VAL B 1 85 ? -11.609 13.625 2.756 1 91.19 85 VAL B C 1
ATOM 3004 O O . VAL B 1 85 ? -12.438 13.75 3.658 1 91.19 85 VAL B O 1
ATOM 3007 N N . LEU B 1 86 ? -11.797 13.023 1.568 1 85.88 86 LEU B N 1
ATOM 3008 C CA . LEU B 1 86 ? -13.109 12.5 1.227 1 85.88 86 LEU B CA 1
ATOM 3009 C C . LEU B 1 86 ? -13.281 11.078 1.759 1 85.88 86 LEU B C 1
ATOM 3011 O O . LEU 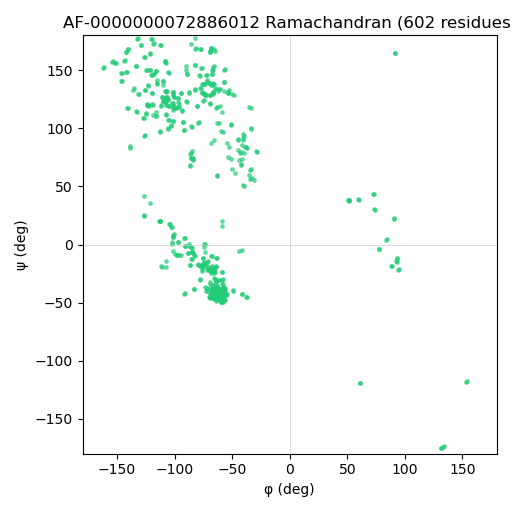B 1 86 ? -13.125 10.109 1.014 1 85.88 86 LEU B O 1
ATOM 3015 N N . PHE B 1 87 ? -13.516 10.922 2.922 1 79.12 87 PHE B N 1
ATOM 3016 C CA . PHE B 1 87 ? -13.812 9.641 3.557 1 79.12 87 PHE B CA 1
ATOM 3017 C C . PHE B 1 87 ? -15.023 9.758 4.469 1 79.12 87 PHE B C 1
ATOM 3019 O O . PHE B 1 87 ? -15.039 10.562 5.402 1 79.12 87 PHE B O 1
ATOM 3026 N N . ARG B 1 88 ? -16 9.078 4.07 1 68.38 88 ARG B N 1
ATOM 3027 C CA . ARG B 1 88 ? -17.281 9.195 4.754 1 68.38 88 ARG B CA 1
ATOM 3028 C C . ARG B 1 88 ? -17.344 8.273 5.969 1 68.38 88 ARG B C 1
ATOM 3030 O O . ARG B 1 88 ? -17.703 7.105 5.855 1 68.38 88 ARG B O 1
ATOM 3037 N N . GLN B 1 89 ? -16.703 8.773 7.145 1 66.5 89 GLN B N 1
ATOM 3038 C CA . GLN B 1 89 ? -16.828 7.957 8.352 1 66.5 89 GLN B CA 1
ATOM 3039 C C . GLN B 1 89 ? -17.141 8.82 9.57 1 66.5 89 GLN B C 1
ATOM 3041 O O . GLN B 1 89 ? -16.594 9.914 9.727 1 66.5 89 GLN B O 1
ATOM 3046 N N . PRO B 1 90 ? -18.109 8.273 10.234 1 56.47 90 PRO B N 1
ATOM 3047 C CA . PRO B 1 90 ? -18.516 9.062 11.398 1 56.47 90 PRO B CA 1
ATOM 3048 C C . PRO B 1 90 ? -17.516 9.008 12.547 1 56.47 90 PRO B C 1
ATOM 3050 O O . PRO B 1 90 ? -17.703 9.672 13.57 1 56.47 90 PRO B O 1
ATOM 3053 N N . PHE B 1 91 ? -16.438 8.164 12.469 1 60.19 91 PHE B N 1
ATOM 3054 C CA . PHE B 1 91 ? -15.578 8.016 13.633 1 60.19 91 PHE B CA 1
ATOM 3055 C C . PHE B 1 91 ? -14.109 8.141 13.242 1 60.19 91 PHE B C 1
ATOM 3057 O O . PHE B 1 91 ? -13.797 8.352 12.07 1 60.19 91 PHE B O 1
ATOM 3064 N N . SER B 1 92 ? -13.352 8.047 14.367 1 64.25 92 SER B N 1
ATOM 3065 C CA . SER B 1 92 ? -11.906 8.117 14.18 1 64.25 92 SER B CA 1
ATOM 3066 C C . SER B 1 92 ? -11.414 6.98 13.297 1 64.25 92 SER B 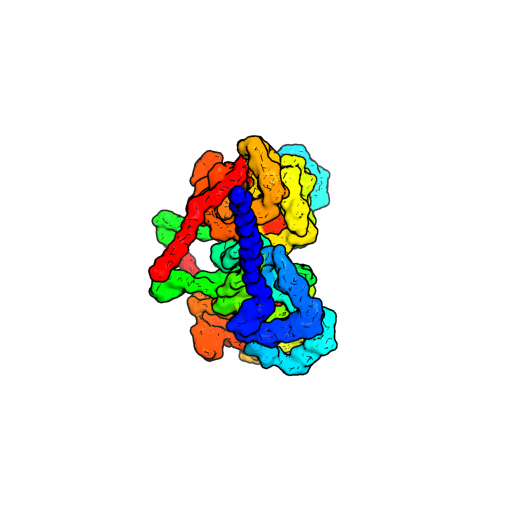C 1
ATOM 3068 O O . SER B 1 92 ? -11.688 5.809 13.562 1 64.25 92 SER B O 1
ATOM 3070 N N . ILE B 1 93 ? -10.844 7.371 12.219 1 66.25 93 ILE B N 1
ATOM 3071 C CA . ILE B 1 93 ? -10.32 6.449 11.211 1 66.25 93 ILE B CA 1
ATOM 3072 C C . ILE B 1 93 ? -9.109 5.711 11.766 1 66.25 93 ILE B C 1
ATOM 3074 O O . ILE B 1 93 ? -8.805 4.594 11.344 1 66.25 93 ILE B O 1
ATOM 3078 N N . VAL B 1 94 ? -8.453 6.305 12.734 1 70.31 94 VAL B N 1
ATOM 3079 C CA . VAL B 1 94 ? -7.168 5.797 13.195 1 70.31 94 VAL B CA 1
ATOM 3080 C C . VAL B 1 94 ? -7.344 4.391 13.758 1 70.31 94 VAL B C 1
ATOM 3082 O O . VAL B 1 94 ? -6.508 3.514 13.531 1 70.31 94 VAL B O 1
ATOM 3085 N N . SER B 1 95 ? -8.43 4.254 14.406 1 65.38 95 SER B N 1
ATOM 3086 C CA . SER B 1 95 ? -8.656 2.939 15.008 1 65.38 95 SER B CA 1
ATOM 3087 C C . SER B 1 95 ? -9.07 1.92 13.953 1 65.38 95 SER B C 1
ATOM 3089 O O . SER B 1 95 ? -8.922 0.713 14.156 1 65.38 95 SER B O 1
ATOM 3091 N N . ALA B 1 96 ? -9.5 2.477 12.828 1 64.31 96 ALA B N 1
ATOM 3092 C CA . ALA B 1 96 ? -10.086 1.575 11.844 1 64.31 96 ALA B CA 1
ATOM 3093 C C . ALA B 1 96 ? -9.102 1.266 10.719 1 64.31 96 ALA B C 1
ATOM 3095 O O . ALA B 1 96 ? -9.367 0.421 9.859 1 64.31 96 ALA B O 1
ATOM 3096 N N . ILE B 1 97 ? -8.008 1.919 10.773 1 68.5 97 ILE B N 1
ATOM 3097 C CA . ILE B 1 97 ? -7.184 1.771 9.578 1 68.5 97 ILE B CA 1
ATOM 3098 C C . ILE B 1 97 ? -5.875 1.065 9.93 1 68.5 97 ILE B C 1
ATOM 3100 O O . ILE B 1 97 ? -5.41 1.15 11.07 1 68.5 97 ILE B O 1
ATOM 3104 N N . LEU B 1 98 ? -5.551 0.216 8.898 1 67.44 98 LEU B N 1
ATOM 3105 C CA . LEU B 1 98 ? -4.219 -0.371 8.953 1 67.44 98 LEU B CA 1
ATOM 3106 C C . LEU B 1 98 ? -3.186 0.564 8.328 1 67.44 98 LEU B C 1
ATOM 3108 O O . LEU B 1 98 ? -3.541 1.616 7.793 1 67.44 98 LEU B O 1
ATOM 3112 N N . HIS B 1 99 ? -2.033 0.189 8.469 1 77.75 99 HIS B N 1
ATOM 3113 C CA . HIS B 1 99 ? -0.888 0.878 7.883 1 77.75 99 HIS B CA 1
ATOM 3114 C C . HIS B 1 99 ? -1.021 0.982 6.367 1 77.75 99 HIS B C 1
ATOM 3116 O O . HIS B 1 99 ? -1.544 0.071 5.723 1 77.75 99 HIS B O 1
ATOM 3122 N N . GLU B 1 100 ? -0.772 2.309 5.797 1 88.62 100 GLU B N 1
ATOM 3123 C CA . GLU B 1 100 ? -0.605 2.535 4.363 1 88.62 100 GLU B CA 1
ATOM 3124 C C . GLU B 1 100 ? -1.94 2.848 3.695 1 88.62 100 GLU B C 1
ATOM 3126 O O . GLU B 1 100 ? -2.104 2.631 2.492 1 88.62 100 GLU B O 1
ATOM 3131 N N . LEU B 1 101 ? -2.928 3.316 4.449 1 89.94 101 LEU B N 1
ATOM 3132 C CA . LEU B 1 101 ? -4.199 3.645 3.812 1 89.94 101 LEU B CA 1
ATOM 3133 C C . LEU B 1 101 ? -4.082 4.926 2.992 1 89.94 101 LEU B C 1
ATOM 3135 O O . LEU B 1 101 ? -3.561 5.934 3.479 1 89.94 101 LEU B O 1
ATOM 3139 N N . VAL B 1 102 ? -4.492 4.891 1.777 1 91.06 102 VAL B N 1
ATOM 3140 C CA . VAL B 1 102 ? -4.48 6.047 0.888 1 91.06 102 VAL B CA 1
ATOM 3141 C C . VAL B 1 102 ? -5.914 6.492 0.597 1 91.06 102 VAL B C 1
ATOM 3143 O O . VAL B 1 102 ? -6.762 5.668 0.247 1 91.06 102 VAL B O 1
ATOM 3146 N N . LEU B 1 103 ? -6.207 7.777 0.821 1 90.62 103 LEU B N 1
ATOM 3147 C CA . LEU B 1 103 ? -7.539 8.344 0.653 1 90.62 103 LEU B CA 1
ATOM 3148 C C . LEU B 1 103 ? -7.508 9.531 -0.31 1 90.62 103 LEU B C 1
ATOM 3150 O O . LEU B 1 103 ? -6.531 10.281 -0.347 1 90.62 103 LEU B O 1
ATOM 3154 N N . PRO B 1 104 ? -8.625 9.727 -1.004 1 89.38 104 PRO B N 1
ATOM 3155 C CA . PRO B 1 104 ? -8.719 10.906 -1.859 1 89.38 104 PRO B CA 1
ATOM 3156 C C . PRO B 1 104 ? -9.125 12.164 -1.088 1 89.38 104 PRO B C 1
ATOM 3158 O O . PRO B 1 104 ? -9.75 12.062 -0.027 1 89.38 104 PRO B O 1
ATOM 3161 N N . THR B 1 105 ? -8.742 13.32 -1.629 1 91.94 105 THR B N 1
ATOM 3162 C CA . THR B 1 105 ? -9.109 14.602 -1.038 1 91.94 105 THR B CA 1
ATOM 3163 C C . THR B 1 105 ? -10.07 15.359 -1.95 1 91.94 105 THR B C 1
ATOM 3165 O O . THR B 1 105 ? -10.336 14.93 -3.074 1 91.94 105 THR B O 1
ATOM 3168 N N . ALA B 1 106 ? -10.555 16.406 -1.416 1 90.06 106 ALA B N 1
ATOM 3169 C CA . ALA B 1 106 ? -11.438 17.266 -2.193 1 90.06 106 ALA B CA 1
ATOM 3170 C C . ALA B 1 106 ? -10.695 17.906 -3.359 1 90.06 106 ALA B C 1
ATOM 3172 O O . ALA B 1 106 ? -11.305 18.297 -4.359 1 90.06 106 ALA B O 1
ATOM 3173 N N . GLN B 1 107 ? -9.375 18.141 -3.191 1 90 107 GLN B N 1
ATOM 3174 C CA . GLN B 1 107 ? -8.523 18.641 -4.262 1 90 107 GLN B CA 1
ATOM 3175 C C . GLN B 1 107 ? -8.281 17.578 -5.324 1 90 107 GLN B C 1
ATOM 3177 O O . GLN B 1 107 ? -7.879 17.891 -6.445 1 90 107 GLN B O 1
ATOM 3182 N N . ARG B 1 108 ? -8.578 16.281 -5.062 1 88 108 ARG B N 1
ATOM 3183 C CA . ARG B 1 108 ? -8.445 15.117 -5.938 1 88 108 ARG B CA 1
ATOM 3184 C C . ARG B 1 108 ? -7.094 14.438 -5.75 1 88 108 ARG B C 1
ATOM 3186 O O . ARG B 1 108 ? -6.891 13.312 -6.211 1 88 108 ARG B O 1
ATOM 3193 N N . GLY B 1 109 ? -6.215 15.117 -5.113 1 91.75 109 GLY B N 1
ATOM 3194 C CA . GLY B 1 109 ? -4.984 14.453 -4.734 1 91.75 109 GLY B CA 1
ATOM 3195 C C . GLY B 1 109 ? -5.184 13.398 -3.662 1 91.75 109 GLY B C 1
ATOM 3196 O O . GLY B 1 109 ? -6.242 13.336 -3.033 1 91.75 109 GLY B O 1
ATOM 3197 N N . LEU B 1 110 ? -4.148 12.539 -3.449 1 92.88 110 LEU B N 1
ATOM 3198 C CA . LEU B 1 110 ? -4.219 11.438 -2.49 1 92.88 110 LEU B CA 1
ATOM 3199 C C . LEU B 1 110 ? -3.414 11.758 -1.236 1 92.88 110 LEU B C 1
ATOM 3201 O O . LEU B 1 110 ? -2.441 12.516 -1.294 1 92.88 110 LEU B O 1
ATOM 3205 N N . VAL B 1 111 ? -3.883 11.25 -0.113 1 93.94 111 VAL B N 1
ATOM 3206 C CA . VAL B 1 111 ? -3.17 11.352 1.157 1 93.94 111 VAL B CA 1
ATOM 3207 C C . VAL B 1 111 ? -2.994 9.953 1.757 1 93.94 111 VAL B C 1
ATOM 3209 O O . VAL B 1 111 ? -3.92 9.141 1.733 1 93.94 111 VAL B O 1
ATOM 3212 N N . ARG B 1 112 ? -1.793 9.688 2.189 1 94.31 112 ARG B N 1
ATOM 3213 C CA . ARG B 1 112 ? -1.482 8.406 2.807 1 94.31 112 ARG B CA 1
ATOM 3214 C C . ARG B 1 112 ? -1.532 8.5 4.328 1 94.31 112 ARG B C 1
ATOM 3216 O O . ARG B 1 112 ? -0.886 9.367 4.922 1 94.31 112 ARG B O 1
ATOM 3223 N N . PHE B 1 113 ? -2.307 7.629 4.91 1 92.94 113 PHE B N 1
ATOM 3224 C CA . PHE B 1 113 ? -2.373 7.523 6.363 1 92.94 113 PHE B CA 1
ATOM 3225 C C . PHE B 1 113 ? -1.558 6.336 6.855 1 92.94 113 PHE B C 1
ATOM 3227 O O . PHE B 1 113 ? -1.604 5.254 6.262 1 92.94 113 PHE B O 1
ATOM 3234 N N . ASN B 1 114 ? -0.762 6.535 7.801 1 92.5 114 ASN B N 1
ATOM 3235 C CA . ASN B 1 114 ? 0.012 5.488 8.461 1 92.5 114 ASN B CA 1
ATOM 3236 C C . ASN B 1 114 ? -0.254 5.449 9.961 1 92.5 114 ASN B C 1
ATOM 3238 O O . ASN B 1 114 ? -0.365 6.496 10.602 1 92.5 114 ASN B O 1
ATOM 3242 N N . VAL B 1 115 ? -0.398 4.297 10.508 1 90.06 115 VAL B N 1
ATOM 3243 C CA . VAL B 1 115 ? -0.572 4.082 11.938 1 90.06 115 VAL B CA 1
ATOM 3244 C C . VAL B 1 115 ? 0.505 3.133 12.461 1 90.06 115 VAL B C 1
ATOM 3246 O O . VAL B 1 115 ? 0.684 2.037 11.922 1 90.06 115 VAL B O 1
ATOM 3249 N N . TYR B 1 116 ? 1.26 3.611 13.375 1 87 116 TYR B N 1
ATOM 3250 C CA . TYR B 1 116 ? 2.324 2.842 14.008 1 87 116 TYR B CA 1
ATOM 3251 C C . TYR B 1 116 ? 1.946 2.459 15.438 1 87 116 TYR B C 1
ATOM 3253 O O . TYR B 1 116 ? 1.534 3.311 16.219 1 87 116 TYR B O 1
ATOM 3261 N N . ARG B 1 117 ? 1.896 1.196 15.695 1 77.69 117 ARG B N 1
ATOM 3262 C CA . ARG B 1 117 ? 1.551 0.719 17.031 1 77.69 117 ARG B CA 1
ATOM 3263 C C . ARG B 1 117 ? 2.791 0.251 17.781 1 77.69 117 ARG B C 1
ATOM 3265 O O . ARG B 1 117 ? 3.549 -0.584 17.281 1 77.69 117 ARG B O 1
ATOM 3272 N N . GLN B 1 118 ? 3.312 1.054 18.703 1 67.69 118 GLN B N 1
ATOM 3273 C CA . GLN B 1 118 ? 4.527 0.812 19.469 1 67.69 118 GLN B CA 1
ATOM 3274 C C . GLN B 1 118 ? 4.199 0.203 20.828 1 67.69 118 GLN B C 1
ATOM 3276 O O . GLN B 1 118 ? 3.188 0.551 21.453 1 67.69 118 GLN B O 1
ATOM 3281 N N . LYS B 1 119 ? 4.758 -0.974 21.047 1 58.75 119 LYS B N 1
ATOM 3282 C CA . LYS B 1 119 ? 4.574 -1.579 22.359 1 58.75 119 LYS B CA 1
ATOM 3283 C C . LYS B 1 119 ? 5.098 -0.662 23.469 1 58.75 119 LYS B C 1
ATOM 3285 O O . LYS B 1 119 ? 6.238 -0.201 23.406 1 58.75 119 LYS B O 1
ATOM 3290 N N . GLY B 1 120 ? 4.379 0.092 24.109 1 48.53 120 GLY B N 1
ATOM 3291 C CA . GLY B 1 120 ? 4.844 0.872 25.25 1 48.53 120 GLY B CA 1
ATOM 3292 C C . GLY B 1 120 ? 5.223 0.017 26.438 1 48.53 120 GLY B C 1
ATOM 3293 O O . GLY B 1 120 ? 5.082 -1.207 26.406 1 48.53 120 GLY B O 1
ATOM 3294 N N . SER B 1 121 ? 6.227 0.543 27.266 1 46.31 121 SER B N 1
ATOM 3295 C CA . SER B 1 121 ? 6.602 -0.088 28.531 1 46.31 121 SER B CA 1
ATOM 3296 C C . SER B 1 121 ? 5.379 -0.633 29.25 1 46.31 121 SER B C 1
ATOM 3298 O O . SER B 1 121 ? 5.492 -1.571 30.047 1 46.31 121 SER B O 1
ATOM 3300 N N . SER B 1 122 ? 4.305 0.122 29.328 1 44.91 122 SER B N 1
ATOM 3301 C CA . SER B 1 122 ? 3.068 -0.329 29.969 1 44.91 122 SER B CA 1
ATOM 3302 C C . SER B 1 122 ? 2.15 -1.011 28.953 1 44.91 122 SER B C 1
ATOM 3304 O O . SER B 1 122 ? 2.334 -0.866 27.75 1 44.91 122 SER B O 1
ATOM 3306 N N . PHE B 1 123 ? 1.229 -1.967 29.328 1 47.34 123 PHE B N 1
ATOM 3307 C CA . PHE B 1 123 ? 0.289 -2.838 28.641 1 47.34 123 PHE B CA 1
ATOM 3308 C C . PHE B 1 123 ? -0.464 -2.07 27.562 1 47.34 123 PHE B C 1
ATOM 3310 O O . PHE B 1 123 ? -1.283 -2.645 26.828 1 47.34 123 PHE B O 1
ATOM 3317 N N . ALA B 1 124 ? -0.226 -0.787 27.516 1 49.12 124 ALA B N 1
ATOM 3318 C CA . ALA B 1 124 ? -1.066 -0.102 26.531 1 49.12 124 ALA B CA 1
ATOM 3319 C C . ALA B 1 124 ? -0.288 0.195 25.25 1 49.12 124 ALA B C 1
ATOM 3321 O O . ALA B 1 124 ? 0.846 0.678 25.312 1 49.12 124 ALA B O 1
ATOM 3322 N N . THR B 1 125 ? -0.601 -0.349 24.094 1 61.59 125 THR B N 1
ATOM 3323 C CA . THR B 1 125 ? -0.03 -0.079 22.781 1 61.59 125 THR B CA 1
ATOM 3324 C C . THR B 1 125 ? -0.259 1.375 22.375 1 61.59 125 THR B C 1
ATOM 3326 O O . THR B 1 125 ? -1.39 1.865 22.422 1 61.59 125 THR B O 1
ATOM 3329 N N . LYS B 1 126 ? 0.853 2.291 22.438 1 73.38 126 LYS B N 1
ATOM 3330 C CA . LYS B 1 126 ? 0.759 3.662 21.938 1 73.38 126 LYS B CA 1
ATOM 3331 C C . LYS B 1 126 ? 0.647 3.691 20.422 1 73.38 126 LYS B C 1
ATOM 3333 O O . LYS B 1 126 ? 1.431 3.045 19.719 1 73.38 126 LYS B O 1
ATOM 3338 N N . GLU B 1 127 ? -0.511 4.305 19.984 1 83.88 127 GLU B N 1
ATOM 3339 C CA . GLU B 1 127 ? -0.756 4.449 18.547 1 83.88 127 GLU B CA 1
ATOM 3340 C C . GLU B 1 127 ? -0.322 5.824 18.047 1 83.88 127 GLU B C 1
ATOM 3342 O O . GLU B 1 127 ? -0.689 6.848 18.641 1 83.88 127 GLU B O 1
ATOM 3347 N N . ILE B 1 128 ? 0.625 5.855 17.141 1 90.12 128 ILE B N 1
ATOM 3348 C CA . ILE B 1 128 ? 1.032 7.078 16.469 1 90.12 128 ILE B CA 1
ATOM 3349 C C . ILE B 1 128 ? 0.545 7.047 15.016 1 90.12 128 ILE B C 1
ATOM 3351 O O . ILE B 1 128 ? 0.766 6.066 14.297 1 90.12 128 ILE B O 1
ATOM 3355 N N . ALA B 1 129 ? -0.189 8.078 14.664 1 92.44 129 ALA B N 1
ATOM 3356 C CA . ALA B 1 129 ? -0.739 8.117 13.305 1 92.44 129 ALA B CA 1
ATOM 3357 C C . ALA B 1 129 ? -0.249 9.352 12.555 1 92.44 129 ALA B C 1
ATOM 3359 O O . ALA B 1 129 ? 0.007 10.398 13.156 1 92.44 129 ALA B O 1
ATOM 3360 N N . THR B 1 130 ? -0.044 9.234 11.273 1 95 130 THR B N 1
ATOM 3361 C CA . THR B 1 130 ? 0.391 10.336 10.422 1 95 130 THR B CA 1
ATOM 3362 C C . THR B 1 130 ? -0.443 10.398 9.148 1 95 130 THR B C 1
ATOM 3364 O O . THR B 1 130 ? -1.061 9.406 8.75 1 95 130 THR B O 1
ATOM 3367 N N . ALA B 1 131 ? -0.568 11.562 8.562 1 95.62 131 ALA B N 1
ATOM 3368 C CA . ALA B 1 131 ? -1.046 11.812 7.203 1 95.62 131 ALA B CA 1
ATOM 3369 C C . ALA B 1 131 ? 0.053 12.422 6.34 1 95.62 131 ALA B C 1
ATOM 3371 O O . ALA B 1 131 ? 0.426 13.586 6.531 1 95.62 131 ALA B O 1
ATOM 3372 N N . ASN B 1 132 ? 0.538 11.656 5.395 1 97.06 132 ASN B N 1
ATOM 3373 C CA . ASN B 1 132 ? 1.712 12.062 4.629 1 97.06 132 ASN B CA 1
ATOM 3374 C C . ASN B 1 132 ? 2.859 12.484 5.543 1 97.06 132 ASN B C 1
ATOM 3376 O O . ASN B 1 132 ? 3.496 13.516 5.316 1 97.06 132 ASN B O 1
ATOM 3380 N N . GLY B 1 133 ? 2.988 11.781 6.621 1 96.62 133 GLY B N 1
ATOM 3381 C CA . GLY B 1 133 ? 4.086 12.039 7.539 1 96.62 133 GLY B CA 1
ATOM 3382 C C . GLY B 1 133 ? 3.754 13.086 8.586 1 96.62 133 GLY B C 1
ATOM 3383 O O . GLY B 1 133 ? 4.465 13.211 9.586 1 96.62 133 GLY B O 1
ATOM 3384 N N . ALA B 1 134 ? 2.725 13.93 8.398 1 97.56 134 ALA B N 1
ATOM 3385 C CA . ALA B 1 134 ? 2.295 14.883 9.414 1 97.56 134 ALA B CA 1
ATOM 3386 C C . ALA B 1 134 ? 1.657 14.164 10.602 1 97.56 134 ALA B C 1
ATOM 3388 O O . ALA B 1 134 ? 0.75 13.344 10.43 1 97.56 134 ALA B O 1
ATOM 3389 N N . LEU B 1 135 ? 2.088 14.453 11.758 1 96 135 LEU B N 1
ATOM 3390 C CA . LEU B 1 135 ? 1.559 13.828 12.969 1 96 135 LEU B CA 1
ATOM 3391 C C . LEU B 1 135 ? 0.113 14.242 13.211 1 96 135 LEU B C 1
ATOM 3393 O O . LEU B 1 135 ? -0.224 15.422 13.086 1 96 135 LEU B O 1
ATOM 3397 N N . LEU B 1 136 ? -0.764 13.242 13.438 1 94.69 136 LEU B N 1
ATOM 3398 C CA . LEU B 1 136 ? -2.096 13.547 13.953 1 94.69 136 LEU B CA 1
ATOM 3399 C C . LEU B 1 136 ? -2.057 13.805 15.453 1 94.69 136 LEU B C 1
ATOM 3401 O O . LEU B 1 136 ? -1.98 12.867 16.25 1 94.69 136 LEU B O 1
ATOM 3405 N N . LEU B 1 137 ? -2.17 15.055 15.852 1 95.12 137 LEU B N 1
ATOM 3406 C CA . LEU B 1 137 ? -1.913 15.477 17.219 1 95.12 137 LEU B CA 1
ATOM 3407 C C . LEU B 1 137 ? -3.145 15.25 18.094 1 95.12 137 LEU B C 1
ATOM 3409 O O . LEU B 1 137 ? -3.021 14.875 19.266 1 95.12 137 LEU B O 1
ATOM 3413 N N . LYS B 1 138 ? -4.262 15.484 17.578 1 92.38 138 LYS B N 1
ATOM 3414 C CA . LYS B 1 138 ? -5.52 15.32 18.312 1 92.38 138 LYS B CA 1
ATOM 3415 C C . LYS B 1 138 ? -6.699 15.227 17.344 1 92.38 138 LYS B C 1
ATOM 3417 O O . LYS B 1 138 ? -6.637 15.734 16.219 1 92.38 138 LYS B O 1
ATOM 3422 N N . ALA B 1 139 ? -7.707 14.562 17.797 1 90.69 139 ALA B N 1
ATOM 3423 C CA . ALA B 1 139 ? -8.961 14.438 17.062 1 90.69 139 ALA B CA 1
ATOM 3424 C C . ALA B 1 139 ? -10.062 15.273 17.703 1 90.69 139 ALA B C 1
ATOM 3426 O O . ALA B 1 139 ? -10.219 15.266 18.922 1 90.69 139 ALA B O 1
ATOM 3427 N N . ILE B 1 140 ? -10.766 16.062 16.875 1 90.69 140 ILE B N 1
ATOM 3428 C CA . ILE B 1 140 ? -11.859 16.906 17.344 1 90.69 140 ILE B CA 1
ATOM 3429 C C . ILE B 1 140 ? -13.125 16.578 16.547 1 90.69 140 ILE B C 1
ATOM 3431 O O . ILE B 1 140 ? -13.195 16.844 15.344 1 90.69 140 ILE B O 1
ATOM 3435 N N . PRO B 1 141 ? -14.094 16.031 17.234 1 87.88 141 PRO B N 1
ATOM 3436 C CA . PRO B 1 141 ? -15.367 15.852 16.516 1 87.88 141 PRO B CA 1
ATOM 3437 C C . PRO B 1 141 ? -16 17.172 16.125 1 87.88 141 PRO B C 1
ATOM 3439 O O . PRO B 1 141 ? -15.977 18.141 16.891 1 87.88 141 PRO B O 1
ATOM 3442 N N . ALA B 1 142 ? -16.469 17.281 14.922 1 88.56 142 ALA B N 1
ATOM 3443 C CA . ALA B 1 142 ? -17.125 18.469 14.398 1 88.56 142 ALA B CA 1
ATOM 3444 C C . ALA B 1 142 ? -18.344 18.094 13.555 1 88.56 142 ALA B C 1
ATOM 3446 O O . ALA B 1 142 ? -18.297 18.172 12.328 1 88.56 142 ALA B O 1
ATOM 3447 N N . GLY B 1 143 ? -19.516 17.859 14.258 1 81.88 143 GLY B N 1
ATOM 3448 C CA . GLY B 1 143 ? -20.688 17.406 13.531 1 81.88 143 GLY B CA 1
ATOM 3449 C C . GLY B 1 143 ? -20.484 16.078 12.828 1 81.88 143 GLY B C 1
ATOM 3450 O O . GLY B 1 143 ? -20.172 15.078 13.477 1 81.88 143 GLY B O 1
ATOM 3451 N N . GLU B 1 144 ? -20.625 16.156 11.461 1 79.38 144 GLU B N 1
ATOM 3452 C CA . GLU B 1 144 ? -20.453 14.953 10.656 1 79.38 144 GLU B CA 1
ATOM 3453 C C . GLU B 1 144 ? -18.984 14.758 10.273 1 79.38 144 GLU B C 1
ATOM 3455 O O . GLU B 1 144 ? -18.625 13.773 9.625 1 79.38 144 GLU B O 1
ATOM 3460 N N . LYS B 1 145 ? -18.234 15.711 10.734 1 86.88 145 LYS B N 1
ATOM 3461 C CA . LYS B 1 145 ? -16.812 15.695 10.367 1 86.88 145 LYS B CA 1
ATOM 3462 C C . LYS B 1 145 ? -15.938 15.32 11.562 1 86.88 145 LYS B C 1
ATOM 3464 O O . LYS B 1 145 ? -16.391 15.383 12.703 1 86.88 145 LYS B O 1
ATOM 3469 N N . ILE B 1 146 ? -14.805 14.859 11.211 1 89.62 146 ILE B N 1
ATOM 3470 C CA . ILE B 1 146 ? -13.742 14.727 12.203 1 89.62 146 ILE B CA 1
ATOM 3471 C C . ILE B 1 146 ? -12.539 15.578 11.789 1 89.62 146 ILE B C 1
ATOM 3473 O O . ILE B 1 146 ? -12.133 15.562 10.633 1 89.62 146 ILE B O 1
ATOM 3477 N N . VAL B 1 147 ? -12.062 16.359 12.742 1 93.12 147 VAL B N 1
ATOM 3478 C CA . VAL B 1 147 ? -10.875 17.188 12.516 1 93.12 147 VAL B CA 1
ATOM 3479 C C . VAL B 1 147 ? -9.664 16.531 13.164 1 93.12 147 VAL B C 1
ATOM 3481 O O . VAL B 1 147 ? -9.688 16.188 14.344 1 93.12 147 VAL B O 1
ATOM 3484 N N . TYR B 1 148 ? -8.711 16.281 12.367 1 94.38 148 TYR B N 1
ATOM 3485 C CA . TYR B 1 148 ? -7.402 15.953 12.914 1 94.38 148 TYR B CA 1
ATOM 3486 C C . TYR B 1 148 ? -6.469 17.156 12.859 1 94.38 148 TYR B C 1
ATOM 3488 O O . TYR B 1 148 ? -6.207 17.703 11.781 1 94.38 148 TYR B O 1
ATOM 3496 N N . VAL B 1 149 ? -6.039 17.562 14.031 1 96.94 149 VAL B N 1
ATOM 3497 C CA . VAL B 1 149 ? -5.016 18.609 14.086 1 96.94 149 VAL B CA 1
ATOM 3498 C C . VAL B 1 149 ? -3.656 18.016 13.719 1 96.94 149 VAL B C 1
ATOM 3500 O O . VAL B 1 149 ? -3.262 16.969 14.25 1 96.94 149 VAL B O 1
ATOM 3503 N N . ILE B 1 150 ? -2.934 18.734 12.75 1 97.81 150 ILE B N 1
ATOM 3504 C CA . ILE B 1 150 ? -1.677 18.172 12.273 1 97.81 150 ILE B CA 1
ATOM 3505 C C . ILE B 1 150 ? -0.557 19.188 12.422 1 97.81 150 ILE B C 1
ATOM 3507 O O . ILE B 1 150 ? -0.816 20.391 12.547 1 97.81 150 ILE B O 1
ATOM 3511 N N . ASP B 1 151 ? 0.69 18.719 12.391 1 98.19 151 ASP B N 1
ATOM 3512 C CA . ASP B 1 151 ? 1.813 19.578 12.758 1 98.19 151 ASP B CA 1
ATOM 3513 C C . ASP B 1 151 ? 2.533 20.094 11.508 1 98.19 151 ASP B C 1
ATOM 3515 O O . ASP B 1 151 ? 3.609 20.688 11.609 1 98.19 151 ASP B O 1
ATOM 3519 N N . ARG B 1 152 ? 2 19.828 10.336 1 97.69 152 ARG B N 1
ATOM 3520 C CA . ARG B 1 152 ? 2.6 20.281 9.086 1 97.69 152 ARG B CA 1
ATOM 3521 C C . ARG B 1 152 ? 1.527 20.609 8.047 1 97.69 152 ARG B C 1
ATOM 3523 O O . ARG B 1 152 ? 0.454 20 8.047 1 97.69 152 ARG B O 1
ATOM 3530 N N . VAL B 1 153 ? 1.844 21.578 7.223 1 98.19 153 VAL B N 1
ATOM 3531 C CA . VAL B 1 153 ? 0.994 21.828 6.062 1 98.19 153 VAL B CA 1
ATOM 3532 C C . VAL B 1 153 ? 1.286 20.797 4.98 1 98.19 153 VAL B C 1
ATOM 3534 O O . VAL B 1 153 ? 2.449 20.5 4.688 1 98.19 153 VAL B O 1
ATOM 3537 N N . LEU B 1 154 ? 0.232 20.25 4.41 1 98.25 154 LEU B N 1
ATOM 3538 C CA . LEU B 1 154 ? 0.404 19.172 3.443 1 98.25 154 LEU B CA 1
ATOM 3539 C C . LEU B 1 154 ? 0.566 19.734 2.033 1 98.25 154 LEU B C 1
ATOM 3541 O O . LEU B 1 154 ? -0.03 20.766 1.693 1 98.25 154 LEU B O 1
ATOM 3545 N N . ASN B 1 155 ? 1.348 19.047 1.274 1 96.12 155 ASN B N 1
ATOM 3546 C CA . ASN B 1 155 ? 1.611 19.359 -0.122 1 96.12 155 ASN B CA 1
ATOM 3547 C C . ASN B 1 155 ? 0.775 18.516 -1.066 1 96.12 155 ASN B C 1
ATOM 3549 O O . ASN B 1 155 ? 0.97 17.297 -1.146 1 96.12 155 ASN B O 1
ATOM 3553 N N . PRO B 1 156 ? -0.104 19.125 -1.866 1 96.06 156 PRO B N 1
ATOM 3554 C CA . PRO B 1 156 ? -1.012 18.359 -2.729 1 96.06 156 PRO B CA 1
ATOM 3555 C C . PRO B 1 156 ? -0.274 17.547 -3.789 1 96.06 156 PRO B C 1
ATOM 3557 O O . PRO B 1 156 ? -0.868 16.672 -4.422 1 96.06 156 PRO B O 1
ATOM 3560 N N . LYS B 1 157 ? 0.956 17.75 -3.986 1 94.38 157 LYS B N 1
ATOM 3561 C CA . LYS B 1 157 ? 1.7 17.062 -5.039 1 94.38 157 LYS B CA 1
ATOM 3562 C C . LYS B 1 157 ? 2.439 15.852 -4.492 1 94.38 157 LYS B C 1
ATOM 3564 O O . LYS B 1 157 ? 3.115 15.141 -5.238 1 94.38 157 LYS B O 1
ATOM 3569 N N . ALA B 1 158 ? 2.268 15.602 -3.23 1 94.88 158 ALA B N 1
ATOM 3570 C CA . ALA B 1 158 ? 3.105 14.633 -2.525 1 94.88 158 ALA B CA 1
ATOM 3571 C C . ALA B 1 158 ? 2.965 13.234 -3.135 1 94.88 158 ALA B C 1
ATOM 3573 O O . ALA B 1 158 ? 3.955 12.523 -3.297 1 94.88 158 ALA B O 1
ATOM 3574 N N . LEU B 1 159 ? 1.761 12.844 -3.535 1 93.5 159 LEU B N 1
ATOM 3575 C CA . LEU B 1 159 ? 1.546 11.469 -3.965 1 93.5 159 LEU B CA 1
ATOM 3576 C C . LEU B 1 159 ? 1.238 11.398 -5.457 1 93.5 159 LEU B C 1
ATOM 3578 O O . LEU B 1 159 ? 0.659 10.422 -5.934 1 93.5 159 LEU B O 1
ATOM 3582 N N . LEU B 1 160 ? 1.613 12.469 -6.195 1 92.88 160 LEU B N 1
ATOM 3583 C CA . LEU B 1 160 ? 1.509 12.398 -7.648 1 92.88 160 LEU B CA 1
ATOM 3584 C C . LEU B 1 160 ? 2.496 11.383 -8.219 1 92.88 160 LEU B C 1
ATOM 3586 O O . LEU B 1 160 ? 3.611 11.242 -7.707 1 92.88 160 LEU B O 1
ATOM 3590 N N . PRO B 1 161 ? 2.098 10.727 -9.305 1 87.75 161 PRO B N 1
ATOM 3591 C CA . PRO B 1 161 ? 2.977 9.719 -9.898 1 87.75 161 PRO B CA 1
ATOM 3592 C C . PRO B 1 161 ? 4.336 10.281 -10.297 1 87.75 161 PRO B C 1
ATOM 3594 O O . PRO B 1 161 ? 5.34 9.562 -10.273 1 87.75 161 PRO B O 1
ATOM 3597 N N . ASN B 1 162 ? 4.434 11.5 -10.641 1 90.44 162 ASN B N 1
ATOM 3598 C CA . ASN B 1 162 ? 5.695 12.086 -11.086 1 90.44 162 ASN B CA 1
ATOM 3599 C C . ASN B 1 162 ? 6.531 12.57 -9.906 1 90.44 162 ASN B C 1
ATOM 3601 O O . ASN B 1 162 ? 7.676 12.992 -10.086 1 90.44 162 ASN B O 1
ATOM 3605 N N . ASN B 1 163 ? 5.938 12.656 -8.68 1 93.81 163 ASN B N 1
ATOM 3606 C CA . ASN B 1 163 ? 6.719 12.883 -7.465 1 93.81 163 ASN B CA 1
ATOM 3607 C C . ASN B 1 163 ? 7.25 11.57 -6.891 1 93.81 163 ASN B C 1
ATOM 3609 O O . ASN B 1 163 ? 6.73 11.062 -5.895 1 93.81 163 ASN B O 1
ATOM 3613 N N . ASP B 1 164 ? 8.273 11.055 -7.59 1 92.69 164 ASP B N 1
ATOM 3614 C CA . ASP B 1 164 ? 8.852 9.758 -7.242 1 92.69 164 ASP B CA 1
ATOM 3615 C C . ASP B 1 164 ? 10.336 9.898 -6.895 1 92.69 164 ASP B C 1
ATOM 3617 O O . ASP B 1 164 ? 10.891 10.992 -6.934 1 92.69 164 ASP B O 1
ATOM 3621 N N . LEU B 1 165 ? 10.969 8.789 -6.496 1 94 165 LEU B N 1
ATOM 3622 C CA . LEU B 1 165 ? 12.352 8.781 -6.047 1 94 165 LEU B CA 1
ATOM 3623 C C . LEU B 1 165 ? 13.281 9.312 -7.137 1 94 165 LEU B C 1
ATOM 3625 O O . LEU B 1 165 ? 14.125 10.172 -6.879 1 94 165 LEU B O 1
ATOM 3629 N N . ILE B 1 166 ? 13.156 8.805 -8.391 1 93.94 166 ILE B N 1
ATOM 3630 C CA . ILE B 1 166 ? 14.07 9.133 -9.477 1 93.94 166 ILE B CA 1
ATOM 3631 C C . ILE B 1 166 ? 13.984 10.617 -9.797 1 93.94 166 ILE B C 1
ATOM 3633 O O . ILE B 1 166 ? 15.008 11.297 -9.945 1 93.94 166 ILE B O 1
ATOM 3637 N N . ASN B 1 167 ? 12.766 11.133 -9.859 1 93.56 167 ASN B N 1
ATOM 3638 C CA . ASN B 1 167 ? 12.602 12.562 -10.094 1 93.56 167 ASN B CA 1
ATOM 3639 C C . ASN B 1 167 ? 13.141 13.383 -8.93 1 93.56 167 ASN B C 1
ATOM 3641 O O . ASN B 1 167 ? 13.719 14.453 -9.141 1 93.56 167 ASN B O 1
ATOM 3645 N N . PHE B 1 168 ? 12.93 12.922 -7.719 1 95.81 168 PHE B N 1
ATOM 3646 C CA . PHE B 1 168 ? 13.508 13.594 -6.562 1 95.81 168 PHE B CA 1
ATOM 3647 C C . PHE B 1 168 ? 15.023 13.68 -6.695 1 95.81 168 PHE B C 1
ATOM 3649 O O . PHE B 1 168 ? 15.609 14.75 -6.484 1 95.81 168 PHE B O 1
ATOM 3656 N N . LEU B 1 169 ? 15.656 12.586 -7.027 1 96.25 169 LEU B N 1
ATOM 3657 C CA . LEU B 1 169 ? 17.109 12.547 -7.168 1 96.25 169 LEU B CA 1
ATOM 3658 C C . LEU B 1 169 ? 17.578 13.453 -8.297 1 96.25 169 LEU B C 1
ATOM 3660 O O . LEU B 1 169 ? 18.547 14.195 -8.148 1 96.25 169 LEU B O 1
ATOM 3664 N N . LYS B 1 170 ? 16.906 13.453 -9.398 1 95.44 170 LYS B N 1
ATOM 3665 C CA . LYS B 1 170 ? 17.266 14.25 -10.562 1 95.44 170 LYS B CA 1
ATOM 3666 C C . LYS B 1 170 ? 17.172 15.742 -10.266 1 95.44 170 LYS B C 1
ATOM 3668 O O . LYS B 1 170 ? 17.953 16.547 -10.773 1 95.44 170 LYS B O 1
ATOM 3673 N N . ASN B 1 171 ? 16.25 16.062 -9.398 1 96.5 171 ASN B N 1
ATOM 3674 C CA . ASN B 1 171 ? 15.984 17.469 -9.125 1 96.5 171 ASN B CA 1
ATOM 3675 C C . ASN B 1 171 ? 16.828 17.984 -7.969 1 96.5 171 ASN B C 1
ATOM 3677 O O . ASN B 1 171 ? 16.734 19.156 -7.594 1 96.5 171 ASN B O 1
ATOM 3681 N N . ASN B 1 172 ? 17.641 17.156 -7.352 1 97.19 172 ASN B N 1
ATOM 3682 C CA . ASN B 1 172 ? 18.516 17.531 -6.25 1 97.19 172 ASN B CA 1
ATOM 3683 C C . ASN B 1 172 ? 19.953 17.125 -6.52 1 97.19 172 ASN B C 1
ATOM 3685 O O . ASN B 1 172 ? 20.312 15.953 -6.371 1 97.19 172 ASN B O 1
ATOM 3689 N N . LYS B 1 173 ? 20.797 18.078 -6.773 1 97.06 173 LYS B N 1
ATOM 3690 C CA . LYS B 1 173 ? 22.172 17.844 -7.211 1 97.06 173 LYS B CA 1
ATOM 3691 C C . LYS B 1 173 ? 22.984 17.125 -6.129 1 97.06 173 LYS B C 1
ATOM 3693 O O . LYS B 1 173 ? 24 16.5 -6.422 1 97.06 173 LYS B O 1
ATOM 3698 N N . ASP B 1 174 ? 22.516 17.188 -4.91 1 97.88 174 ASP B N 1
ATOM 3699 C CA . ASP B 1 174 ? 23.234 16.578 -3.795 1 97.88 174 ASP B CA 1
ATOM 3700 C C . ASP B 1 174 ? 23.109 15.055 -3.826 1 97.88 174 ASP B C 1
ATOM 3702 O O . ASP B 1 174 ? 23.719 14.359 -3.008 1 97.88 174 ASP B O 1
ATOM 3706 N N . PHE B 1 175 ? 22.391 14.516 -4.859 1 98.38 175 PHE B N 1
ATOM 3707 C CA . PHE B 1 175 ? 22.141 13.078 -4.879 1 98.38 175 PHE B CA 1
ATOM 3708 C C . PHE B 1 175 ? 22.594 12.477 -6.203 1 98.38 175 PHE B C 1
ATOM 3710 O O . PHE B 1 175 ? 22.094 11.422 -6.609 1 98.38 175 PHE B O 1
ATOM 3717 N N . SER B 1 176 ? 23.531 13.109 -6.906 1 98 176 SER B N 1
ATOM 3718 C CA . SER B 1 176 ? 23.938 12.664 -8.234 1 98 176 SER B CA 1
ATOM 3719 C C . SER B 1 176 ? 24.625 11.297 -8.172 1 98 176 SER B C 1
ATOM 3721 O O . SER B 1 176 ? 24.484 10.492 -9.094 1 98 176 SER B O 1
ATOM 3723 N N . ILE B 1 177 ? 25.391 10.984 -7.117 1 97.75 177 ILE B N 1
ATOM 3724 C CA . ILE B 1 177 ? 26.047 9.695 -6.996 1 97.75 177 ILE B CA 1
ATOM 3725 C C . ILE B 1 177 ? 25.016 8.602 -6.766 1 97.75 177 ILE B C 1
ATOM 3727 O O . ILE B 1 177 ? 25.062 7.543 -7.398 1 97.75 177 ILE B O 1
ATOM 3731 N N . PHE B 1 178 ? 24.062 8.836 -5.891 1 97.06 178 PHE B N 1
ATOM 3732 C CA . PHE B 1 178 ? 22.984 7.879 -5.641 1 97.06 178 PHE B CA 1
ATOM 3733 C C . PHE B 1 178 ? 22.188 7.625 -6.91 1 97.06 178 PHE B C 1
ATOM 3735 O O . PHE B 1 178 ? 21.859 6.477 -7.223 1 97.06 178 PHE B O 1
ATOM 3742 N N . LEU B 1 179 ? 21.844 8.664 -7.668 1 95.88 179 LEU B N 1
ATOM 3743 C CA . LEU B 1 179 ? 21.156 8.539 -8.945 1 95.88 179 LEU B CA 1
ATOM 3744 C C . LEU B 1 179 ? 21.953 7.688 -9.914 1 95.88 179 LEU B C 1
ATOM 3746 O O . LEU B 1 179 ? 21.391 6.852 -10.633 1 95.88 179 LEU B O 1
ATOM 3750 N N . ARG B 1 180 ? 23.266 7.875 -9.938 1 95.69 180 ARG B N 1
ATOM 3751 C CA . ARG B 1 180 ? 24.141 7.129 -10.844 1 95.69 180 ARG B CA 1
ATOM 3752 C C . ARG B 1 180 ? 24.062 5.633 -10.562 1 95.69 180 ARG B C 1
ATOM 3754 O O . ARG B 1 180 ? 24.172 4.82 -11.484 1 95.69 180 ARG B O 1
ATOM 3761 N N . ILE B 1 181 ? 23.812 5.223 -9.32 1 93.38 181 ILE B N 1
ATOM 3762 C CA . ILE B 1 181 ? 23.656 3.811 -8.984 1 93.38 181 ILE B CA 1
ATOM 3763 C C . ILE B 1 181 ? 22.438 3.24 -9.695 1 93.38 181 ILE B C 1
ATOM 3765 O O . ILE B 1 181 ? 22.516 2.182 -10.32 1 93.38 181 ILE B O 1
ATOM 3769 N N . TYR B 1 182 ? 21.297 3.924 -9.617 1 90.81 182 TYR B N 1
ATOM 3770 C CA . TYR B 1 182 ? 20.078 3.484 -10.289 1 90.81 182 TYR B CA 1
ATOM 3771 C C . TYR B 1 182 ? 20.297 3.391 -11.797 1 90.81 182 TYR B C 1
ATOM 3773 O O . TYR B 1 182 ? 19.812 2.447 -12.438 1 90.81 182 TYR B O 1
ATOM 3781 N N . GLU B 1 183 ? 21.016 4.355 -12.297 1 90.12 183 GLU B N 1
ATOM 3782 C CA . GLU B 1 183 ? 21.281 4.375 -13.727 1 90.12 183 GLU B CA 1
ATOM 3783 C C . GLU B 1 183 ? 22.188 3.217 -14.141 1 90.12 183 GLU B C 1
ATOM 3785 O O . GLU B 1 183 ? 21.953 2.576 -15.172 1 90.12 183 GLU B O 1
ATOM 3790 N N . THR B 1 184 ? 23.203 2.986 -13.328 1 89.56 184 THR B N 1
ATOM 3791 C CA . THR B 1 184 ? 24.156 1.907 -13.602 1 89.56 184 THR B CA 1
ATOM 3792 C C . THR B 1 184 ? 23.453 0.554 -13.586 1 89.56 184 THR B C 1
ATOM 3794 O O . THR B 1 184 ? 23.75 -0.324 -14.391 1 89.56 184 THR B O 1
ATOM 3797 N N . LEU B 1 185 ? 22.516 0.387 -12.703 1 84.31 185 LEU B N 1
ATOM 3798 C CA . LEU B 1 185 ? 21.781 -0.869 -12.562 1 84.31 185 LEU B CA 1
ATOM 3799 C C . LEU B 1 185 ? 20.609 -0.926 -13.531 1 84.31 185 LEU B C 1
ATOM 3801 O O . LEU B 1 185 ? 19.906 -1.935 -13.594 1 84.31 185 LEU B O 1
ATOM 3805 N N . ASN B 1 186 ? 20.328 0.085 -14.297 1 79.69 186 ASN B N 1
ATOM 3806 C CA . ASN B 1 186 ? 19.266 0.189 -15.297 1 79.69 186 ASN B CA 1
ATOM 3807 C C . ASN B 1 186 ? 17.891 0.008 -14.672 1 79.69 186 ASN B C 1
ATOM 3809 O O . ASN B 1 186 ? 17.062 -0.736 -15.203 1 79.69 186 ASN B O 1
ATOM 3813 N N . ILE B 1 187 ? 17.703 0.54 -13.492 1 74.88 187 ILE B N 1
ATOM 3814 C CA . ILE B 1 187 ? 16.406 0.403 -12.828 1 74.88 187 ILE B CA 1
ATOM 3815 C C . ILE B 1 187 ? 15.727 1.767 -12.742 1 74.88 187 ILE B C 1
ATOM 3817 O O . ILE B 1 187 ? 14.797 1.954 -11.945 1 74.88 187 ILE B O 1
ATOM 3821 N N . THR B 1 188 ? 16.109 2.73 -13.555 1 65.88 188 THR B N 1
ATOM 3822 C CA . THR B 1 188 ? 15.5 4.055 -13.562 1 65.88 188 THR B CA 1
ATOM 3823 C C . THR B 1 188 ? 14.156 4.031 -14.289 1 65.88 188 THR B C 1
ATOM 3825 O O . THR B 1 188 ? 13.305 4.891 -14.055 1 65.88 188 THR B O 1
ATOM 3828 N N . GLN B 1 189 ? 13.984 3.234 -15.203 1 58.38 189 GLN B N 1
ATOM 3829 C CA . GLN B 1 189 ? 12.789 3.26 -16.047 1 58.38 189 GLN B CA 1
ATOM 3830 C C . GLN B 1 189 ? 11.586 2.686 -15.312 1 58.38 189 GLN B C 1
ATOM 3832 O O . GLN B 1 189 ? 10.438 2.92 -15.711 1 58.38 189 GLN B O 1
ATOM 3837 N N . ASN B 1 190 ? 11.75 1.905 -14.242 1 53.34 190 ASN B N 1
ATOM 3838 C CA . ASN B 1 190 ? 10.586 1.35 -13.562 1 53.34 190 ASN B CA 1
ATOM 3839 C C . ASN B 1 190 ? 10.594 1.671 -12.07 1 53.34 190 ASN B C 1
ATOM 3841 O O . ASN B 1 190 ? 10.602 0.764 -11.242 1 53.34 190 ASN B O 1
ATOM 3845 N N . PRO B 1 191 ? 10.969 2.93 -11.781 1 49.56 191 PRO B N 1
ATOM 3846 C CA . PRO B 1 191 ? 11.07 3.248 -10.359 1 49.56 191 PRO B CA 1
ATOM 3847 C C . PRO B 1 191 ? 9.766 2.984 -9.602 1 49.56 191 PRO B C 1
ATOM 3849 O O . PRO B 1 191 ? 9.797 2.625 -8.422 1 49.56 191 PRO B O 1
ATOM 3852 N N . LEU B 1 192 ? 8.578 3.438 -10.375 1 52.25 192 LEU B N 1
ATOM 3853 C CA . LEU B 1 192 ? 7.234 3.408 -9.812 1 52.25 192 LEU B CA 1
ATOM 3854 C C . LEU B 1 192 ? 6.844 1.991 -9.406 1 52.25 192 LEU B C 1
ATOM 3856 O O . LEU B 1 192 ? 5.742 1.766 -8.898 1 52.25 192 LEU B O 1
ATOM 3860 N N . SER B 1 193 ? 7.957 1.217 -9.258 1 72.44 193 SER B N 1
ATOM 3861 C CA . SER B 1 193 ? 7.57 -0.176 -9.461 1 72.44 193 SER B CA 1
ATOM 3862 C C . SER B 1 193 ? 7.57 -0.946 -8.148 1 72.44 193 SER B C 1
ATOM 3864 O O . SER B 1 193 ? 6.773 -1.871 -7.965 1 72.44 193 SER B O 1
ATOM 3866 N N . VAL B 1 194 ? 8.328 -0.319 -7.168 1 80.31 194 VAL B N 1
ATOM 3867 C CA . VAL B 1 194 ? 8.336 -1.025 -5.891 1 80.31 194 VAL B CA 1
ATOM 3868 C C . VAL B 1 194 ? 7.73 -0.138 -4.805 1 80.31 194 VAL B C 1
ATOM 3870 O O . VAL B 1 194 ? 8.258 0.932 -4.5 1 80.31 194 VAL B O 1
ATOM 3873 N N . PHE B 1 195 ? 6.574 -0.513 -4.312 1 86.81 195 PHE B N 1
ATOM 3874 C CA . PHE B 1 195 ? 5.934 0.282 -3.27 1 86.81 195 PHE B CA 1
ATOM 3875 C C . PHE B 1 195 ? 5.02 -0.583 -2.41 1 86.81 195 PHE B C 1
ATOM 3877 O O . PHE B 1 195 ? 4.598 -1.661 -2.836 1 86.81 195 PHE B O 1
ATOM 3884 N N . PRO B 1 196 ? 4.793 -0.054 -1.203 1 91.69 196 PRO B N 1
ATOM 3885 C CA . PRO B 1 196 ? 5.367 1.1 -0.508 1 91.69 196 PRO B CA 1
ATOM 3886 C C . PRO B 1 196 ? 6.762 0.818 0.052 1 91.69 196 PRO B C 1
ATOM 3888 O O . PRO B 1 196 ? 7.09 -0.335 0.342 1 91.69 196 PRO B O 1
ATOM 3891 N N . LYS B 1 197 ? 7.555 1.884 0.159 1 93.12 197 LYS B N 1
ATOM 3892 C CA . LYS B 1 197 ? 8.914 1.66 0.649 1 93.12 197 LYS B CA 1
ATOM 3893 C C . LYS B 1 197 ? 9.445 2.895 1.371 1 93.12 197 LYS B C 1
ATOM 3895 O O . LYS B 1 197 ? 8.922 3.996 1.203 1 93.12 197 LYS B O 1
ATOM 3900 N N . THR B 1 198 ? 10.383 2.707 2.24 1 96.5 198 THR B N 1
ATOM 3901 C CA . THR B 1 198 ? 11.195 3.738 2.879 1 96.5 198 THR B CA 1
ATOM 3902 C C . THR B 1 198 ? 12.602 3.754 2.297 1 96.5 198 THR B C 1
ATOM 3904 O O . THR B 1 198 ? 13.273 2.719 2.242 1 96.5 198 THR B O 1
ATOM 3907 N N . ILE B 1 199 ? 12.969 4.887 1.841 1 97.06 199 ILE B N 1
ATOM 3908 C CA . ILE B 1 199 ? 14.273 5.027 1.201 1 97.06 199 ILE B CA 1
ATOM 3909 C C . ILE B 1 199 ? 15.18 5.895 2.07 1 97.06 199 ILE B C 1
ATOM 3911 O O . ILE B 1 199 ? 14.828 7.027 2.41 1 97.06 199 ILE B O 1
ATOM 3915 N N . PHE B 1 200 ? 16.25 5.34 2.488 1 98.44 200 PHE B N 1
ATOM 3916 C CA . PHE B 1 200 ? 17.312 6.109 3.135 1 98.44 200 PHE B CA 1
ATOM 3917 C C . PHE B 1 200 ? 18.344 6.582 2.115 1 98.44 200 PHE B C 1
ATOM 3919 O O . PHE B 1 200 ? 19.281 5.848 1.786 1 98.44 200 PHE B O 1
ATOM 3926 N N . ALA B 1 201 ? 18.219 7.832 1.685 1 98.56 201 ALA B N 1
ATOM 3927 C CA . ALA B 1 201 ? 18.984 8.344 0.553 1 98.56 201 ALA B CA 1
ATOM 3928 C C . ALA B 1 201 ? 20.266 9.031 1.025 1 98.56 201 ALA B C 1
ATOM 3930 O O . ALA B 1 201 ? 20.219 10.102 1.642 1 98.56 201 ALA B O 1
ATOM 3931 N N . PRO B 1 202 ? 21.391 8.484 0.676 1 98.75 202 PRO B N 1
ATOM 3932 C CA . PRO B 1 202 ? 22.641 9.141 1.054 1 98.75 202 PRO B CA 1
ATOM 3933 C C . PRO B 1 202 ? 22.969 10.328 0.151 1 98.75 202 PRO B C 1
ATOM 3935 O O . PRO B 1 202 ? 22.703 10.289 -1.054 1 98.75 202 PRO B O 1
ATOM 3938 N N . THR B 1 203 ? 23.547 11.32 0.721 1 98.56 203 THR B N 1
ATOM 3939 C CA . THR B 1 203 ? 24.031 12.469 -0.039 1 98.56 203 THR B CA 1
ATOM 3940 C C . THR B 1 203 ? 25.344 12.133 -0.746 1 98.56 203 THR B C 1
ATOM 3942 O O . THR B 1 203 ? 25.969 11.109 -0.464 1 98.56 203 THR B O 1
ATOM 3945 N N . ASN B 1 204 ? 25.719 13.109 -1.707 1 98.56 204 ASN B N 1
ATOM 3946 C CA . ASN B 1 204 ? 27.047 12.992 -2.324 1 98.56 204 ASN B CA 1
ATOM 3947 C C . ASN B 1 204 ? 28.156 12.977 -1.276 1 98.56 204 ASN B C 1
ATOM 3949 O O . ASN B 1 204 ? 29.125 12.219 -1.402 1 98.56 204 ASN B O 1
ATOM 3953 N N . ALA B 1 205 ? 28.031 13.781 -0.247 1 98.12 205 ALA B N 1
ATOM 3954 C CA . ALA B 1 205 ? 29.016 13.859 0.821 1 98.12 205 ALA B CA 1
ATOM 3955 C C . ALA B 1 205 ? 29.172 12.508 1.52 1 98.12 205 ALA B C 1
ATOM 3957 O O . ALA B 1 205 ? 30.281 12.133 1.898 1 98.12 205 ALA B O 1
ATOM 3958 N N . ALA B 1 206 ? 28.078 11.789 1.719 1 97.94 206 ALA B N 1
ATOM 3959 C CA . ALA B 1 206 ? 28.125 10.461 2.33 1 97.94 206 ALA B CA 1
ATOM 3960 C C . ALA B 1 206 ? 29 9.516 1.523 1 97.94 206 ALA B C 1
ATOM 3962 O O . ALA B 1 206 ? 29.797 8.75 2.092 1 97.94 206 ALA B O 1
ATOM 3963 N N . PHE B 1 207 ? 28.922 9.531 0.222 1 97.56 207 PHE B N 1
ATOM 3964 C CA . PHE B 1 207 ? 29.703 8.672 -0.661 1 97.56 207 PHE B CA 1
ATOM 3965 C C . PHE B 1 207 ? 31.156 9.117 -0.688 1 97.56 207 PHE B C 1
ATOM 3967 O O . PHE B 1 207 ? 32.062 8.273 -0.706 1 97.56 207 PHE B O 1
ATOM 3974 N N . LYS B 1 208 ? 31.391 10.391 -0.707 1 96.44 208 LYS B N 1
ATOM 3975 C CA . LYS B 1 208 ? 32.75 10.938 -0.791 1 96.44 208 LYS B CA 1
ATOM 3976 C C . LYS B 1 208 ? 33.5 10.688 0.496 1 96.44 208 LYS B C 1
ATOM 3978 O O . LYS B 1 208 ? 34.75 10.758 0.508 1 96.44 208 LYS B O 1
ATOM 3983 N N . ALA B 1 209 ? 32.781 10.422 1.552 1 95.81 209 ALA B N 1
ATOM 3984 C CA . ALA B 1 209 ? 33.406 10.141 2.834 1 95.81 209 ALA B CA 1
ATOM 3985 C C . ALA B 1 209 ? 34 8.734 2.861 1 95.81 209 ALA B C 1
ATOM 3987 O O . ALA B 1 209 ? 34.75 8.375 3.779 1 95.81 209 ALA B O 1
ATOM 3988 N N . LEU B 1 210 ? 33.688 7.945 1.901 1 95.38 210 LEU B N 1
ATOM 3989 C CA . LEU B 1 210 ? 34.219 6.598 1.814 1 95.38 210 LEU B CA 1
ATOM 3990 C C . LEU B 1 210 ? 35.719 6.641 1.557 1 95.38 210 LEU B C 1
ATOM 3992 O O . LEU B 1 210 ? 36.25 7.602 0.966 1 95.38 210 LEU B O 1
ATOM 3996 N N . PRO B 1 211 ? 36.438 5.547 2.012 1 94.19 211 PRO B N 1
ATOM 3997 C CA . PRO B 1 211 ? 37.844 5.488 1.691 1 94.19 211 PRO B CA 1
ATOM 3998 C C . PRO B 1 211 ? 38.125 5.559 0.19 1 94.19 211 PRO B C 1
ATOM 4000 O O . PRO B 1 211 ? 37.281 5.141 -0.612 1 94.19 211 PRO B O 1
ATOM 4003 N N . PRO B 1 212 ? 39.312 6.109 -0.106 1 93.5 212 PRO B N 1
ATOM 4004 C CA . PRO B 1 212 ? 39.656 6.227 -1.527 1 93.5 212 PRO B CA 1
ATOM 4005 C C . PRO B 1 212 ? 39.531 4.895 -2.266 1 93.5 212 PRO B C 1
ATOM 4007 O O . PRO B 1 212 ? 39.938 3.854 -1.729 1 93.5 212 PRO B O 1
ATOM 4010 N N . GLY B 1 213 ? 38.906 4.902 -3.393 1 94.25 213 GLY B N 1
ATOM 4011 C CA . GLY B 1 213 ? 38.844 3.725 -4.242 1 94.25 213 GLY B CA 1
ATOM 4012 C C . GLY B 1 213 ? 37.594 2.887 -4.004 1 94.25 213 GLY B C 1
ATOM 4013 O O . GLY B 1 213 ? 37.219 2.08 -4.855 1 94.25 213 GLY B O 1
ATOM 4014 N N . VAL B 1 214 ? 36.969 3.012 -2.838 1 93.31 214 VAL B N 1
ATOM 4015 C CA . VAL B 1 214 ? 35.812 2.17 -2.486 1 93.31 214 VAL B CA 1
ATOM 4016 C C . VAL B 1 214 ? 34.656 2.459 -3.426 1 93.31 214 VAL B C 1
ATOM 4018 O O . VAL B 1 214 ? 34 1.535 -3.916 1 93.31 214 VAL B O 1
ATOM 4021 N N . LEU B 1 215 ? 34.438 3.721 -3.682 1 93.94 215 LEU B N 1
ATOM 4022 C CA . LEU B 1 215 ? 33.344 4.102 -4.555 1 93.94 215 LEU B CA 1
ATOM 4023 C C . LEU B 1 215 ? 33.531 3.539 -5.961 1 93.94 215 LEU B C 1
ATOM 4025 O O . LEU B 1 215 ? 32.594 2.984 -6.551 1 93.94 215 LEU B O 1
ATOM 4029 N N . ASP B 1 216 ? 34.719 3.621 -6.445 1 94.5 216 ASP B N 1
ATOM 4030 C CA . ASP B 1 216 ? 35.031 3.082 -7.766 1 94.5 216 ASP B CA 1
ATOM 4031 C C . ASP B 1 216 ? 34.844 1.567 -7.801 1 94.5 216 ASP B C 1
ATOM 4033 O O . ASP B 1 216 ? 34.344 1.021 -8.781 1 94.5 216 ASP B O 1
ATOM 4037 N N . SER B 1 217 ? 35.281 0.982 -6.738 1 94.31 217 SER B N 1
ATOM 4038 C CA . SER B 1 217 ? 35.156 -0.467 -6.645 1 94.31 217 SER B CA 1
ATOM 4039 C C . SER B 1 217 ? 33.688 -0.874 -6.633 1 94.31 217 SER B C 1
ATOM 4041 O O . SER B 1 217 ? 33.312 -1.883 -7.234 1 94.31 217 SER B O 1
ATOM 4043 N N . LEU B 1 218 ? 32.906 -0.128 -5.949 1 92.88 218 LEU B N 1
ATOM 4044 C CA . LEU B 1 218 ? 31.469 -0.394 -5.895 1 92.88 218 LEU B CA 1
ATOM 4045 C C . LEU B 1 218 ? 30.844 -0.304 -7.281 1 92.88 218 LEU B C 1
ATOM 4047 O O . LEU B 1 218 ? 30.094 -1.199 -7.695 1 92.88 218 LEU B O 1
ATOM 4051 N N . PHE B 1 219 ? 31.203 0.67 -8.078 1 94 219 PHE B N 1
ATOM 4052 C CA . PHE B 1 219 ? 30.609 0.877 -9.398 1 94 219 PHE B CA 1
ATOM 4053 C C . PHE B 1 219 ? 31.125 -0.161 -10.391 1 94 219 PHE B C 1
ATOM 4055 O O . PHE B 1 219 ? 30.516 -0.39 -11.43 1 94 219 PHE B O 1
ATOM 4062 N N . ALA B 1 220 ? 32.219 -0.837 -10.023 1 94.12 220 ALA B N 1
ATOM 4063 C CA . ALA B 1 220 ? 32.781 -1.88 -10.883 1 94.12 220 ALA B CA 1
ATOM 4064 C C . ALA B 1 220 ? 32.156 -3.232 -10.586 1 94.12 220 ALA B C 1
ATOM 4066 O O . ALA B 1 220 ? 32.375 -4.207 -11.312 1 94.12 220 ALA B O 1
ATOM 4067 N N . ASN B 1 221 ? 31.359 -3.281 -9.547 1 91.38 221 ASN B N 1
ATOM 4068 C CA . ASN B 1 221 ? 30.719 -4.527 -9.117 1 91.38 221 ASN B CA 1
ATOM 4069 C C . ASN B 1 221 ? 29.219 -4.375 -9 1 91.38 221 ASN B C 1
ATOM 4071 O O . ASN B 1 221 ? 28.703 -4.039 -7.93 1 91.38 221 ASN B O 1
ATOM 4075 N N . PRO B 1 222 ? 28.469 -4.719 -10.031 1 85.56 222 PRO B N 1
ATOM 4076 C CA . PRO B 1 222 ? 27.016 -4.535 -10.023 1 85.56 222 PRO B CA 1
ATOM 4077 C C . PRO B 1 222 ? 26.328 -5.277 -8.875 1 85.56 222 PRO B C 1
ATOM 4079 O O . PRO B 1 222 ? 25.328 -4.793 -8.328 1 85.56 222 PRO B O 1
ATOM 4082 N N . ARG B 1 223 ? 26.828 -6.398 -8.492 1 83.75 223 ARG B N 1
ATOM 4083 C CA . ARG B 1 223 ? 26.234 -7.164 -7.398 1 83.75 223 ARG B CA 1
ATOM 4084 C C . ARG B 1 223 ? 26.328 -6.398 -6.082 1 83.75 223 ARG B C 1
ATOM 4086 O O . ARG B 1 223 ? 25.375 -6.344 -5.312 1 83.75 223 ARG B O 1
ATOM 4093 N N . GLU B 1 224 ? 27.453 -5.812 -5.875 1 87.44 224 GLU B N 1
ATOM 4094 C CA . GLU B 1 224 ? 27.656 -5.035 -4.652 1 87.44 224 GLU B CA 1
ATOM 4095 C C . GLU B 1 224 ? 26.797 -3.768 -4.668 1 87.44 224 GLU B C 1
ATOM 4097 O O . GLU B 1 224 ? 26.328 -3.322 -3.619 1 87.44 224 GLU B O 1
ATOM 4102 N N . LEU B 1 225 ? 26.609 -3.209 -5.844 1 89.94 225 LEU B N 1
ATOM 4103 C CA . LEU B 1 225 ? 25.781 -2.02 -5.973 1 89.94 225 LEU B CA 1
ATOM 4104 C C . LEU B 1 225 ? 24.328 -2.332 -5.617 1 89.94 225 LEU B C 1
ATOM 4106 O O . LEU B 1 225 ? 23.656 -1.539 -4.945 1 89.94 225 LEU B O 1
ATOM 4110 N N . VAL B 1 226 ? 23.875 -3.504 -6.02 1 86.5 226 VAL B N 1
ATOM 4111 C CA . VAL B 1 226 ? 22.5 -3.936 -5.723 1 86.5 226 VAL B CA 1
ATOM 4112 C C . VAL B 1 226 ? 22.344 -4.133 -4.219 1 86.5 226 VAL B C 1
ATOM 4114 O O . VAL B 1 226 ? 21.328 -3.715 -3.641 1 86.5 226 VAL B O 1
ATOM 4117 N N . VAL B 1 227 ? 23.312 -4.727 -3.633 1 86.31 227 VAL B N 1
ATOM 4118 C CA . VAL B 1 227 ? 23.266 -4.953 -2.193 1 86.31 227 VAL B CA 1
ATOM 4119 C C . VAL B 1 227 ? 23.25 -3.617 -1.457 1 86.31 227 VAL B C 1
ATOM 4121 O O . VAL B 1 227 ? 22.484 -3.43 -0.509 1 86.31 227 VAL B O 1
ATOM 4124 N N . LEU B 1 228 ? 24.094 -2.73 -1.906 1 91.06 228 LEU B N 1
ATOM 4125 C CA . LEU B 1 228 ? 24.156 -1.407 -1.296 1 91.06 228 LEU B CA 1
ATOM 4126 C C . LEU B 1 228 ? 22.812 -0.702 -1.406 1 91.06 228 LEU B C 1
ATOM 4128 O O . LEU B 1 228 ? 22.281 -0.194 -0.412 1 91.06 228 LEU B O 1
ATOM 4132 N N . LEU B 1 229 ? 22.266 -0.697 -2.598 1 90.94 229 LEU B N 1
ATOM 4133 C CA . LEU B 1 229 ? 20.984 -0.05 -2.844 1 90.94 229 LEU B CA 1
ATOM 4134 C C . LEU B 1 229 ? 19.891 -0.652 -1.961 1 90.94 229 LEU B C 1
ATOM 4136 O O . LEU B 1 229 ? 19.172 0.075 -1.271 1 90.94 229 LEU B O 1
ATOM 4140 N N . ASN B 1 230 ? 19.797 -1.94 -1.918 1 88.56 230 ASN B N 1
ATOM 4141 C CA . ASN B 1 230 ? 18.75 -2.652 -1.196 1 88.56 230 ASN B CA 1
ATOM 4142 C C . ASN B 1 230 ? 18.922 -2.537 0.314 1 88.56 230 ASN B C 1
ATOM 4144 O O . ASN B 1 230 ? 17.969 -2.715 1.073 1 88.56 230 ASN B O 1
ATOM 4148 N N . THR B 1 231 ? 20.156 -2.242 0.75 1 91.44 231 THR B N 1
ATOM 4149 C CA . THR B 1 231 ? 20.391 -1.989 2.166 1 91.44 231 THR B CA 1
ATOM 4150 C C . THR B 1 231 ? 19.828 -0.636 2.58 1 91.44 231 THR B C 1
ATOM 4152 O O . THR B 1 231 ? 19.562 -0.4 3.762 1 91.44 231 THR B O 1
ATOM 4155 N N . HIS B 1 232 ? 19.547 0.223 1.619 1 95.5 232 HIS B N 1
ATOM 4156 C CA . HIS B 1 232 ? 19.062 1.565 1.905 1 95.5 232 HIS B CA 1
ATOM 4157 C C . HIS B 1 232 ? 17.547 1.655 1.701 1 95.5 232 HIS B C 1
ATOM 4159 O O . HIS B 1 232 ? 17 2.752 1.649 1 95.5 232 HIS B O 1
ATOM 4165 N N . ILE B 1 233 ? 16.938 0.526 1.491 1 92.31 233 ILE B N 1
ATOM 4166 C CA . ILE B 1 233 ? 15.5 0.532 1.237 1 92.31 233 ILE B CA 1
ATOM 4167 C C . ILE B 1 233 ? 14.812 -0.508 2.121 1 92.31 233 ILE B C 1
ATOM 4169 O O . ILE B 1 233 ? 15.305 -1.63 2.266 1 92.31 233 ILE B O 1
ATOM 4173 N N . SER B 1 234 ? 13.805 -0.087 2.793 1 92.12 234 SER B N 1
ATOM 4174 C CA . SER B 1 234 ? 12.977 -0.988 3.582 1 92.12 234 SER B CA 1
ATOM 4175 C C . SER B 1 234 ? 11.547 -1.038 3.043 1 92.12 234 SER B C 1
ATOM 4177 O O . SER B 1 234 ? 11.055 -0.056 2.482 1 92.12 234 SER B O 1
ATOM 4179 N N . SER B 1 235 ? 10.898 -2.236 3.23 1 89.5 235 SER B N 1
ATOM 4180 C CA . SER B 1 235 ? 9.492 -2.383 2.85 1 89.5 235 SER B CA 1
ATOM 4181 C C . SER B 1 235 ? 8.586 -1.583 3.773 1 89.5 235 SER B C 1
ATOM 4183 O O . SER B 1 235 ? 8.789 -1.558 4.988 1 89.5 235 SER B O 1
ATOM 4185 N N . GLY B 1 236 ? 7.527 -0.91 3.121 1 91.25 236 GLY B N 1
ATOM 4186 C CA . GLY B 1 236 ? 6.582 -0.124 3.896 1 91.25 236 GLY B CA 1
ATOM 4187 C C . GLY B 1 236 ? 6.984 1.332 4.031 1 91.25 236 GLY B C 1
ATOM 4188 O O . GLY B 1 236 ? 8.125 1.694 3.746 1 91.25 236 GLY B O 1
ATOM 4189 N N . THR B 1 237 ? 6.012 2.098 4.441 1 94.38 237 THR B N 1
ATOM 4190 C CA . THR B 1 237 ? 6.27 3.521 4.633 1 94.38 237 THR B CA 1
ATOM 4191 C C . THR B 1 237 ? 6.461 3.838 6.113 1 94.38 237 THR B C 1
ATOM 4193 O O . THR B 1 237 ? 5.492 3.879 6.875 1 94.38 237 THR B O 1
ATOM 4196 N N . PHE B 1 238 ? 7.691 4.086 6.496 1 95.12 238 PHE B N 1
ATOM 4197 C CA . PHE B 1 238 ? 8.016 4.48 7.863 1 95.12 238 PHE B CA 1
ATOM 4198 C C . PHE B 1 238 ? 8.508 5.922 7.906 1 95.12 238 PHE B C 1
ATOM 4200 O O . PHE B 1 238 ? 9.68 6.191 7.637 1 95.12 238 PHE B O 1
ATOM 4207 N N . TYR B 1 239 ? 7.551 6.77 8.242 1 96.81 239 TYR B N 1
ATOM 4208 C CA . TYR B 1 239 ? 7.965 8.133 8.547 1 96.81 239 TYR B CA 1
ATOM 4209 C C . TYR B 1 239 ? 8.766 8.188 9.844 1 96.81 239 TYR B C 1
ATOM 4211 O O . TYR B 1 239 ? 8.867 7.191 10.555 1 96.81 239 TYR B O 1
ATOM 4219 N N . ALA B 1 240 ? 9.391 9.375 10.109 1 96.56 240 ALA B N 1
ATOM 4220 C CA . ALA B 1 240 ? 10.188 9.508 11.328 1 96.56 240 ALA B CA 1
ATOM 4221 C C . ALA B 1 240 ? 9.406 9.031 12.547 1 96.56 240 ALA B C 1
ATOM 4223 O O . ALA B 1 240 ? 9.953 8.352 13.414 1 96.56 240 ALA B O 1
ATOM 4224 N N . ALA B 1 241 ? 8.141 9.328 12.617 1 92.88 241 ALA B N 1
ATOM 4225 C CA . ALA B 1 241 ? 7.277 8.992 13.742 1 92.88 241 ALA B CA 1
ATOM 4226 C C . ALA B 1 241 ? 7.133 7.48 13.883 1 92.88 241 ALA B C 1
ATOM 4228 O O . ALA B 1 241 ? 6.777 6.984 14.953 1 92.88 241 ALA B O 1
ATOM 4229 N N . GLY B 1 242 ? 7.344 6.746 12.828 1 92.5 242 GLY B N 1
ATOM 4230 C CA . GLY B 1 242 ? 7.188 5.301 12.836 1 92.5 242 GLY B CA 1
ATOM 4231 C C . GLY B 1 242 ? 8.5 4.559 13.016 1 92.5 242 GLY B C 1
ATOM 4232 O O . GLY B 1 242 ? 8.508 3.33 13.148 1 92.5 242 GLY B O 1
ATOM 4233 N N . LEU B 1 243 ? 9.586 5.277 12.953 1 94.31 243 LEU B N 1
ATOM 4234 C CA . LEU B 1 243 ? 10.875 4.66 13.227 1 94.31 243 LEU B CA 1
ATOM 4235 C C . LEU B 1 243 ? 11.117 4.547 14.727 1 94.31 243 LEU B C 1
ATOM 4237 O O . LEU B 1 243 ? 11.078 5.547 15.445 1 94.31 243 LEU B O 1
ATOM 4241 N N . THR B 1 244 ? 11.281 3.316 15.219 1 91.81 244 THR B N 1
ATOM 4242 C CA . THR B 1 244 ? 11.5 3.062 16.641 1 91.81 244 THR B CA 1
ATOM 4243 C C . THR B 1 244 ? 12.812 2.326 16.859 1 91.81 244 THR B C 1
ATOM 4245 O O . THR B 1 244 ? 13.359 1.724 15.93 1 91.81 244 THR B O 1
ATOM 4248 N N . ASP B 1 245 ? 13.227 2.342 18.078 1 92.25 245 ASP B N 1
ATOM 4249 C CA . ASP B 1 245 ? 14.469 1.656 18.422 1 92.25 245 ASP B CA 1
ATOM 4250 C C . ASP B 1 245 ? 14.367 0.161 18.125 1 92.25 245 ASP B C 1
ATOM 4252 O O . ASP B 1 245 ? 13.367 -0.477 18.453 1 92.25 245 ASP B O 1
ATOM 4256 N N . GLY B 1 246 ? 15.422 -0.34 17.484 1 91.5 246 GLY B N 1
ATOM 4257 C CA . GLY B 1 246 ? 15.453 -1.767 17.203 1 91.5 246 GLY B CA 1
ATOM 4258 C C . GLY B 1 246 ? 15.805 -2.082 15.758 1 91.5 246 GLY B C 1
ATOM 4259 O O . GLY B 1 246 ? 16.219 -1.195 15.008 1 91.5 246 GLY B O 1
ATOM 4260 N N . PRO B 1 247 ? 15.75 -3.375 15.438 1 89.81 247 PRO B N 1
ATOM 4261 C CA . PRO B 1 247 ? 16.109 -3.809 14.086 1 89.81 247 PRO B CA 1
ATOM 4262 C C . PRO B 1 247 ? 15.055 -3.457 13.047 1 89.81 247 PRO B C 1
ATOM 4264 O O . PRO B 1 247 ? 13.859 -3.51 13.336 1 89.81 247 PRO B O 1
ATOM 4267 N N . LEU B 1 248 ? 15.461 -3.027 11.953 1 89.88 248 LEU B N 1
ATOM 4268 C CA . LEU B 1 248 ? 14.656 -2.805 10.758 1 89.88 248 LEU B CA 1
ATOM 4269 C C . LEU B 1 248 ? 15.164 -3.65 9.594 1 89.88 248 LEU B C 1
ATOM 4271 O O . LEU B 1 248 ? 16.344 -3.572 9.227 1 89.88 248 LEU B O 1
ATOM 4275 N N . THR B 1 249 ? 14.32 -4.484 9.07 1 88.12 249 THR B N 1
ATOM 4276 C CA . THR B 1 249 ? 14.711 -5.289 7.922 1 88.12 249 THR B CA 1
ATOM 4277 C C . THR B 1 249 ? 14.719 -4.449 6.648 1 88.12 249 THR B C 1
ATOM 4279 O O . THR B 1 249 ? 13.828 -3.617 6.441 1 88.12 249 THR B O 1
ATOM 4282 N N . VAL B 1 250 ? 15.727 -4.672 5.855 1 89.5 250 VAL B N 1
ATOM 4283 C CA . VAL B 1 250 ? 15.852 -3.949 4.594 1 89.5 250 VAL B CA 1
ATOM 4284 C C . VAL B 1 250 ? 15.812 -4.934 3.426 1 89.5 250 VAL B C 1
ATOM 4286 O O . VAL B 1 250 ? 15.805 -6.148 3.631 1 89.5 250 VAL B O 1
ATOM 4289 N N . PHE B 1 251 ? 15.773 -4.43 2.184 1 86.12 251 PHE B N 1
ATOM 4290 C CA . PHE B 1 251 ? 15.531 -5.246 0.999 1 86.12 251 PHE B CA 1
ATOM 4291 C C . PHE B 1 251 ? 16.719 -6.168 0.728 1 86.12 251 PHE B C 1
ATOM 4293 O O . PHE B 1 251 ? 16.578 -7.172 0.02 1 86.12 251 PHE B O 1
ATOM 4300 N N . SER B 1 252 ? 17.906 -5.805 1.238 1 82.94 252 SER B N 1
ATOM 4301 C CA . SER B 1 252 ? 19.047 -6.691 1.047 1 82.94 252 SER B CA 1
ATOM 4302 C C . SER B 1 252 ? 18.875 -7.988 1.83 1 82.94 252 SER B C 1
ATOM 4304 O O . SER B 1 252 ? 19.609 -8.953 1.612 1 82.94 252 SER B O 1
ATOM 4306 N N . GLY B 1 253 ? 17.859 -8 2.695 1 79.94 253 GLY B N 1
ATOM 4307 C CA . GLY B 1 253 ? 17.672 -9.148 3.572 1 79.94 253 GLY B CA 1
ATOM 4308 C C . GLY B 1 253 ? 18.344 -8.977 4.926 1 79.94 253 GLY B C 1
ATOM 4309 O O . GLY B 1 253 ? 18.047 -9.727 5.863 1 79.94 253 GLY B O 1
ATOM 4310 N N . ALA B 1 254 ? 19.156 -8.016 5.062 1 83.94 254 ALA B N 1
ATOM 4311 C CA . ALA B 1 254 ? 19.844 -7.727 6.324 1 83.94 254 ALA B CA 1
ATOM 4312 C C . ALA B 1 254 ? 18.938 -6.93 7.262 1 83.94 254 ALA B C 1
ATOM 4314 O O . ALA B 1 254 ? 17.828 -6.559 6.895 1 83.94 254 ALA B O 1
ATOM 4315 N N . THR B 1 255 ? 19.406 -6.852 8.484 1 87.88 255 THR B N 1
ATOM 4316 C CA . THR B 1 255 ? 18.781 -5.949 9.438 1 87.88 255 THR B CA 1
ATOM 4317 C C . THR B 1 255 ? 19.703 -4.766 9.75 1 87.88 255 THR B C 1
ATOM 4319 O O . THR B 1 255 ? 20.922 -4.914 9.797 1 87.88 255 THR B O 1
ATOM 4322 N N . VAL B 1 256 ? 19.078 -3.654 9.852 1 93.56 256 VAL B N 1
ATOM 4323 C CA . VAL B 1 256 ? 19.797 -2.459 10.273 1 93.56 256 VAL B CA 1
ATOM 4324 C C . VAL B 1 256 ? 19.219 -1.939 11.586 1 93.56 256 VAL B C 1
ATOM 4326 O O . VAL B 1 256 ? 18.016 -2.025 11.82 1 93.56 256 VAL B O 1
ATOM 4329 N N . ASP B 1 257 ? 20.078 -1.366 12.398 1 94.56 257 ASP B N 1
ATOM 4330 C CA . ASP B 1 257 ? 19.625 -0.878 13.695 1 94.56 257 ASP B CA 1
ATOM 4331 C C . ASP B 1 257 ? 19.109 0.553 13.594 1 94.56 257 ASP B C 1
ATOM 4333 O O . ASP B 1 257 ? 19.766 1.418 13.008 1 94.56 257 ASP B O 1
ATOM 4337 N N . VAL B 1 258 ? 17.969 0.776 14.125 1 95.5 258 VAL B N 1
ATOM 4338 C CA . VAL B 1 258 ? 17.422 2.121 14.258 1 95.5 258 VAL B CA 1
ATOM 4339 C C . VAL B 1 258 ? 17.609 2.615 15.688 1 95.5 258 VAL B C 1
ATOM 4341 O O . VAL B 1 258 ? 17.297 1.896 16.641 1 95.5 258 VAL B O 1
ATOM 4344 N N . ASP B 1 259 ? 18.141 3.775 15.812 1 95.88 259 ASP B N 1
ATOM 4345 C CA . ASP B 1 259 ? 18.297 4.438 17.109 1 95.88 259 ASP B CA 1
ATOM 4346 C C . ASP B 1 259 ? 17.609 5.797 17.109 1 95.88 259 ASP B C 1
ATOM 4348 O O . ASP B 1 259 ? 17.938 6.672 16.312 1 95.88 259 ASP B O 1
ATOM 4352 N N . VAL B 1 260 ? 16.672 5.934 18 1 94.25 260 VAL B N 1
ATOM 4353 C CA . VAL B 1 260 ? 15.938 7.191 18.141 1 94.25 260 VAL B CA 1
ATOM 4354 C C . VAL B 1 260 ? 16.359 7.891 19.422 1 94.25 260 VAL B C 1
ATOM 4356 O O . VAL B 1 260 ? 16.281 7.305 20.516 1 94.25 260 VAL B O 1
ATOM 4359 N N . SER B 1 261 ? 16.828 9.094 19.297 1 93.62 261 SER B N 1
ATOM 4360 C CA . SER B 1 261 ? 17.281 9.891 20.438 1 93.62 261 SER B CA 1
ATOM 4361 C C . SER B 1 261 ? 16.859 11.352 20.281 1 93.62 261 SER B C 1
ATOM 4363 O O . SER B 1 261 ? 16.391 11.758 19.219 1 93.62 261 SER B O 1
ATOM 4365 N N . PRO B 1 262 ? 16.984 12.102 21.312 1 90.5 262 PRO B N 1
ATOM 4366 C CA . PRO B 1 262 ? 16.672 13.523 21.203 1 90.5 262 PRO B CA 1
ATOM 4367 C C . PRO B 1 262 ? 17.531 14.234 20.156 1 90.5 262 PRO B C 1
ATOM 4369 O O . PRO B 1 262 ? 17.141 15.273 19.625 1 90.5 262 PRO B O 1
ATOM 4372 N N . SER B 1 263 ? 18.688 13.672 19.875 1 92.75 263 SER B N 1
ATOM 4373 C CA . SER B 1 263 ? 19.594 14.273 18.906 1 92.75 263 SER B CA 1
ATOM 4374 C C . SER B 1 263 ? 19.203 13.891 17.484 1 92.75 263 SER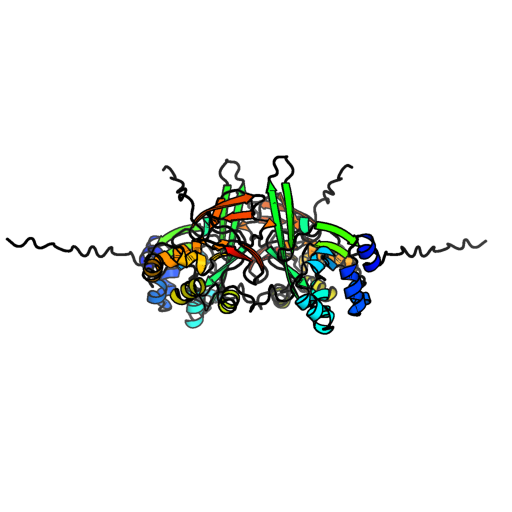 B C 1
ATOM 4376 O O . SER B 1 263 ? 19.766 14.43 16.516 1 92.75 263 SER B O 1
ATOM 4378 N N . GLY B 1 264 ? 18.328 13.008 17.422 1 95.75 264 GLY B N 1
ATOM 4379 C CA . GLY B 1 264 ? 17.859 12.609 16.109 1 95.75 264 GLY B CA 1
ATOM 4380 C C . GLY B 1 264 ? 17.781 11.109 15.93 1 95.75 264 GLY B C 1
ATOM 4381 O O . GLY B 1 264 ? 17.891 10.359 16.906 1 95.75 264 GLY B O 1
ATOM 4382 N N . ILE B 1 265 ? 17.5 10.695 14.727 1 97.69 265 ILE B N 1
ATOM 4383 C CA . ILE B 1 265 ? 17.344 9.281 14.406 1 97.69 265 ILE B CA 1
ATOM 4384 C C . ILE B 1 265 ? 18.547 8.812 13.578 1 97.69 265 ILE B C 1
ATOM 4386 O O . ILE B 1 265 ? 18.969 9.492 12.641 1 97.69 265 ILE B O 1
ATOM 4390 N N . THR B 1 266 ? 19.094 7.688 14 1 98 266 THR B N 1
ATOM 4391 C CA . THR B 1 266 ? 20.125 7.023 13.20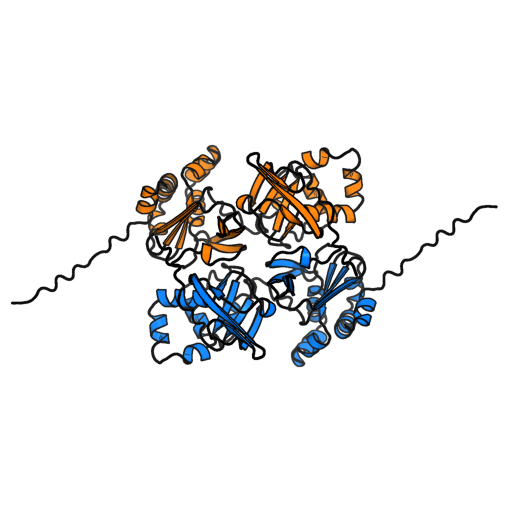3 1 98 266 THR B CA 1
ATOM 4392 C C . THR B 1 266 ? 19.641 5.66 12.719 1 98 266 THR B C 1
ATOM 4394 O O . THR B 1 266 ? 18.969 4.934 13.461 1 98 266 THR B O 1
ATOM 4397 N N . VAL B 1 267 ? 19.938 5.336 11.484 1 97.94 267 VAL B N 1
ATOM 4398 C CA . VAL B 1 267 ? 19.625 4.047 10.883 1 97.94 267 VAL B CA 1
ATOM 4399 C C . VAL B 1 267 ? 20.891 3.404 10.344 1 97.94 267 VAL B C 1
ATOM 4401 O O . VAL B 1 267 ? 21.547 3.959 9.461 1 97.94 267 VAL B O 1
ATOM 4404 N N . GLY B 1 268 ? 21.219 2.217 10.867 1 97.25 268 GLY B N 1
ATOM 4405 C CA . GLY B 1 268 ? 22.484 1.611 10.461 1 97.25 268 GLY B CA 1
ATOM 4406 C C . GLY B 1 268 ? 23.656 2.545 10.602 1 97.25 268 GLY B C 1
ATOM 4407 O O . GLY B 1 268 ? 24.453 2.707 9.664 1 97.25 268 GLY B O 1
ATOM 4408 N N . LYS B 1 269 ? 23.641 3.289 11.602 1 95.25 269 LYS B N 1
ATOM 4409 C CA . LYS B 1 269 ? 24.703 4.215 11.961 1 95.25 269 LYS B CA 1
ATOM 4410 C C . LYS B 1 269 ? 24.656 5.48 11.109 1 95.25 269 LYS B C 1
ATOM 4412 O O . LYS B 1 269 ? 25.438 6.406 11.312 1 95.25 269 LYS B O 1
ATOM 4417 N N . ALA B 1 270 ? 23.781 5.57 10.164 1 98 270 ALA B N 1
ATOM 4418 C CA . ALA B 1 270 ? 23.625 6.77 9.352 1 98 270 ALA B CA 1
ATOM 4419 C C . ALA B 1 270 ? 22.609 7.727 9.977 1 98 270 ALA B C 1
ATOM 4421 O O . ALA B 1 270 ? 21.453 7.355 10.211 1 98 270 ALA B O 1
ATOM 4422 N N . LYS B 1 271 ? 23.047 8.945 10.219 1 98.12 271 LYS B N 1
ATOM 4423 C CA . LYS B 1 271 ? 22.141 9.945 10.805 1 98.12 271 LYS B CA 1
ATOM 4424 C C . LYS B 1 271 ? 21.172 10.484 9.758 1 98.12 271 LYS B C 1
ATOM 4426 O O . LYS B 1 271 ? 21.594 10.859 8.656 1 98.12 271 LYS B O 1
ATOM 4431 N N . ILE B 1 272 ? 19.906 10.523 10.078 1 98.62 272 ILE B N 1
ATOM 4432 C CA . ILE B 1 272 ? 18.922 11.18 9.227 1 98.62 272 ILE B CA 1
ATOM 4433 C C . ILE B 1 272 ? 19.047 12.695 9.367 1 98.62 272 ILE B C 1
ATOM 4435 O O . ILE B 1 272 ? 18.938 13.227 10.477 1 98.62 272 ILE B O 1
ATOM 4439 N N . ILE B 1 273 ? 19.25 13.375 8.258 1 98.31 273 ILE B N 1
ATOM 4440 C CA . ILE B 1 273 ? 19.469 14.812 8.359 1 98.31 273 ILE B CA 1
ATOM 4441 C C . ILE B 1 273 ? 18.281 15.562 7.762 1 98.31 273 ILE B C 1
ATOM 4443 O O . ILE B 1 273 ? 18.109 16.766 7.992 1 98.31 273 ILE B O 1
ATOM 4447 N N . ARG B 1 274 ? 17.484 15 6.98 1 97.56 274 ARG B N 1
ATOM 4448 C CA . ARG B 1 274 ? 16.188 15.469 6.492 1 97.56 274 ARG B CA 1
ATOM 4449 C C . ARG B 1 274 ? 15.18 14.328 6.422 1 97.56 274 ARG B C 1
ATOM 4451 O O . ARG B 1 274 ? 15.406 13.336 5.727 1 97.56 274 ARG B O 1
ATOM 4458 N N . SER B 1 275 ? 14.156 14.469 7.195 1 97.81 275 SER B N 1
ATOM 4459 C CA . SER B 1 275 ? 13.227 13.352 7.305 1 97.81 275 SER B CA 1
ATOM 4460 C C . SER B 1 275 ? 11.914 13.656 6.59 1 97.81 275 SER B C 1
ATOM 4462 O O . SER B 1 275 ? 11.609 14.82 6.312 1 97.81 275 SER B O 1
ATOM 4464 N N . ASP B 1 276 ? 11.172 12.609 6.195 1 98.06 276 ASP B N 1
ATOM 4465 C CA . ASP B 1 276 ? 9.742 12.648 5.883 1 98.06 276 ASP B CA 1
ATOM 4466 C C . ASP B 1 276 ? 9.492 13.367 4.562 1 98.06 276 ASP B C 1
ATOM 4468 O O . ASP B 1 276 ? 8.609 14.227 4.477 1 98.06 276 ASP B O 1
ATOM 4472 N N . ILE B 1 277 ? 10.328 13.047 3.605 1 97.94 277 ILE B N 1
ATOM 4473 C CA . ILE B 1 277 ? 10.039 13.484 2.246 1 97.94 277 ILE B CA 1
ATOM 4474 C C . ILE B 1 277 ? 9.102 12.492 1.568 1 97.94 277 ILE B C 1
ATOM 4476 O O . ILE B 1 277 ? 9.539 11.438 1.101 1 97.94 277 ILE B O 1
ATOM 4480 N N . THR B 1 278 ? 7.805 12.875 1.521 1 97.5 278 THR B N 1
ATOM 4481 C CA . THR B 1 278 ? 6.797 11.984 0.949 1 97.5 278 THR B CA 1
ATOM 4482 C C . THR B 1 278 ? 6.922 11.93 -0.571 1 97.5 278 THR B C 1
ATOM 4484 O O . THR B 1 278 ? 7.031 12.969 -1.226 1 97.5 278 THR B O 1
ATOM 4487 N N . VAL B 1 279 ? 6.984 10.742 -1.104 1 94.88 279 VAL B N 1
ATOM 4488 C CA . VAL B 1 279 ? 6.938 10.5 -2.541 1 94.88 279 VAL B CA 1
ATOM 4489 C C . VAL B 1 279 ? 5.879 9.445 -2.85 1 94.88 279 VAL B C 1
ATOM 4491 O O . VAL B 1 279 ? 5.32 8.828 -1.937 1 94.88 279 VAL B O 1
ATOM 4494 N N . PHE B 1 280 ? 5.621 9.258 -4.039 1 91.69 280 PHE B N 1
ATOM 4495 C CA . PHE B 1 280 ? 4.57 8.352 -4.469 1 91.69 280 PHE B CA 1
ATOM 4496 C C . PHE B 1 280 ? 4.785 6.957 -3.879 1 91.69 280 PHE B C 1
ATOM 4498 O O . PHE B 1 280 ? 3.855 6.359 -3.338 1 91.69 280 PHE B O 1
ATOM 4505 N N . GLU B 1 281 ? 6.035 6.477 -3.908 1 92.38 281 GLU B N 1
ATOM 4506 C CA . GLU B 1 281 ? 6.324 5.09 -3.549 1 92.38 281 GLU B CA 1
ATOM 4507 C C . GLU B 1 281 ? 6.484 4.934 -2.041 1 92.38 281 GLU B C 1
ATOM 4509 O O . GLU B 1 281 ? 6.641 3.818 -1.54 1 92.38 281 GLU B O 1
ATOM 4514 N N . GLY B 1 282 ? 6.477 6.008 -1.339 1 95.44 282 GLY B N 1
ATOM 4515 C CA . GLY B 1 282 ? 6.652 5.918 0.102 1 95.44 282 GLY B CA 1
ATOM 4516 C C . GLY B 1 282 ? 7.234 7.18 0.71 1 95.44 282 GLY B C 1
ATOM 4517 O O . GLY B 1 282 ? 6.637 8.258 0.615 1 95.44 282 GLY B O 1
ATOM 4518 N N . VAL B 1 283 ? 8.445 6.988 1.308 1 97.94 283 VAL B N 1
ATOM 4519 C CA . VAL B 1 283 ? 9.055 8.117 2.002 1 97.94 283 VAL B CA 1
ATOM 4520 C C . VAL B 1 283 ? 10.57 8.055 1.868 1 97.94 283 VAL B C 1
ATOM 4522 O O . VAL B 1 283 ? 11.156 6.969 1.886 1 97.94 283 VAL B O 1
ATOM 4525 N N . ILE B 1 284 ? 11.148 9.203 1.689 1 98.25 284 ILE B N 1
ATOM 4526 C CA . ILE B 1 284 ? 12.602 9.352 1.628 1 98.25 284 ILE B CA 1
ATOM 4527 C C . ILE B 1 284 ? 13.109 10.008 2.908 1 98.25 284 ILE B C 1
ATOM 4529 O O . ILE B 1 284 ? 12.531 10.984 3.381 1 98.25 284 ILE B O 1
ATOM 4533 N N . HIS B 1 285 ? 14.023 9.453 3.564 1 98.75 285 HIS B N 1
ATOM 4534 C CA . HIS B 1 285 ? 14.867 10.078 4.574 1 98.75 285 HIS B CA 1
ATOM 4535 C C . HIS B 1 285 ? 16.281 10.305 4.051 1 98.75 285 HIS B C 1
ATOM 4537 O O . HIS B 1 285 ? 16.938 9.359 3.584 1 98.75 285 HIS B O 1
ATOM 4543 N N . VAL B 1 286 ? 16.766 11.547 4.137 1 98.81 286 VAL B N 1
ATOM 4544 C CA . VAL B 1 286 ? 18.125 11.844 3.715 1 98.81 286 VAL B CA 1
ATOM 4545 C C . VAL B 1 286 ? 19.109 11.484 4.836 1 98.81 286 VAL B C 1
ATOM 4547 O O . VAL B 1 286 ? 18.891 11.852 5.992 1 98.81 286 VAL B O 1
ATOM 4550 N N . VAL B 1 287 ? 20.172 10.789 4.504 1 98.75 287 VAL B N 1
ATOM 4551 C CA . VAL B 1 287 ? 21.125 10.359 5.527 1 98.75 287 VAL B CA 1
ATOM 4552 C C . VAL B 1 287 ? 22.516 10.914 5.219 1 98.75 287 VAL B C 1
ATOM 4554 O O . VAL B 1 287 ? 22.875 11.078 4.051 1 98.75 287 VAL B O 1
ATOM 4557 N N . ALA B 1 288 ? 23.266 11.133 6.254 1 98.06 288 ALA B N 1
ATOM 4558 C CA . ALA B 1 288 ? 24.562 11.812 6.168 1 98.06 288 ALA B CA 1
ATOM 4559 C C . ALA B 1 288 ? 25.672 10.82 5.852 1 98.06 288 ALA B C 1
ATOM 4561 O O . ALA B 1 288 ? 26.781 11.219 5.496 1 98.06 288 ALA B O 1
ATOM 4562 N N . SER B 1 289 ? 25.453 9.562 6.039 1 97.75 289 SER B N 1
ATOM 4563 C CA . SER B 1 289 ? 26.375 8.484 5.734 1 97.75 289 SER B CA 1
ATOM 4564 C C . SER B 1 289 ? 25.641 7.262 5.188 1 97.75 289 SER B C 1
ATOM 4566 O O . SER B 1 289 ? 24.422 7.219 5.18 1 97.75 289 SER B O 1
ATOM 4568 N N . LEU B 1 290 ? 26.438 6.352 4.605 1 97.62 290 LEU B N 1
ATOM 4569 C CA . LEU B 1 290 ? 25.812 5.125 4.109 1 97.62 290 LEU B CA 1
ATOM 4570 C C . LEU B 1 290 ? 25.266 4.289 5.262 1 97.62 290 LEU B C 1
ATOM 4572 O O . LEU B 1 290 ? 25.891 4.199 6.32 1 97.62 290 LEU B O 1
ATOM 4576 N N . VAL B 1 291 ? 24.078 3.732 5.027 1 97.38 291 VAL B N 1
ATOM 4577 C CA . VAL B 1 291 ? 23.484 2.816 5.992 1 97.38 291 VAL B CA 1
ATOM 4578 C C . VAL B 1 291 ? 24.312 1.541 6.082 1 97.38 291 VAL B C 1
ATOM 4580 O O . VAL B 1 291 ? 24.672 0.947 5.059 1 97.38 291 VAL B O 1
ATOM 4583 N N . GLN B 1 292 ? 24.625 1.146 7.273 1 93.12 292 GLN B N 1
ATOM 4584 C CA . GLN B 1 292 ? 25.438 -0.049 7.5 1 93.12 292 GLN B CA 1
ATOM 4585 C C . GLN B 1 292 ? 24.594 -1.17 8.109 1 93.12 292 GLN B C 1
ATOM 4587 O O . GLN B 1 292 ? 23.906 -0.963 9.109 1 93.12 292 GLN B O 1
ATOM 4592 N N . ALA B 1 293 ? 24.609 -2.311 7.398 1 87.44 293 ALA B N 1
ATOM 4593 C CA . ALA B 1 293 ? 23.891 -3.479 7.914 1 87.44 293 ALA B CA 1
ATOM 4594 C C . ALA B 1 293 ? 24.562 -4.016 9.172 1 87.44 293 ALA B C 1
ATOM 4596 O O . ALA B 1 293 ? 25.781 -3.861 9.352 1 87.44 293 ALA B O 1
ATOM 4597 N N . GLY B 1 294 ? 23.672 -4.348 10.125 1 73.62 294 GLY B N 1
ATOM 4598 C CA . GLY B 1 294 ? 24.219 -5.027 11.289 1 73.62 294 GLY B CA 1
ATOM 4599 C C . GLY B 1 294 ? 24.797 -6.391 10.961 1 73.62 294 GLY B C 1
ATOM 4600 O O . GLY B 1 294 ? 24.766 -6.824 9.812 1 73.62 294 GLY B O 1
ATOM 4601 N N . PRO B 1 295 ? 25.547 -6.926 11.93 1 58 295 PRO B N 1
ATOM 4602 C CA . PRO B 1 295 ? 26.031 -8.289 11.703 1 58 295 PRO B CA 1
ATOM 4603 C C . PRO B 1 295 ? 24.906 -9.25 11.312 1 58 295 PRO B C 1
ATOM 4605 O O . PRO B 1 295 ? 23.766 -9.086 11.75 1 58 295 PRO B O 1
ATOM 4608 N N . THR B 1 296 ? 24.766 -9.625 10.016 1 48.41 296 THR B N 1
ATOM 4609 C CA . THR B 1 296 ? 23.75 -10.562 9.578 1 48.41 296 THR B CA 1
ATOM 4610 C C . THR B 1 296 ? 23.484 -11.617 10.656 1 48.41 296 THR B C 1
ATOM 4612 O O . THR B 1 296 ? 24.406 -12.266 11.133 1 48.41 296 THR B O 1
ATOM 4615 N N . TYR B 1 297 ? 22.469 -11.438 11.375 1 37.19 297 TYR B N 1
ATOM 4616 C CA . TYR B 1 297 ? 22.109 -12.586 12.195 1 37.19 297 TYR B CA 1
ATOM 4617 C C . TYR B 1 297 ? 21.734 -13.781 11.328 1 37.19 297 TYR B C 1
ATOM 4619 O O . TYR B 1 297 ? 20.703 -13.75 10.641 1 37.19 297 TYR B O 1
ATOM 4627 N N . ILE B 1 298 ? 22.578 -14.219 10.539 1 34.12 298 ILE B N 1
ATOM 4628 C CA . ILE B 1 298 ? 22.219 -15.523 9.984 1 34.12 298 ILE B CA 1
ATOM 4629 C C . ILE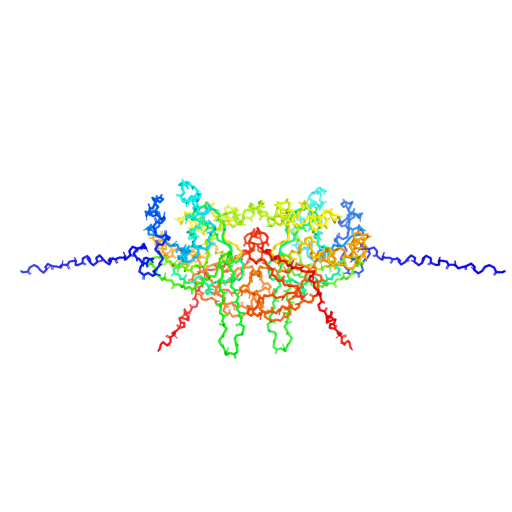 B 1 298 ? 21.594 -16.391 11.078 1 34.12 298 ILE B C 1
ATOM 4631 O O . ILE B 1 298 ? 22.219 -16.656 12.102 1 34.12 298 ILE B O 1
ATOM 4635 N N . LYS B 1 299 ? 20.328 -16.453 11.266 1 31.53 299 LYS B N 1
ATOM 4636 C CA . LYS B 1 299 ? 19.812 -17.578 12.047 1 31.53 299 LYS B CA 1
ATOM 4637 C C . LYS B 1 299 ? 20.453 -18.891 11.625 1 31.53 299 LYS B C 1
ATOM 4639 O O . LYS B 1 299 ? 20.391 -19.281 10.453 1 31.53 299 LYS B O 1
ATOM 4644 N N . ARG B 1 300 ? 21.547 -19.344 12.188 1 26.88 300 ARG B N 1
ATOM 4645 C CA . ARG B 1 300 ? 21.891 -20.75 12.148 1 26.88 300 ARG B CA 1
ATOM 4646 C C . ARG B 1 300 ? 20.672 -21.625 12.398 1 26.88 300 ARG B C 1
ATOM 4648 O O . ARG B 1 300 ? 20.062 -21.562 13.469 1 26.88 300 ARG B O 1
ATOM 4655 N N . GLN B 1 301 ? 19.75 -21.656 11.461 1 23.56 301 GLN B N 1
ATOM 4656 C CA . GLN B 1 301 ? 19.031 -22.906 11.695 1 23.56 301 GLN B CA 1
ATOM 4657 C C . GLN B 1 301 ? 19.969 -24.031 12.102 1 23.56 301 GLN B C 1
ATOM 4659 O O . GLN B 1 301 ? 20.906 -24.375 11.359 1 23.56 301 GLN B O 1
ATOM 4664 N N . PHE B 1 302 ? 20.297 -24.109 13.359 1 21.44 302 PHE B N 1
ATOM 4665 C CA . PHE B 1 302 ? 20.688 -25.438 13.805 1 21.44 302 PHE B CA 1
ATOM 4666 C C . PHE B 1 302 ? 19.797 -26.5 13.188 1 21.44 302 PHE B C 1
ATOM 4668 O O . PHE B 1 302 ? 18.578 -26.453 13.305 1 21.44 302 PHE B O 1
ATOM 4675 N N . TYR B 1 303 ? 20.172 -27.062 12.039 1 19.38 303 TYR B N 1
ATOM 4676 C CA . TYR B 1 303 ? 19.781 -28.453 12.031 1 19.38 303 TYR B CA 1
ATOM 4677 C C . TYR B 1 303 ? 20.25 -29.172 13.289 1 19.38 303 TYR B C 1
ATOM 4679 O O . TYR B 1 303 ? 21.328 -28.859 13.82 1 19.38 303 TYR B O 1
#

Organism: NCBI:txid35525

Nearest PDB structures (foldseek):
  7as7-assembly1_A  TM=8.906E-01  e=1.092E-21  Homo sapiens
  7asg-assembly1_A  TM=9.033E-01  e=1.092E-21  Homo sapiens
  5yjh-assembly1_A-2  TM=9.103E-01  e=1.424E-20  Homo sapiens
  5nv6-assembly1_A  TM=8.781E-01  e=1.576E-21  Homo sapiens
  7asc-assembly1_A  TM=5.417E-01  e=1.395E-21  Homo sapiens

Radius of gyration: 26.75 Å; Cα contacts (8 Å, |Δi|>4): 1247; chains: 2; bounding box: 118×67×61 Å

pLDDT: mean 85.87, std 18.64, range [19.38, 98.81]

Solvent-accessible surface area (backbone atoms only — not comparable to full-atom values): 32194 Å² total; per-residue (Å²): 138,79,81,75,76,72,72,72,72,72,70,74,76,72,73,50,52,62,57,54,35,45,76,68,60,25,44,58,52,45,54,50,35,54,74,55,68,36,58,64,74,69,54,51,95,52,44,23,33,35,53,41,31,35,48,67,21,61,67,68,43,56,65,70,58,49,48,53,37,70,71,30,56,69,56,35,43,45,40,57,34,43,28,29,32,65,44,74,34,87,59,72,55,73,82,21,45,41,62,60,33,27,37,27,20,72,56,66,36,58,44,40,31,37,52,36,75,41,82,44,97,54,98,53,68,46,74,46,41,26,53,63,59,26,42,55,76,44,79,42,84,45,87,50,23,37,34,31,34,21,64,38,71,71,60,59,59,33,51,35,83,77,34,25,70,68,52,51,31,72,74,32,80,55,19,52,60,56,45,47,51,38,55,73,70,67,47,62,88,59,56,92,29,53,23,38,22,22,33,52,44,38,34,41,67,21,58,67,68,45,63,90,62,50,63,60,52,38,75,73,30,67,68,57,42,46,43,53,54,23,52,29,25,25,50,30,65,58,34,69,87,54,58,55,69,41,77,40,52,12,50,53,58,38,36,24,45,28,44,66,51,97,90,41,43,28,41,18,82,9,41,52,78,44,72,53,42,53,26,47,42,28,28,36,28,33,18,62,28,65,57,39,69,42,81,66,74,67,75,71,71,74,122,139,82,82,76,76,73,73,75,73,72,70,74,76,73,74,51,50,62,57,54,36,45,76,68,60,25,43,57,53,45,52,50,35,53,74,54,67,38,59,63,74,70,53,52,95,53,45,24,35,35,54,42,31,35,47,66,20,59,66,68,44,55,65,71,58,49,49,53,36,71,69,29,56,68,56,36,42,44,39,57,33,42,30,30,32,65,44,76,34,91,57,72,55,72,82,21,45,42,61,59,32,26,36,28,20,72,56,66,36,57,45,40,32,38,52,35,76,41,81,43,99,55,99,53,67,47,74,46,41,25,51,62,60,24,43,56,75,46,78,42,83,45,87,51,24,37,33,30,35,22,63,40,71,72,61,61,59,34,52,34,83,78,35,27,71,67,53,51,33,73,74,31,80,55,20,53,61,56,46,47,51,38,54,73,68,67,48,62,87,57,55,94,28,54,24,40,20,22,34,52,45,39,35,40,66,21,58,67,66,47,61,88,64,50,63,60,50,38,75,72,30,68,68,56,42,45,43,54,54,25,52,29,26,25,50,30,64,59,34,68,90,54,59,54,69,42,78,41,52,14,52,54,59,39,36,23,45,29,43,68,50,97,92,41,44,26,41,18,82,10,40,52,77,44,70,53,44,55,26,46,41,28,30,36,29,34,19,61,29,64,58,38,69,42,82,65,75,66,76,71,72,74,122